Protein AF-A0A955RG05-F1 (afdb_monomer)

Radius of gyration: 24.01 Å; Cα contacts (8 Å, |Δi|>4): 802; chains: 1; bounding box: 67×53×96 Å

pLDDT: mean 88.62, std 18.71, range [27.38, 98.69]

Structure (mmCIF, N/CA/C/O backbone):
data_AF-A0A955RG05-F1
#
_entry.id   AF-A0A955RG05-F1
#
loop_
_atom_site.group_PDB
_atom_site.id
_atom_site.type_symbol
_atom_site.label_atom_id
_atom_site.label_alt_id
_atom_site.label_comp_id
_atom_site.label_asym_id
_atom_site.label_entity_id
_atom_site.label_seq_id
_atom_site.pdbx_PDB_ins_code
_atom_site.Cartn_x
_atom_site.Cartn_y
_atom_site.Cartn_z
_atom_site.occupancy
_atom_site.B_iso_or_equiv
_atom_site.auth_seq_id
_atom_site.auth_comp_id
_atom_site.auth_asym_id
_atom_site.auth_atom_id
_atom_site.pdbx_PDB_model_num
ATOM 1 N N . MET A 1 1 ? 6.146 16.289 57.546 1.00 37.84 1 MET A N 1
ATOM 2 C CA . MET A 1 1 ? 6.079 17.291 56.459 1.00 37.84 1 MET A CA 1
ATOM 3 C C . MET A 1 1 ? 6.397 16.590 55.146 1.00 37.84 1 MET A C 1
ATOM 5 O O . MET A 1 1 ? 7.555 16.323 54.872 1.00 37.84 1 MET A O 1
ATOM 9 N N . SER A 1 2 ? 5.361 16.205 54.400 1.00 31.91 2 SER A N 1
ATOM 10 C CA . SER A 1 2 ? 5.453 15.536 53.096 1.00 31.91 2 SER A CA 1
ATOM 11 C C . SER A 1 2 ? 4.996 16.533 52.032 1.00 31.91 2 SER A C 1
ATOM 13 O O . SER A 1 2 ? 3.903 17.085 52.152 1.00 31.91 2 SER A O 1
ATOM 15 N N . ARG A 1 3 ? 5.847 16.822 51.041 1.00 37.62 3 ARG A N 1
ATOM 16 C CA . ARG A 1 3 ? 5.485 17.625 49.866 1.00 37.62 3 ARG A CA 1
ATOM 17 C C . ARG A 1 3 ? 5.249 16.672 48.697 1.00 37.62 3 ARG A C 1
ATOM 19 O O . ARG A 1 3 ? 6.180 16.016 48.244 1.00 37.62 3 ARG A O 1
ATOM 26 N N . ARG A 1 4 ? 3.999 16.603 48.234 1.00 32.69 4 ARG A N 1
ATOM 27 C CA . ARG A 1 4 ? 3.619 16.013 46.941 1.00 32.69 4 ARG A CA 1
ATOM 28 C C . ARG A 1 4 ? 4.035 16.965 45.811 1.00 32.69 4 ARG A C 1
ATOM 30 O O . ARG A 1 4 ? 3.887 18.174 46.001 1.00 32.69 4 ARG A O 1
ATOM 37 N N . PRO A 1 5 ? 4.479 16.475 44.643 1.00 42.91 5 PRO A N 1
ATOM 38 C CA . PRO A 1 5 ? 4.569 17.307 43.457 1.00 42.91 5 PRO A CA 1
ATOM 39 C C . PRO A 1 5 ? 3.191 17.379 42.786 1.00 42.91 5 PRO A C 1
ATOM 41 O O . PRO A 1 5 ? 2.541 16.368 42.525 1.00 42.91 5 PRO A O 1
ATOM 44 N N . THR A 1 6 ? 2.736 18.599 42.540 1.00 35.22 6 THR A N 1
ATOM 45 C CA . THR A 1 6 ? 1.590 18.928 41.691 1.00 35.22 6 THR A CA 1
ATOM 46 C C . THR A 1 6 ? 2.010 18.832 40.226 1.00 35.22 6 THR A C 1
ATOM 48 O O . THR A 1 6 ? 2.908 19.559 39.797 1.00 35.22 6 THR A O 1
ATOM 51 N N . ALA A 1 7 ? 1.365 17.952 39.461 1.00 33.16 7 ALA A N 1
ATOM 52 C CA . ALA A 1 7 ? 1.458 17.932 38.005 1.00 33.16 7 ALA A CA 1
ATOM 53 C C . ALA A 1 7 ? 0.821 19.209 37.422 1.00 33.16 7 ALA A C 1
ATOM 55 O O . ALA A 1 7 ? -0.253 19.626 37.855 1.00 33.16 7 ALA A O 1
ATOM 56 N N . SER A 1 8 ? 1.508 19.854 36.475 1.00 32.09 8 SER A N 1
ATOM 57 C CA . SER A 1 8 ? 1.043 21.077 35.802 1.00 32.09 8 SER A CA 1
ATOM 58 C C . SER A 1 8 ? 0.053 20.754 34.669 1.00 32.09 8 SER A C 1
ATOM 60 O O . SER A 1 8 ? 0.370 19.903 33.843 1.00 32.09 8 SER A O 1
ATOM 62 N N . PRO A 1 9 ? -1.087 21.462 34.545 1.00 33.44 9 PRO A N 1
ATOM 63 C CA . PRO A 1 9 ? -2.118 21.206 33.526 1.00 33.44 9 PRO A CA 1
ATOM 64 C C . PRO A 1 9 ? -1.845 21.868 32.155 1.00 33.44 9 PRO A C 1
ATOM 66 O O . PRO A 1 9 ? -2.753 22.038 31.350 1.00 33.44 9 PRO A O 1
ATOM 69 N N . LEU A 1 10 ? -0.606 22.271 31.860 1.00 33.75 10 LEU A N 1
ATOM 70 C CA . LEU A 1 10 ? -0.298 23.189 30.750 1.00 33.75 10 LEU A CA 1
ATOM 71 C C . LEU A 1 10 ? -0.084 22.535 29.369 1.00 33.75 10 LEU A C 1
ATOM 73 O O . LEU A 1 10 ? 0.121 23.255 28.397 1.00 33.75 10 LEU A O 1
ATOM 77 N N . VAL A 1 11 ? -0.167 21.205 29.247 1.00 36.28 11 VAL A N 1
ATOM 78 C CA . VAL A 1 11 ? 0.072 20.497 27.967 1.00 36.28 11 VAL A CA 1
ATOM 79 C C . VAL A 1 11 ? -1.222 20.196 27.188 1.00 36.28 11 VAL A C 1
ATOM 81 O O . VAL A 1 11 ? -1.173 20.042 25.971 1.00 36.28 11 VAL A O 1
ATOM 84 N N . LEU A 1 12 ? -2.404 20.214 27.823 1.00 33.47 12 LEU A N 1
ATOM 85 C CA . LEU A 1 12 ? -3.669 19.907 27.127 1.00 33.47 12 LEU A CA 1
ATOM 86 C C . LEU A 1 12 ? -4.180 21.029 26.199 1.00 33.47 12 LEU A C 1
ATOM 88 O O . LEU A 1 12 ? -4.943 20.759 25.275 1.00 33.47 12 LEU A O 1
ATOM 92 N N . SER A 1 13 ? -3.744 22.279 26.380 1.00 32.97 13 SER A N 1
ATOM 93 C CA . SER A 1 13 ? -4.279 23.416 25.607 1.00 32.97 13 SER A CA 1
ATOM 94 C C . SER A 1 13 ? -3.689 23.576 24.197 1.00 32.97 13 SER A C 1
ATOM 96 O O . SER A 1 13 ? -4.162 24.414 23.433 1.00 32.97 13 SER A O 1
ATOM 98 N N . LEU A 1 14 ? -2.678 22.786 23.816 1.00 32.38 14 LEU A N 1
ATOM 99 C CA . LEU A 1 14 ? -2.010 22.902 22.508 1.00 32.38 14 LEU A CA 1
ATOM 100 C C . LEU A 1 14 ? -2.704 22.129 21.373 1.00 32.38 14 LEU A C 1
ATOM 102 O O . LEU A 1 14 ? -2.425 22.399 20.208 1.00 32.38 14 LEU A O 1
ATOM 106 N N . ILE A 1 15 ? -3.663 21.249 21.680 1.00 36.72 15 ILE A N 1
ATOM 107 C CA . ILE A 1 15 ? -4.481 20.557 20.663 1.00 36.72 15 ILE A CA 1
ATOM 108 C C . ILE A 1 15 ? -5.668 21.434 20.205 1.00 36.72 15 ILE A C 1
ATOM 110 O O . ILE A 1 15 ? -6.173 21.269 19.098 1.00 36.72 15 ILE A O 1
ATOM 114 N N . ALA A 1 16 ? -6.068 22.439 20.995 1.00 34.03 16 ALA A N 1
ATOM 115 C CA . ALA A 1 16 ? -7.239 23.276 20.713 1.00 34.03 16 ALA A CA 1
ATOM 116 C C . ALA A 1 16 ? -6.967 24.519 19.834 1.00 34.03 16 ALA A C 1
ATOM 118 O O . ALA A 1 16 ? -7.913 25.152 19.373 1.00 34.03 16 ALA A O 1
ATOM 119 N N . ALA A 1 17 ? -5.708 24.900 19.587 1.00 32.56 17 ALA A N 1
ATOM 120 C CA . ALA A 1 17 ? -5.378 26.226 19.039 1.00 32.56 17 ALA A CA 1
ATOM 121 C C . ALA A 1 17 ? -4.932 26.252 17.562 1.00 32.56 17 ALA A C 1
ATOM 123 O O . ALA A 1 17 ? -4.473 27.283 17.077 1.00 32.56 17 ALA A O 1
ATOM 124 N N . SER A 1 18 ? -5.037 25.151 16.815 1.00 35.22 18 SER A N 1
ATOM 125 C CA . SER A 1 18 ? -4.571 25.097 15.420 1.00 35.22 18 SER A CA 1
ATOM 126 C C . SER A 1 18 ? -5.621 24.519 14.480 1.00 35.22 18 SER A C 1
ATOM 128 O O . SER A 1 18 ? -5.432 23.415 13.994 1.00 35.22 18 SER A O 1
ATOM 130 N N . LEU A 1 19 ? -6.717 25.252 14.243 1.00 39.12 19 LEU A N 1
ATOM 131 C CA . LEU A 1 19 ? -7.567 25.207 13.034 1.00 39.12 19 LEU A CA 1
ATOM 132 C C . LEU A 1 19 ? -8.877 25.951 13.316 1.00 39.12 19 LEU A C 1
ATOM 134 O O . LEU A 1 19 ? -9.709 25.398 14.018 1.00 39.12 19 LEU A O 1
ATOM 138 N N . LEU A 1 20 ? -9.065 27.160 12.766 1.00 33.78 20 LEU A N 1
ATOM 139 C CA . LEU A 1 20 ? -10.363 27.724 12.332 1.00 33.78 20 LEU A CA 1
ATOM 140 C C . LEU A 1 20 ? -10.199 29.207 11.944 1.00 33.78 20 LEU A C 1
ATOM 142 O O . LEU A 1 20 ? -10.415 30.109 12.745 1.00 33.78 20 LEU A O 1
ATOM 146 N N . VAL A 1 21 ? -9.853 29.462 10.680 1.00 33.47 21 VAL A N 1
ATOM 147 C CA . VAL A 1 21 ? -10.264 30.695 9.990 1.00 33.47 21 VAL A CA 1
ATOM 148 C C . VAL A 1 21 ? -11.319 30.261 8.979 1.00 33.47 21 VAL A C 1
ATOM 150 O O . VAL A 1 21 ? -10.994 29.747 7.914 1.00 33.47 21 VAL A O 1
ATOM 153 N N . TRP A 1 22 ? -12.590 30.375 9.360 1.00 33.75 22 TRP A N 1
ATOM 154 C CA . TRP A 1 22 ? -13.723 30.244 8.446 1.00 33.75 22 TRP A CA 1
ATOM 155 C C . TRP A 1 22 ? -14.077 31.636 7.926 1.00 33.75 22 TRP A C 1
ATOM 157 O O . TRP A 1 22 ? -14.409 32.528 8.705 1.00 33.75 22 TRP A O 1
ATOM 167 N N . VAL A 1 23 ? -14.008 31.819 6.610 1.00 34.72 23 VAL A N 1
ATOM 168 C CA . VAL A 1 23 ? -14.601 32.970 5.922 1.00 34.72 23 VAL A CA 1
ATOM 169 C C . VAL A 1 23 ? -16.039 32.584 5.551 1.00 34.72 23 VAL A C 1
ATOM 171 O O . VAL A 1 23 ? -16.218 31.548 4.910 1.00 34.72 23 VAL A O 1
ATOM 174 N N . PRO A 1 24 ? -17.072 33.360 5.927 1.00 36.34 24 PRO A N 1
ATOM 175 C CA . PRO A 1 24 ? -18.439 33.081 5.511 1.00 36.34 24 PRO A CA 1
ATOM 176 C C . PRO A 1 24 ? -18.648 33.581 4.073 1.00 36.34 24 PRO A C 1
ATOM 178 O O . PRO A 1 24 ? -18.568 34.778 3.804 1.00 36.34 24 PRO A O 1
ATOM 181 N N . GLY A 1 25 ? -18.898 32.655 3.147 1.00 28.72 25 GLY A N 1
ATOM 182 C CA . GLY A 1 25 ? -19.263 32.933 1.757 1.00 28.72 25 GLY A CA 1
ATOM 183 C C . GLY A 1 25 ? -20.718 32.549 1.485 1.00 28.72 25 GLY A C 1
ATOM 184 O O . GLY A 1 25 ? -21.111 31.410 1.703 1.00 28.72 25 GLY A O 1
ATOM 185 N N . CYS A 1 26 ? -21.494 33.537 1.048 1.00 30.42 26 CYS A N 1
ATOM 186 C CA . CYS A 1 26 ? -22.941 33.593 0.844 1.00 30.42 26 CYS A CA 1
ATOM 187 C C . CYS A 1 26 ? -23.616 32.401 0.136 1.00 30.42 26 CYS A C 1
ATOM 189 O O . CYS A 1 26 ? -23.150 31.895 -0.881 1.00 30.42 26 CYS A O 1
ATOM 191 N N . THR A 1 27 ? -24.812 32.063 0.624 1.00 33.12 27 THR A N 1
ATOM 192 C CA . THR A 1 27 ? -25.793 31.171 -0.002 1.00 33.12 27 THR A CA 1
ATOM 193 C C . THR A 1 27 ? -26.496 31.862 -1.179 1.00 33.12 27 THR A C 1
ATOM 195 O O . THR A 1 27 ? -27.193 32.860 -1.008 1.00 33.12 27 THR A O 1
ATOM 198 N N . GLY A 1 28 ? -26.342 31.312 -2.384 1.00 27.38 28 GLY A N 1
ATOM 199 C CA . GLY A 1 28 ? -27.151 31.638 -3.561 1.00 27.38 28 GLY A CA 1
ATOM 200 C C . GLY A 1 28 ? -27.894 30.386 -4.014 1.00 27.38 28 GLY A C 1
ATOM 201 O O . GLY A 1 28 ? -27.263 29.409 -4.406 1.00 27.38 28 GLY A O 1
ATOM 202 N N . GLY A 1 29 ? -29.223 30.390 -3.896 1.00 31.56 29 GLY A N 1
ATOM 203 C CA . GLY A 1 29 ? -30.077 29.264 -4.265 1.00 31.56 29 GLY A CA 1
ATOM 204 C C . GLY A 1 29 ? -30.138 29.037 -5.776 1.00 31.56 29 GLY A C 1
ATOM 205 O O . GLY A 1 29 ? -30.228 29.988 -6.549 1.00 31.56 29 GLY A O 1
ATOM 206 N N . ALA A 1 30 ? -30.152 27.767 -6.180 1.00 31.94 30 ALA A N 1
ATOM 207 C CA . ALA A 1 30 ? -30.483 27.344 -7.534 1.00 31.94 30 ALA A CA 1
ATOM 208 C C . ALA A 1 30 ? -31.538 26.229 -7.482 1.00 31.94 30 ALA A C 1
ATOM 210 O O . ALA A 1 30 ? -31.491 25.332 -6.641 1.00 31.94 30 ALA A O 1
ATOM 211 N N . ALA A 1 31 ? -32.534 26.370 -8.353 1.00 31.28 31 ALA A N 1
ATOM 212 C CA . ALA A 1 31 ? -33.772 25.611 -8.396 1.00 31.28 31 ALA A CA 1
ATOM 213 C C . ALA A 1 31 ? -33.590 24.130 -8.778 1.00 31.28 31 ALA A C 1
ATOM 215 O O . ALA A 1 31 ? -32.707 23.758 -9.545 1.00 31.28 31 ALA A O 1
ATOM 216 N N . LYS A 1 32 ? -34.502 23.306 -8.254 1.00 29.95 32 LYS A N 1
ATOM 217 C CA . LYS A 1 32 ? -34.647 21.864 -8.486 1.00 29.95 32 LYS A CA 1
ATOM 218 C C . LYS A 1 32 ? -35.268 21.607 -9.874 1.00 29.95 32 LYS A C 1
ATOM 220 O O . LYS A 1 32 ? -36.357 22.134 -10.112 1.00 29.95 32 LYS A O 1
ATOM 225 N N . PRO A 1 33 ? -34.689 20.777 -10.759 1.00 32.16 33 PRO A N 1
ATOM 226 C CA . PRO A 1 33 ? -35.455 20.164 -11.832 1.00 32.16 33 PRO A CA 1
ATOM 227 C C . PRO A 1 33 ? -36.120 18.868 -11.338 1.00 32.16 33 PRO A C 1
ATOM 229 O O . PRO A 1 33 ? -35.502 18.052 -10.655 1.00 32.16 33 PRO A O 1
ATOM 232 N N . ALA A 1 34 ? -37.399 18.706 -11.683 1.00 31.83 34 ALA A N 1
ATOM 233 C CA . ALA A 1 34 ? -38.108 17.423 -11.710 1.00 31.83 34 ALA A CA 1
ATOM 234 C C . ALA A 1 34 ? -37.364 16.470 -12.670 1.00 31.83 34 ALA A C 1
ATOM 236 O O . ALA A 1 34 ? -36.817 16.928 -13.664 1.00 31.83 34 ALA A O 1
ATOM 237 N N . GLY A 1 35 ? -37.260 15.161 -12.489 1.00 29.86 35 GLY A N 1
ATOM 238 C CA . GLY A 1 35 ? -38.071 14.208 -11.753 1.00 29.86 35 GLY A CA 1
ATOM 239 C C . GLY A 1 35 ? -38.050 12.934 -12.601 1.00 29.86 35 GLY A C 1
ATOM 240 O O . GLY A 1 35 ? -38.761 12.852 -13.595 1.00 29.86 35 GLY A O 1
ATOM 241 N N . HIS A 1 36 ? -37.205 11.975 -12.234 1.00 28.62 36 HIS A N 1
ATOM 242 C CA . HIS A 1 36 ? -37.358 10.568 -12.594 1.00 28.62 36 HIS A CA 1
ATOM 243 C C . HIS A 1 36 ? -37.152 9.784 -11.301 1.00 28.62 36 HIS A C 1
ATOM 245 O O . HIS A 1 36 ? -36.030 9.445 -10.933 1.00 28.62 36 HIS A O 1
ATOM 251 N N . ASP A 1 37 ? -38.252 9.586 -10.576 1.00 32.22 37 ASP A N 1
ATOM 252 C CA . ASP A 1 37 ? -38.287 8.750 -9.383 1.00 32.22 37 ASP A CA 1
ATOM 253 C C . ASP A 1 37 ? -38.157 7.287 -9.813 1.00 32.22 37 ASP A C 1
ATOM 255 O O . ASP A 1 37 ? -39.138 6.613 -10.127 1.00 32.22 37 ASP A O 1
ATOM 259 N N . VAL A 1 38 ? -36.922 6.793 -9.829 1.00 32.91 38 VAL A N 1
ATOM 260 C CA . VAL A 1 38 ? -36.675 5.373 -9.597 1.00 32.91 38 VAL A CA 1
ATOM 261 C C . VAL A 1 38 ? -36.774 5.192 -8.088 1.00 32.91 38 VAL A C 1
ATOM 263 O O . VAL A 1 38 ? -35.853 5.541 -7.351 1.00 32.91 38 VAL A O 1
ATOM 266 N N . GLN A 1 39 ? -37.918 4.700 -7.614 1.00 31.00 39 GLN A N 1
ATOM 267 C CA . GLN A 1 39 ? -38.024 4.183 -6.253 1.00 31.00 39 GLN A CA 1
ATOM 268 C C . GLN A 1 39 ? -37.145 2.933 -6.157 1.00 31.00 39 GLN A C 1
ATOM 270 O O . GLN A 1 39 ? -37.581 1.825 -6.454 1.00 31.00 39 GLN A O 1
ATOM 275 N N . VAL A 1 40 ? -35.886 3.125 -5.771 1.00 35.47 40 VAL A N 1
ATOM 276 C CA . VAL A 1 40 ? -35.076 2.054 -5.199 1.00 35.47 40 VAL A CA 1
ATOM 277 C C . VAL A 1 40 ? -35.649 1.826 -3.805 1.00 35.47 40 VAL A C 1
ATOM 279 O O . VAL A 1 40 ? -35.589 2.722 -2.961 1.00 35.47 40 VAL A O 1
ATOM 282 N N . GLU A 1 41 ? -36.282 0.675 -3.576 1.00 34.44 41 GLU A N 1
ATOM 283 C CA . GLU A 1 41 ? -36.643 0.253 -2.225 1.00 34.44 41 GLU A CA 1
ATOM 284 C C . GLU A 1 41 ? -35.363 0.236 -1.385 1.00 34.44 41 GLU A C 1
ATOM 286 O O . GLU A 1 41 ? -34.493 -0.616 -1.564 1.00 34.44 41 GLU A O 1
ATOM 291 N N . ALA A 1 42 ? -35.226 1.214 -0.489 1.00 39.84 42 ALA A N 1
ATOM 292 C CA . ALA A 1 42 ? -34.172 1.240 0.507 1.00 39.84 42 ALA A CA 1
ATOM 293 C C . ALA A 1 42 ? -34.435 0.094 1.491 1.00 39.84 42 ALA A C 1
ATOM 295 O O . ALA A 1 42 ? -35.127 0.262 2.497 1.00 39.84 42 ALA A O 1
ATOM 296 N N . GLY A 1 43 ? -33.923 -1.096 1.173 1.00 47.59 43 GLY A N 1
ATOM 297 C CA . GLY A 1 43 ? -33.764 -2.154 2.159 1.00 47.59 43 GLY A CA 1
ATOM 298 C C . GLY A 1 43 ? -33.012 -1.574 3.355 1.00 47.59 43 GLY A C 1
ATOM 299 O O . GLY A 1 43 ? -32.042 -0.839 3.173 1.00 47.59 43 GLY A O 1
ATOM 300 N N . ALA A 1 44 ? -33.496 -1.829 4.572 1.00 54.47 44 ALA A N 1
ATOM 301 C CA . ALA A 1 44 ? -32.836 -1.350 5.781 1.00 54.47 44 ALA A CA 1
ATOM 302 C C . ALA A 1 44 ? -31.348 -1.727 5.721 1.00 54.47 44 ALA A C 1
ATOM 304 O O . ALA A 1 44 ? -31.027 -2.906 5.559 1.00 54.47 44 ALA A O 1
ATOM 305 N N . ALA A 1 45 ? -30.463 -0.727 5.791 1.00 59.66 45 ALA A N 1
ATOM 306 C CA . ALA A 1 45 ? -29.028 -0.951 5.684 1.00 59.66 45 ALA A CA 1
ATOM 307 C C . ALA A 1 45 ? -28.611 -2.003 6.719 1.00 59.66 45 ALA A C 1
ATOM 309 O O . ALA A 1 45 ? -28.911 -1.865 7.908 1.00 59.66 45 ALA A O 1
ATOM 310 N N . ALA A 1 46 ? -27.977 -3.080 6.259 1.00 76.31 46 ALA A N 1
ATOM 311 C CA . ALA A 1 46 ? -27.550 -4.161 7.131 1.00 76.31 46 ALA A CA 1
ATOM 312 C C . ALA A 1 46 ? -26.560 -3.613 8.172 1.00 76.31 46 ALA A C 1
ATOM 314 O O . ALA A 1 46 ? -25.526 -3.046 7.822 1.00 76.31 46 ALA A O 1
ATOM 315 N N . THR A 1 47 ? -26.894 -3.758 9.455 1.00 86.88 47 THR A N 1
ATOM 316 C CA . THR A 1 47 ? -26.071 -3.288 10.574 1.00 86.88 47 THR A CA 1
ATOM 317 C C . THR A 1 47 ? -25.241 -4.423 11.174 1.00 86.88 47 THR A C 1
ATOM 319 O O . THR A 1 47 ? -25.579 -5.605 11.041 1.00 86.88 47 THR A O 1
ATOM 322 N N . LEU A 1 48 ? -24.132 -4.071 11.832 1.00 92.75 48 LEU A N 1
ATOM 323 C CA . LEU A 1 48 ? -23.337 -5.019 12.608 1.00 92.75 48 LEU A CA 1
ATOM 324 C C . LEU A 1 48 ? -23.859 -5.062 14.055 1.00 92.75 48 LEU A C 1
ATOM 326 O O . LEU A 1 48 ? -24.404 -4.064 14.531 1.00 92.75 48 LEU A O 1
ATOM 330 N N . PRO A 1 49 ? -23.729 -6.197 14.768 1.00 93.50 49 PRO A N 1
ATOM 331 C CA . PRO A 1 49 ? -24.095 -6.264 16.180 1.00 93.50 49 PRO A CA 1
ATOM 332 C C . PRO A 1 49 ? -23.262 -5.288 17.022 1.00 93.50 49 PRO A C 1
ATOM 334 O O . PRO A 1 49 ? -22.048 -5.209 16.842 1.00 93.50 49 PRO A O 1
ATOM 337 N N . ASP A 1 50 ? -23.889 -4.609 17.986 1.00 94.94 50 ASP A N 1
ATOM 338 C CA . ASP A 1 50 ? -23.231 -3.619 18.858 1.00 94.94 50 ASP A CA 1
ATOM 339 C C . ASP A 1 50 ? -21.949 -4.147 19.519 1.00 94.94 50 ASP A C 1
ATOM 341 O O . ASP A 1 50 ? -20.952 -3.432 19.600 1.00 94.94 50 ASP A O 1
ATOM 345 N N . GLU A 1 51 ? -21.958 -5.410 19.951 1.00 94.62 51 GLU A N 1
ATOM 346 C CA . GLU A 1 51 ? -20.811 -6.085 20.571 1.00 94.62 51 GLU A CA 1
ATOM 347 C C . GLU A 1 51 ? -19.603 -6.140 19.626 1.00 94.62 51 GLU A C 1
ATOM 349 O O . GLU A 1 51 ? -18.479 -5.880 20.045 1.00 94.62 51 GLU A O 1
ATOM 354 N N . ARG A 1 52 ? -19.841 -6.389 18.330 1.00 94.56 52 ARG A N 1
ATOM 355 C CA . ARG A 1 52 ? -18.797 -6.392 17.294 1.00 94.56 52 ARG A CA 1
ATOM 356 C C . ARG A 1 52 ? -18.280 -4.983 17.026 1.00 94.56 52 ARG A C 1
ATOM 358 O O . ARG A 1 52 ? -17.082 -4.787 16.843 1.00 94.56 52 ARG A O 1
ATOM 365 N N . VAL A 1 53 ? -19.167 -3.988 17.029 1.00 97.12 53 VAL A N 1
ATOM 366 C CA . VAL A 1 53 ? -18.791 -2.578 16.830 1.00 97.12 53 VAL A CA 1
ATOM 367 C C . VAL A 1 53 ? -17.949 -2.058 18.003 1.00 97.12 53 VAL A C 1
ATOM 369 O O . VAL A 1 53 ? -17.012 -1.286 17.796 1.00 97.12 53 VAL A O 1
ATOM 372 N N . ASP A 1 54 ? -18.219 -2.510 19.228 1.00 97.31 54 ASP A N 1
ATOM 373 C CA . ASP A 1 54 ? -17.463 -2.123 20.425 1.00 97.31 54 ASP A CA 1
ATOM 374 C C . ASP A 1 54 ? -16.003 -2.603 20.433 1.00 97.31 54 ASP A C 1
ATOM 376 O O . ASP A 1 54 ? -15.174 -2.000 21.126 1.00 97.31 54 ASP A O 1
ATOM 380 N N . GLU A 1 55 ? -15.674 -3.642 19.659 1.00 96.88 55 GLU A N 1
ATOM 381 C CA . GLU A 1 55 ? -14.304 -4.139 19.476 1.00 96.88 55 GLU A CA 1
ATOM 382 C C . GLU A 1 55 ? -13.451 -3.218 18.589 1.00 96.88 55 GLU A C 1
ATOM 384 O O . GLU A 1 55 ? -12.218 -3.249 18.658 1.00 96.88 55 GLU A O 1
ATOM 389 N N . ILE A 1 56 ? -14.073 -2.368 17.768 1.00 98.19 56 ILE A N 1
ATOM 390 C CA . ILE A 1 56 ? -13.358 -1.494 16.834 1.00 98.19 56 ILE A CA 1
ATOM 391 C C . ILE A 1 56 ? -12.494 -0.513 17.617 1.00 98.19 56 ILE A C 1
ATOM 393 O O . ILE A 1 56 ? -12.972 0.157 18.537 1.00 98.19 56 ILE A O 1
ATOM 397 N N . TRP A 1 57 ? -11.223 -0.370 17.230 1.00 97.19 57 TRP A N 1
ATOM 398 C CA . TRP A 1 57 ? -10.299 0.537 17.920 1.00 97.19 57 TRP A CA 1
ATOM 399 C C . TRP A 1 57 ? -10.877 1.959 18.022 1.00 97.19 57 TRP A C 1
ATOM 401 O O . TRP A 1 57 ? -10.784 2.575 19.076 1.00 97.19 57 TRP A O 1
ATOM 411 N N . ALA A 1 58 ? -11.567 2.459 16.992 1.00 97.25 58 ALA A N 1
ATOM 412 C CA . ALA A 1 58 ? -12.211 3.775 17.009 1.00 97.25 58 ALA A CA 1
ATOM 413 C C . ALA A 1 58 ? -13.188 3.937 18.189 1.00 97.25 58 ALA A C 1
ATOM 415 O O . ALA A 1 58 ? -13.239 4.999 18.809 1.00 97.25 58 ALA A O 1
ATOM 416 N N . VAL A 1 59 ? -13.933 2.883 18.530 1.00 98.06 59 VAL A N 1
ATOM 417 C CA . VAL A 1 59 ? -14.892 2.862 19.644 1.00 98.06 59 VAL A CA 1
ATOM 418 C C . VAL A 1 59 ? -14.197 2.580 20.978 1.00 98.06 59 VAL A C 1
ATOM 420 O O . VAL A 1 59 ? -14.621 3.083 22.021 1.00 98.06 59 VAL A O 1
ATOM 423 N N . ARG A 1 60 ? -13.118 1.793 20.993 1.00 97.12 60 ARG A N 1
ATOM 424 C CA . ARG A 1 60 ? -12.297 1.578 22.199 1.00 97.12 60 ARG A CA 1
ATOM 425 C C . ARG A 1 60 ? -11.556 2.848 22.622 1.00 97.12 60 ARG A C 1
ATOM 427 O O . ARG A 1 60 ? -11.509 3.142 23.811 1.00 97.12 60 ARG A O 1
ATOM 434 N N . PHE A 1 61 ? -11.128 3.652 21.653 1.00 96.31 61 PHE A N 1
ATOM 435 C CA . PHE A 1 61 ? -10.474 4.948 21.832 1.00 96.31 61 PHE A CA 1
ATOM 436 C C . PHE A 1 61 ? -11.454 6.134 21.822 1.00 96.31 61 PHE A C 1
ATOM 438 O O . PHE A 1 61 ? -11.140 7.225 21.346 1.00 96.31 61 PHE A O 1
ATOM 445 N N . ALA A 1 62 ? -12.677 5.936 22.323 1.00 96.94 62 ALA A N 1
ATOM 446 C CA . ALA A 1 62 ? -13.702 6.978 22.327 1.00 96.94 62 ALA A CA 1
ATOM 447 C C . ALA A 1 62 ? -13.423 8.102 23.341 1.00 96.94 62 ALA A C 1
ATOM 449 O O . ALA A 1 62 ? -13.846 9.233 23.114 1.00 96.94 62 ALA A O 1
ATOM 450 N N . THR A 1 63 ? -12.729 7.839 24.450 1.00 96.56 63 THR A N 1
ATOM 451 C CA . THR A 1 63 ? -12.546 8.814 25.541 1.00 96.56 63 THR A CA 1
ATOM 452 C C . THR A 1 63 ? -11.142 9.416 25.541 1.00 96.56 63 THR A C 1
ATOM 454 O O . THR A 1 63 ? -10.182 8.774 25.118 1.00 96.56 63 THR A O 1
ATOM 457 N N . GLU A 1 64 ? -10.985 10.634 26.066 1.00 93.44 64 GLU A N 1
ATOM 458 C CA . GLU A 1 64 ? -9.656 11.250 26.227 1.00 93.44 64 GLU A CA 1
ATOM 459 C C . GLU A 1 64 ? -8.725 10.398 27.101 1.00 93.44 64 GLU A C 1
ATOM 461 O O . GLU A 1 64 ? -7.538 10.288 26.807 1.00 93.44 64 GLU A O 1
ATOM 466 N N . GLU A 1 65 ? -9.270 9.738 28.128 1.00 94.75 65 GLU A N 1
ATOM 467 C CA . GLU A 1 65 ? -8.523 8.822 28.996 1.00 94.75 65 GLU A CA 1
ATOM 468 C C . GLU A 1 65 ? -7.935 7.644 28.210 1.00 94.75 65 GLU A C 1
ATOM 470 O O . GLU A 1 65 ? -6.755 7.342 28.359 1.00 94.75 65 GLU A O 1
ATOM 475 N N . SER A 1 66 ? -8.723 7.027 27.322 1.00 94.00 66 SER A N 1
ATOM 476 C CA . SER A 1 66 ? -8.260 5.899 26.501 1.00 94.00 66 SER A CA 1
ATOM 477 C C . SER A 1 66 ? -7.159 6.292 25.508 1.00 94.00 66 SER A C 1
ATOM 479 O O . SER A 1 66 ? -6.271 5.499 25.216 1.00 94.00 66 SER A O 1
ATOM 481 N N . ILE A 1 67 ? -7.187 7.530 25.010 1.00 91.62 67 ILE A N 1
ATOM 482 C CA . ILE A 1 67 ? -6.226 8.053 24.029 1.00 91.62 67 ILE A CA 1
ATOM 483 C C . ILE A 1 67 ? -4.962 8.598 24.706 1.00 91.62 67 ILE A C 1
ATOM 485 O O . ILE A 1 67 ? -3.884 8.603 24.105 1.00 91.62 67 ILE A O 1
ATOM 489 N N . GLY A 1 68 ? -5.094 9.066 25.950 1.00 91.06 68 GLY A N 1
ATOM 490 C CA . GLY A 1 68 ? -4.067 9.750 26.732 1.00 91.06 68 GLY A CA 1
ATOM 491 C C . GLY A 1 68 ? -2.677 9.106 26.690 1.00 91.06 68 GLY A C 1
ATOM 492 O O . GLY A 1 68 ? -1.717 9.840 26.445 1.00 91.06 68 GLY A O 1
ATOM 493 N N . PRO A 1 69 ? -2.536 7.776 26.865 1.00 89.19 69 PRO A N 1
ATOM 494 C CA . PRO A 1 69 ? -1.236 7.106 26.811 1.00 89.19 69 PRO A CA 1
ATOM 495 C C . PRO A 1 69 ? -0.484 7.303 25.489 1.00 89.19 69 PRO A C 1
ATOM 497 O O . PRO A 1 69 ? 0.740 7.392 25.496 1.00 89.19 69 PRO A O 1
ATOM 500 N N . TYR A 1 70 ? -1.208 7.423 24.376 1.00 88.44 70 TYR A N 1
ATOM 501 C CA . TYR A 1 70 ? -0.635 7.437 23.034 1.00 88.44 70 TYR A CA 1
ATOM 502 C C . TYR A 1 70 ? -0.331 8.848 22.525 1.00 88.44 70 TYR A C 1
ATOM 504 O O . TYR A 1 70 ? 0.729 9.106 21.967 1.00 88.44 70 TYR A O 1
ATOM 512 N N . VAL A 1 71 ? -1.234 9.811 22.744 1.00 85.75 71 VAL A N 1
ATOM 513 C CA . VAL A 1 71 ? -1.048 11.189 22.233 1.00 85.75 71 VAL A CA 1
ATOM 514 C C . VAL A 1 71 ? 0.106 11.944 22.885 1.00 85.75 71 VAL A C 1
ATOM 516 O O . VAL A 1 71 ? 0.549 12.955 22.344 1.00 85.75 71 VAL A O 1
ATOM 519 N N . GLN A 1 72 ? 0.587 11.472 24.036 1.00 86.69 72 GLN A N 1
ATOM 520 C CA . GLN A 1 72 ? 1.768 12.024 24.700 1.00 86.69 72 GLN A CA 1
ATOM 521 C C . GLN A 1 72 ? 3.080 11.444 24.149 1.00 86.69 72 GLN A C 1
ATOM 523 O O . GLN A 1 72 ? 4.150 11.973 24.454 1.00 86.69 72 GLN A O 1
ATOM 528 N N . GLU A 1 73 ? 3.024 10.379 23.344 1.00 88.38 73 GLU A N 1
ATOM 529 C CA . GLU A 1 73 ? 4.204 9.793 22.720 1.00 88.38 73 GLU A CA 1
ATOM 530 C C . GLU A 1 73 ? 4.671 10.660 21.531 1.00 88.38 73 GLU A C 1
ATOM 532 O O . GLU A 1 73 ? 3.893 10.939 20.607 1.00 88.38 73 GLU A O 1
ATOM 537 N N . PRO A 1 74 ? 5.939 11.117 21.516 1.00 91.56 74 PRO A N 1
ATOM 538 C CA . PRO A 1 74 ? 6.485 11.872 20.392 1.00 91.56 74 PRO A CA 1
ATOM 539 C C . PRO A 1 74 ? 6.328 11.114 19.068 1.00 91.56 74 PRO A C 1
ATOM 541 O O . PRO A 1 74 ? 6.633 9.934 18.988 1.00 91.56 74 PRO A O 1
ATOM 544 N N . GLY A 1 75 ? 5.871 11.789 18.012 1.00 93.44 75 GLY A N 1
ATOM 545 C CA . GLY A 1 75 ? 5.677 11.175 16.693 1.00 93.44 75 GLY A CA 1
ATOM 546 C C . GLY A 1 75 ? 4.338 10.466 16.488 1.00 93.44 75 GLY A C 1
ATOM 547 O O . GLY A 1 75 ? 3.964 10.238 15.339 1.00 93.44 75 GLY A O 1
ATOM 548 N N . TRP A 1 76 ? 3.554 10.214 17.541 1.00 91.19 76 TRP A N 1
ATOM 549 C CA . TRP A 1 76 ? 2.250 9.553 17.414 1.00 91.19 76 TRP A CA 1
ATOM 550 C C . TRP A 1 76 ? 1.263 10.327 16.528 1.00 91.19 76 TRP A C 1
ATOM 552 O O . TRP A 1 76 ? 0.607 9.770 15.645 1.00 91.19 76 TRP A O 1
ATOM 562 N N . VAL A 1 77 ? 1.202 11.650 16.703 1.00 91.50 77 VAL A N 1
ATOM 563 C CA . VAL A 1 77 ? 0.360 12.534 15.877 1.00 91.50 77 VAL A CA 1
ATOM 564 C C . VAL A 1 77 ? 0.817 12.536 14.414 1.00 91.50 77 VAL A C 1
ATOM 566 O O . VAL A 1 77 ? -0.022 12.556 13.510 1.00 91.50 77 VAL A O 1
ATOM 569 N N . GLU A 1 78 ? 2.130 12.497 14.161 1.00 95.12 78 GLU A N 1
ATOM 570 C CA . GLU A 1 78 ? 2.664 12.397 12.797 1.00 95.12 78 GLU A CA 1
ATOM 571 C C . GLU A 1 78 ? 2.291 11.060 12.149 1.00 95.12 78 GLU A C 1
ATOM 573 O O . GLU A 1 78 ? 1.899 11.040 10.980 1.00 95.12 78 GLU A O 1
ATOM 578 N N . LEU A 1 79 ? 2.348 9.968 12.917 1.00 94.44 79 LEU A N 1
ATOM 579 C CA . LEU A 1 79 ? 2.022 8.621 12.457 1.00 94.44 79 LEU A CA 1
ATOM 580 C C . LEU A 1 79 ? 0.538 8.484 12.097 1.00 94.44 79 LEU A C 1
ATOM 582 O O . LEU A 1 79 ? 0.213 8.062 10.988 1.00 94.44 79 LEU A O 1
ATOM 586 N N . LEU A 1 80 ? -0.364 8.861 13.009 1.00 90.06 80 LEU A N 1
ATOM 587 C CA . LEU A 1 80 ? -1.796 8.590 12.853 1.00 90.06 80 LEU A CA 1
ATOM 588 C C . LEU A 1 80 ? -2.564 9.700 12.145 1.00 90.06 80 LEU A C 1
ATOM 590 O O . LEU A 1 80 ? -3.333 9.435 11.224 1.00 90.06 80 LEU A O 1
ATOM 594 N N . MET A 1 81 ? -2.385 10.943 12.594 1.00 88.62 81 MET A N 1
ATOM 595 C CA . MET A 1 81 ? -3.258 12.048 12.190 1.00 88.62 81 MET A CA 1
ATOM 596 C C . MET A 1 81 ? -2.761 12.725 10.919 1.00 88.62 81 MET A C 1
ATOM 598 O O . MET A 1 81 ? -3.562 13.117 10.073 1.00 88.62 81 MET A O 1
ATOM 602 N N . LYS A 1 82 ? -1.439 12.878 10.780 1.00 92.12 82 LYS A N 1
ATOM 603 C CA . LYS A 1 82 ? -0.830 13.539 9.614 1.00 92.12 82 LYS A CA 1
ATOM 604 C C . LYS A 1 82 ? -0.369 12.563 8.535 1.00 92.12 82 LYS A C 1
ATOM 606 O O . LYS A 1 82 ? -0.188 12.990 7.394 1.00 92.12 82 LYS A O 1
ATOM 611 N N . ARG A 1 83 ? -0.187 11.282 8.882 1.00 92.94 83 ARG A N 1
ATOM 612 C CA . ARG A 1 83 ? 0.355 10.241 7.992 1.00 92.94 83 ARG A CA 1
ATOM 613 C C . ARG A 1 83 ? 1.683 10.660 7.358 1.00 92.94 83 ARG A C 1
ATOM 615 O O . ARG A 1 83 ? 1.880 10.526 6.149 1.00 92.94 83 ARG A O 1
ATOM 622 N N . ASN A 1 84 ? 2.559 11.247 8.167 1.00 95.31 84 ASN A N 1
ATOM 623 C CA . ASN A 1 84 ? 3.902 11.646 7.774 1.00 95.31 84 ASN A CA 1
ATOM 624 C C . ASN A 1 84 ? 4.905 10.695 8.426 1.00 95.31 84 ASN A C 1
ATOM 626 O O . ASN A 1 84 ? 5.413 10.949 9.519 1.00 95.31 84 ASN A O 1
ATOM 630 N N . TYR A 1 85 ? 5.178 9.580 7.751 1.00 96.50 85 TYR A N 1
ATOM 631 C CA . TYR A 1 85 ? 6.007 8.509 8.297 1.00 96.50 85 TYR A CA 1
ATOM 632 C C . TYR A 1 85 ? 7.458 8.944 8.494 1.00 96.50 85 TYR A C 1
ATOM 634 O O . TYR A 1 85 ? 8.079 8.551 9.477 1.00 96.50 85 TYR A O 1
ATOM 642 N N . GLY A 1 86 ? 7.968 9.844 7.648 1.00 96.25 86 GLY A N 1
ATOM 643 C CA . GLY A 1 86 ? 9.305 10.411 7.812 1.00 96.25 86 GLY A CA 1
ATOM 644 C C . GLY A 1 86 ? 9.445 11.264 9.065 1.00 96.25 86 GLY A C 1
ATOM 645 O O . GLY A 1 86 ? 10.470 11.197 9.746 1.00 96.25 86 GLY A O 1
ATOM 646 N N . ALA A 1 87 ? 8.434 12.066 9.397 1.00 96.69 87 ALA A N 1
ATOM 647 C CA . ALA A 1 87 ? 8.426 12.807 10.654 1.00 96.69 87 ALA A CA 1
ATOM 648 C C . ALA A 1 87 ? 8.189 11.876 11.853 1.00 96.69 87 ALA A C 1
ATOM 650 O O . ALA A 1 87 ? 8.878 12.013 12.862 1.00 96.69 87 ALA A O 1
ATOM 651 N N . ALA A 1 88 ? 7.275 10.908 11.729 1.00 97.06 88 ALA A N 1
ATOM 652 C CA . ALA A 1 88 ? 6.960 9.948 12.783 1.00 97.06 88 ALA A CA 1
ATOM 653 C C . ALA A 1 88 ? 8.183 9.122 13.200 1.00 97.06 88 ALA A C 1
ATOM 655 O O . ALA A 1 88 ? 8.529 9.116 14.377 1.00 97.06 88 ALA A O 1
ATOM 656 N N . VAL A 1 89 ? 8.879 8.504 12.236 1.00 97.44 89 VAL A N 1
ATOM 657 C CA . VAL A 1 89 ? 10.105 7.722 12.468 1.00 97.44 89 VAL A CA 1
ATOM 658 C C . VAL A 1 89 ? 11.129 8.542 13.257 1.00 97.44 89 VAL A C 1
ATOM 660 O O . VAL A 1 89 ? 11.588 8.112 14.313 1.00 97.44 89 VAL A O 1
ATOM 663 N N . ARG A 1 90 ? 11.426 9.769 12.810 1.00 97.06 90 ARG A N 1
ATOM 664 C CA . ARG A 1 90 ? 12.420 10.633 13.467 1.00 97.06 90 ARG A CA 1
ATOM 665 C C . ARG A 1 90 ? 12.006 11.063 14.877 1.00 97.06 90 ARG A C 1
ATOM 667 O O . ARG A 1 90 ? 12.862 11.185 15.747 1.00 97.06 90 ARG A O 1
ATOM 674 N N . GLN A 1 91 ? 10.716 11.317 15.106 1.00 97.12 91 GLN A N 1
ATOM 675 C CA . GLN A 1 91 ? 10.210 11.774 16.405 1.00 97.12 91 GLN A CA 1
ATOM 676 C C . GLN A 1 91 ? 10.097 10.645 17.437 1.00 97.12 91 GLN A C 1
ATOM 678 O O . GLN A 1 91 ? 10.408 10.878 18.603 1.00 97.12 91 GLN A O 1
ATOM 683 N N . LEU A 1 92 ? 9.706 9.437 17.015 1.00 95.81 92 LEU A N 1
ATOM 684 C CA . LEU A 1 92 ? 9.701 8.235 17.862 1.00 95.81 92 LEU A CA 1
ATOM 685 C C . LEU A 1 92 ? 11.136 7.837 18.257 1.00 95.81 92 LEU A C 1
ATOM 687 O O . LEU A 1 92 ? 11.392 7.386 19.376 1.00 95.81 92 LEU A O 1
ATOM 691 N N . GLY A 1 93 ? 12.095 8.108 17.367 1.00 94.25 93 GLY A N 1
ATOM 692 C CA . GLY A 1 93 ? 13.523 8.025 17.649 1.00 94.25 93 GLY A CA 1
ATOM 693 C C . GLY A 1 93 ? 14.033 6.588 17.824 1.00 94.25 93 GLY A C 1
ATOM 694 O O . GLY A 1 93 ? 13.338 5.624 17.506 1.00 94.25 93 GLY A O 1
ATOM 695 N N . PRO A 1 94 ? 15.262 6.408 18.337 1.00 96.44 94 PRO A N 1
ATOM 696 C CA . PRO A 1 94 ? 15.958 5.118 18.309 1.00 96.44 94 PRO A CA 1
ATOM 697 C C . PRO A 1 94 ? 15.528 4.139 19.411 1.00 96.44 94 PRO A C 1
ATOM 699 O O . PRO A 1 94 ? 16.125 3.076 19.550 1.00 96.44 94 PRO A O 1
ATOM 702 N N . LYS A 1 95 ? 14.530 4.488 20.237 1.00 93.56 95 LYS A N 1
ATOM 703 C CA . LYS A 1 95 ? 14.106 3.661 21.381 1.00 93.56 95 LYS A CA 1
ATOM 704 C C . LYS A 1 95 ? 13.406 2.364 20.964 1.00 93.56 95 LYS A C 1
ATOM 706 O O . LYS A 1 95 ? 13.324 1.450 21.779 1.00 93.56 95 LYS A O 1
ATOM 711 N N . GLY A 1 96 ? 12.916 2.289 19.727 1.00 92.19 96 GLY A N 1
ATOM 712 C CA . GLY A 1 96 ? 12.129 1.155 19.252 1.00 92.19 96 GLY A CA 1
ATOM 713 C C . GLY A 1 96 ? 10.731 1.126 19.858 1.00 92.19 96 GLY A C 1
ATOM 714 O O . GLY A 1 96 ? 10.167 2.165 20.198 1.00 92.19 96 GLY A O 1
ATOM 715 N N . GLY A 1 97 ? 10.168 -0.074 19.958 1.00 95.62 97 GLY A N 1
ATOM 716 C CA . GLY A 1 97 ? 8.778 -0.295 20.334 1.00 95.62 97 GLY A CA 1
ATOM 717 C C . GLY A 1 97 ? 7.845 -0.359 19.125 1.00 95.62 97 GLY A C 1
ATOM 718 O O . GLY A 1 97 ? 8.214 -0.047 17.990 1.00 95.62 97 GLY A O 1
ATOM 719 N N . LEU A 1 98 ? 6.604 -0.775 19.381 1.00 95.88 98 LEU A N 1
ATOM 720 C CA . LEU A 1 98 ? 5.613 -1.046 18.336 1.00 95.88 98 LEU A CA 1
ATOM 721 C C . LEU A 1 98 ? 5.248 0.188 17.506 1.00 95.88 98 LEU A C 1
ATOM 723 O O . LEU A 1 98 ? 5.052 0.058 16.302 1.00 95.88 98 LEU A O 1
ATOM 727 N N . ALA A 1 99 ? 5.199 1.379 18.108 1.00 95.25 99 ALA A N 1
ATOM 728 C CA . ALA A 1 99 ? 4.921 2.617 17.381 1.00 95.25 99 ALA A CA 1
ATOM 729 C C . ALA A 1 99 ? 6.016 2.920 16.342 1.00 95.25 99 ALA A C 1
ATOM 731 O O . ALA A 1 99 ? 5.715 3.178 15.174 1.00 95.25 99 ALA A O 1
ATOM 732 N N . ALA A 1 100 ? 7.292 2.821 16.738 1.00 97.00 100 ALA A N 1
ATOM 733 C CA . ALA A 1 100 ? 8.428 2.983 15.831 1.00 97.00 100 ALA A CA 1
ATOM 734 C C . ALA A 1 100 ? 8.437 1.889 14.754 1.00 97.00 100 ALA A C 1
ATOM 736 O O . ALA A 1 100 ? 8.579 2.190 13.568 1.00 97.00 100 ALA A O 1
ATOM 737 N N . ALA A 1 101 ? 8.204 0.634 15.149 1.00 98.06 101 ALA A N 1
ATOM 738 C CA . ALA A 1 101 ? 8.134 -0.490 14.223 1.00 98.06 101 ALA A CA 1
ATOM 739 C C . ALA A 1 101 ? 7.036 -0.302 13.169 1.00 98.06 101 ALA A C 1
ATOM 741 O O . ALA A 1 101 ? 7.278 -0.477 11.977 1.00 98.06 101 ALA A O 1
ATOM 742 N N . ARG A 1 102 ? 5.848 0.143 13.588 1.00 97.50 102 ARG A N 1
ATOM 743 C CA . ARG A 1 102 ? 4.747 0.491 12.690 1.00 97.50 102 ARG A CA 1
ATOM 744 C C . ARG A 1 102 ? 5.107 1.627 11.743 1.00 97.50 102 ARG A C 1
ATOM 746 O O . ARG A 1 102 ? 4.808 1.521 10.558 1.00 97.50 102 ARG A O 1
ATOM 753 N N . ALA A 1 103 ? 5.735 2.694 12.235 1.00 97.75 103 ALA A N 1
ATOM 754 C CA . ALA A 1 103 ? 6.130 3.819 11.391 1.00 97.75 103 ALA A CA 1
ATOM 755 C C . ALA A 1 103 ? 7.083 3.374 10.268 1.00 97.75 103 ALA A C 1
ATOM 757 O O . ALA A 1 103 ? 6.894 3.758 9.113 1.00 97.75 103 ALA A O 1
ATOM 758 N N . HIS A 1 104 ? 8.054 2.509 10.582 1.00 98.56 104 HIS A N 1
ATOM 759 C CA . HIS A 1 104 ? 8.929 1.910 9.575 1.00 98.56 104 HIS A CA 1
ATOM 760 C C . HIS A 1 104 ? 8.180 0.931 8.653 1.00 98.56 104 HIS A C 1
ATOM 762 O O . HIS A 1 104 ? 8.368 0.994 7.443 1.00 98.56 104 HIS A O 1
ATOM 768 N N . ALA A 1 105 ? 7.284 0.086 9.167 1.00 98.38 105 ALA A N 1
ATOM 769 C CA . ALA A 1 105 ? 6.512 -0.847 8.340 1.00 98.38 105 ALA A CA 1
ATOM 770 C C . ALA A 1 105 ? 5.567 -0.135 7.350 1.00 98.38 105 ALA A C 1
ATOM 772 O O . ALA A 1 105 ? 5.446 -0.547 6.195 1.00 98.38 105 ALA A O 1
ATOM 773 N N . GLU A 1 106 ? 4.919 0.961 7.763 1.00 98.06 106 GLU A N 1
ATOM 774 C CA . GLU A 1 106 ? 4.103 1.786 6.862 1.00 98.06 106 GLU A CA 1
ATOM 775 C C . GLU A 1 106 ? 4.969 2.526 5.830 1.00 98.06 106 GLU A C 1
ATOM 777 O O . GLU A 1 106 ? 4.584 2.607 4.663 1.00 98.06 106 GLU A O 1
ATOM 782 N N . ALA A 1 107 ? 6.168 2.984 6.206 1.00 98.31 107 ALA A N 1
ATOM 783 C CA . ALA A 1 107 ? 7.136 3.543 5.261 1.00 98.31 107 ALA A CA 1
ATOM 784 C C . ALA A 1 107 ? 7.594 2.510 4.219 1.00 98.31 107 ALA A C 1
ATOM 786 O O . ALA A 1 107 ? 7.606 2.799 3.023 1.00 98.31 107 ALA A O 1
ATOM 787 N N . ALA A 1 108 ? 7.893 1.282 4.648 1.00 98.62 108 ALA A N 1
ATOM 788 C CA . ALA A 1 108 ? 8.252 0.200 3.742 1.00 98.62 108 ALA A CA 1
ATOM 789 C C . ALA A 1 108 ? 7.119 -0.085 2.745 1.00 98.62 108 ALA A C 1
ATOM 791 O O . ALA A 1 108 ? 7.361 -0.208 1.546 1.00 98.62 108 ALA A O 1
ATOM 792 N N . ALA A 1 109 ? 5.869 -0.128 3.216 1.00 98.44 109 ALA A N 1
ATOM 793 C CA . ALA A 1 109 ? 4.707 -0.290 2.349 1.00 98.44 109 ALA A CA 1
ATOM 794 C C . ALA A 1 109 ? 4.549 0.870 1.346 1.00 98.44 109 ALA A C 1
ATOM 796 O O . ALA A 1 109 ? 4.247 0.618 0.185 1.00 98.44 109 ALA A O 1
ATOM 797 N N . VAL A 1 110 ? 4.819 2.122 1.737 1.00 98.44 110 VAL A N 1
ATOM 798 C CA . VAL A 1 110 ? 4.828 3.270 0.808 1.00 98.44 110 VAL A CA 1
ATOM 799 C C . VAL A 1 110 ? 5.813 3.049 -0.340 1.00 98.44 110 VAL A C 1
ATOM 801 O O . VAL A 1 110 ? 5.432 3.162 -1.507 1.00 98.44 110 VAL A O 1
ATOM 804 N N . PHE A 1 111 ? 7.054 2.675 -0.026 1.00 98.62 111 PHE A N 1
ATOM 805 C CA . PHE A 1 111 ? 8.073 2.444 -1.047 1.00 98.62 111 PHE A CA 1
ATOM 806 C C . PHE A 1 111 ? 7.760 1.236 -1.934 1.00 98.62 111 PHE A C 1
ATOM 808 O O . PHE A 1 111 ? 7.937 1.320 -3.148 1.00 98.62 111 PHE A O 1
ATOM 815 N N . ARG A 1 112 ? 7.198 0.156 -1.374 1.00 98.69 112 ARG A N 1
ATOM 816 C CA . ARG A 1 112 ? 6.699 -0.986 -2.159 1.00 98.69 112 ARG A CA 1
ATOM 817 C C . ARG A 1 112 ? 5.641 -0.573 -3.167 1.00 98.69 112 ARG A C 1
ATOM 819 O O . ARG A 1 112 ? 5.754 -0.904 -4.339 1.00 98.69 112 ARG A O 1
ATOM 826 N N . GLN A 1 113 ? 4.613 0.150 -2.731 1.00 98.62 113 GLN A N 1
ATOM 827 C CA . GLN A 1 113 ? 3.510 0.505 -3.623 1.00 98.62 113 GLN A CA 1
ATOM 828 C C . GLN A 1 113 ? 3.959 1.477 -4.723 1.00 98.62 113 GLN A C 1
ATOM 830 O O . GLN A 1 113 ? 3.504 1.368 -5.859 1.00 98.62 113 GLN A O 1
ATOM 835 N N . ALA A 1 114 ? 4.919 2.361 -4.437 1.00 98.62 114 ALA A N 1
ATOM 836 C CA . ALA A 1 114 ? 5.549 3.182 -5.468 1.00 98.62 114 ALA A CA 1
ATOM 837 C C . ALA A 1 114 ? 6.429 2.367 -6.432 1.00 98.62 114 ALA A C 1
ATOM 839 O O . ALA A 1 114 ? 6.368 2.595 -7.639 1.00 98.62 114 ALA A O 1
ATOM 840 N N . ALA A 1 115 ? 7.194 1.388 -5.933 1.00 98.69 115 ALA A N 1
ATOM 841 C CA . ALA A 1 115 ? 7.954 0.471 -6.784 1.00 98.69 115 ALA A CA 1
ATOM 842 C C . ALA A 1 115 ? 7.013 -0.305 -7.713 1.00 98.69 115 ALA A C 1
ATOM 844 O O . ALA A 1 115 ? 7.233 -0.350 -8.916 1.00 98.69 115 ALA A O 1
ATOM 845 N N . LEU A 1 116 ? 5.917 -0.842 -7.174 1.00 98.69 116 LEU A N 1
ATOM 846 C CA . LEU A 1 116 ? 4.909 -1.578 -7.931 1.00 98.69 116 LEU A CA 1
ATOM 847 C C . LEU A 1 116 ? 4.243 -0.710 -9.010 1.00 98.69 116 LEU A C 1
ATOM 849 O O . LEU A 1 116 ? 4.050 -1.162 -10.135 1.00 98.69 116 LEU A O 1
ATOM 853 N N . MET A 1 117 ? 3.936 0.549 -8.689 1.00 98.69 117 MET A N 1
ATOM 854 C CA . MET A 1 117 ? 3.398 1.527 -9.637 1.00 98.69 117 MET A CA 1
ATOM 855 C C . MET A 1 117 ? 4.353 1.793 -10.804 1.00 98.69 117 MET A C 1
ATOM 857 O O . MET A 1 117 ? 3.940 1.752 -11.966 1.00 98.69 117 MET A O 1
ATOM 861 N N . ALA A 1 118 ? 5.632 2.027 -10.505 1.00 98.38 118 ALA A N 1
ATOM 862 C CA . ALA A 1 118 ? 6.669 2.198 -11.517 1.00 98.38 118 ALA A CA 1
ATOM 863 C C . ALA A 1 118 ? 6.800 0.940 -12.388 1.00 98.38 118 ALA A C 1
ATOM 865 O O . ALA A 1 118 ? 6.780 1.031 -13.615 1.00 98.38 118 ALA A O 1
ATOM 866 N N . SER A 1 119 ? 6.840 -0.235 -11.753 1.00 98.62 119 SER A N 1
ATOM 867 C CA . SER A 1 119 ? 6.969 -1.526 -12.425 1.00 98.62 119 SER A CA 1
ATOM 868 C C . SER A 1 119 ? 5.822 -1.804 -13.386 1.00 98.62 119 SER A C 1
ATOM 870 O O . SER A 1 119 ? 6.061 -2.158 -14.540 1.00 98.62 119 SER A O 1
ATOM 872 N N . TYR A 1 120 ? 4.573 -1.593 -12.961 1.00 98.69 120 TYR A N 1
ATOM 873 C CA . TYR A 1 120 ? 3.432 -1.729 -13.863 1.00 98.69 120 TYR A CA 1
ATOM 874 C C . TYR A 1 120 ? 3.520 -0.760 -15.034 1.00 98.69 120 TYR A C 1
ATOM 876 O O . TYR A 1 120 ? 3.261 -1.159 -16.165 1.00 98.69 120 TYR A O 1
ATOM 884 N N . SER A 1 121 ? 3.949 0.477 -14.793 1.00 98.38 121 SER A N 1
ATOM 885 C CA . SER A 1 121 ? 4.093 1.464 -15.862 1.00 98.38 121 SER A CA 1
ATOM 886 C C . SER A 1 121 ? 5.123 1.032 -16.910 1.00 98.38 121 SER A C 1
ATOM 888 O O . SER A 1 121 ? 4.838 1.074 -18.105 1.00 98.38 121 SER A O 1
ATOM 890 N N . PHE A 1 122 ? 6.292 0.542 -16.487 1.00 98.00 122 PHE A N 1
ATOM 891 C CA . PHE A 1 122 ? 7.313 0.046 -17.413 1.00 98.00 122 PHE A CA 1
ATOM 892 C C . PHE A 1 122 ? 6.891 -1.236 -18.136 1.00 98.00 122 PHE A C 1
ATOM 894 O O . PHE A 1 122 ? 7.142 -1.357 -19.334 1.00 98.00 122 PHE A O 1
ATOM 901 N N . ILE A 1 123 ? 6.215 -2.166 -17.455 1.00 98.38 123 ILE A N 1
ATOM 902 C CA . ILE A 1 123 ? 5.671 -3.379 -18.085 1.00 98.38 123 ILE A CA 1
ATOM 903 C C . ILE A 1 123 ? 4.625 -3.012 -19.140 1.00 98.38 123 ILE A C 1
ATOM 905 O O . ILE A 1 123 ? 4.665 -3.546 -20.246 1.00 98.38 123 ILE A O 1
ATOM 909 N N . GLU A 1 124 ? 3.708 -2.095 -18.834 1.00 97.75 124 GLU A N 1
ATOM 910 C CA . GLU A 1 124 ? 2.704 -1.634 -19.792 1.00 97.75 124 GLU A CA 1
ATOM 911 C C . GLU A 1 124 ? 3.354 -1.004 -21.026 1.00 97.75 124 GLU A C 1
ATOM 913 O O . GLU A 1 124 ? 2.995 -1.362 -22.145 1.00 97.75 124 GLU A O 1
ATOM 918 N N . VAL A 1 125 ? 4.338 -0.117 -20.840 1.00 96.44 125 VAL A N 1
ATOM 919 C CA . VAL A 1 125 ? 4.964 0.627 -21.943 1.00 96.44 125 VAL A CA 1
ATOM 920 C C . VAL A 1 125 ? 5.926 -0.230 -22.754 1.00 96.44 125 VAL A C 1
ATOM 922 O O . VAL A 1 125 ? 5.760 -0.314 -23.967 1.00 96.44 125 VAL A O 1
ATOM 925 N N . TYR A 1 126 ? 6.914 -0.846 -22.106 1.00 96.44 126 TYR A N 1
ATOM 926 C CA . TYR A 1 126 ? 8.041 -1.518 -22.764 1.00 96.44 126 TYR A CA 1
ATOM 927 C C . TYR A 1 126 ? 7.870 -3.033 -22.870 1.00 96.44 126 TYR A C 1
ATOM 929 O O . TYR A 1 126 ? 8.564 -3.676 -23.653 1.00 96.44 126 TYR A O 1
ATOM 937 N N . GLY A 1 127 ? 6.967 -3.621 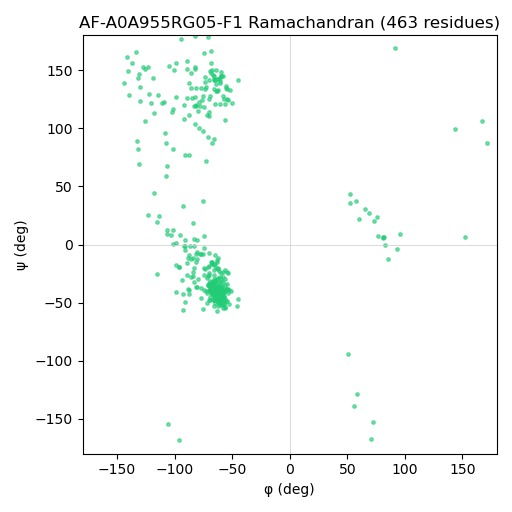-22.082 1.00 96.56 127 GLY A N 1
ATOM 938 C CA . GLY A 1 127 ? 6.657 -5.047 -22.133 1.00 96.56 127 GLY A CA 1
ATOM 939 C C . GLY A 1 127 ? 5.489 -5.342 -23.070 1.00 96.56 127 GLY A C 1
ATOM 940 O O . GLY A 1 127 ? 5.627 -6.124 -24.007 1.00 96.56 127 GLY A O 1
ATOM 941 N N . LYS A 1 128 ? 4.336 -4.710 -22.822 1.00 95.75 128 LYS A N 1
ATOM 942 C CA . LYS A 1 128 ? 3.084 -4.988 -23.542 1.00 95.75 128 LYS A CA 1
ATOM 943 C C . LYS A 1 128 ? 2.925 -4.175 -24.825 1.00 95.75 128 LYS A C 1
ATOM 945 O O . LYS A 1 128 ? 2.449 -4.717 -25.816 1.00 95.75 128 LYS A O 1
ATOM 950 N N . THR A 1 129 ? 3.329 -2.903 -24.825 1.00 93.81 129 THR A N 1
ATOM 951 C CA . THR A 1 129 ? 3.217 -2.001 -25.991 1.00 93.81 129 THR A CA 1
ATOM 952 C C . THR A 1 129 ? 4.577 -1.509 -26.492 1.00 93.81 129 THR A C 1
ATOM 954 O O . THR A 1 129 ? 4.760 -0.316 -26.750 1.00 93.81 129 THR A O 1
ATOM 957 N N . ALA A 1 130 ? 5.541 -2.428 -26.591 1.00 93.00 130 ALA A N 1
ATOM 958 C CA . ALA A 1 130 ? 6.895 -2.128 -27.045 1.00 93.00 130 ALA A CA 1
ATOM 959 C C . ALA A 1 130 ? 6.912 -1.545 -28.470 1.00 93.00 130 ALA A C 1
ATOM 961 O O . ALA A 1 130 ? 6.131 -1.951 -29.334 1.00 93.00 130 ALA A O 1
ATOM 962 N N . GLN A 1 131 ? 7.836 -0.624 -28.726 1.00 91.06 131 GLN A N 1
ATOM 963 C CA . GLN A 1 131 ? 8.083 -0.015 -30.032 1.00 91.06 131 GLN A CA 1
ATOM 964 C C . GLN A 1 131 ? 9.536 -0.210 -30.469 1.00 91.06 131 GLN A C 1
ATOM 966 O O . GLN A 1 131 ? 10.444 -0.276 -29.646 1.00 91.06 131 GLN A O 1
ATOM 971 N N . GLU A 1 132 ? 9.773 -0.236 -31.783 1.00 89.38 132 GLU A N 1
ATOM 972 C CA . GLU A 1 132 ? 11.120 -0.394 -32.363 1.00 89.38 132 GLU A CA 1
ATOM 973 C C . GLU A 1 132 ? 12.084 0.746 -31.993 1.00 89.38 132 GLU A C 1
ATOM 975 O O . GLU A 1 132 ? 13.298 0.585 -32.067 1.00 89.38 132 GLU A O 1
ATOM 980 N N . THR A 1 133 ? 11.554 1.906 -31.599 1.00 89.88 133 THR A N 1
ATOM 981 C CA . THR A 1 133 ? 12.331 3.079 -31.177 1.00 89.88 133 THR A CA 1
ATOM 982 C C . THR A 1 133 ? 12.616 3.113 -29.677 1.00 89.88 133 THR A C 1
ATOM 984 O O . THR A 1 133 ? 13.316 4.018 -29.220 1.00 89.88 133 THR A O 1
ATOM 987 N N . ASP A 1 134 ? 12.079 2.178 -28.887 1.00 92.31 134 ASP A N 1
ATOM 988 C CA . ASP A 1 134 ? 12.275 2.189 -27.437 1.00 92.31 134 ASP A CA 1
ATOM 989 C C . ASP A 1 134 ? 13.768 2.018 -27.079 1.00 92.31 134 ASP A C 1
ATOM 991 O O . ASP A 1 134 ? 14.485 1.273 -27.755 1.00 92.31 134 ASP A O 1
ATOM 995 N N . PRO A 1 135 ? 14.283 2.703 -26.037 1.00 92.12 135 PRO A N 1
ATOM 996 C CA . PRO A 1 135 ? 15.703 2.630 -25.695 1.00 92.12 135 PRO A CA 1
ATOM 997 C C . PRO A 1 135 ? 16.173 1.205 -25.373 1.00 92.12 135 PRO A C 1
ATOM 999 O O . PRO A 1 135 ? 15.461 0.445 -24.729 1.00 92.12 135 PRO A O 1
ATOM 1002 N N . ALA A 1 136 ? 17.412 0.844 -25.729 1.00 89.44 136 ALA A N 1
ATOM 1003 C CA . ALA A 1 136 ? 17.942 -0.499 -25.434 1.00 89.44 136 ALA A CA 1
ATOM 1004 C C . ALA A 1 136 ? 17.999 -0.801 -23.922 1.00 89.44 136 ALA A C 1
ATOM 1006 O O . ALA A 1 136 ? 17.630 -1.895 -23.492 1.00 89.44 136 ALA A O 1
ATOM 1007 N N . GLY A 1 137 ? 18.393 0.193 -23.117 1.00 89.00 137 GLY A N 1
ATOM 1008 C CA . GLY A 1 137 ? 18.519 0.080 -21.661 1.00 89.00 137 GLY A CA 1
ATOM 1009 C C . GLY A 1 137 ? 17.205 -0.174 -20.909 1.00 89.00 137 GLY A C 1
ATOM 1010 O O . GLY A 1 137 ? 17.237 -0.506 -19.726 1.00 89.00 137 GLY A O 1
ATOM 1011 N N . VAL A 1 138 ? 16.032 -0.104 -21.562 1.00 94.81 138 VAL A N 1
ATOM 1012 C CA . VAL A 1 138 ? 14.751 -0.435 -20.896 1.00 94.81 138 VAL A CA 1
ATOM 1013 C C . VAL A 1 138 ? 14.655 -1.906 -20.489 1.00 94.81 138 VAL A C 1
ATOM 1015 O O . VAL A 1 138 ? 13.820 -2.250 -19.657 1.00 94.81 138 VAL A O 1
ATOM 1018 N N . GLN A 1 139 ? 15.506 -2.782 -21.036 1.00 96.25 139 GLN A N 1
ATOM 1019 C CA . GLN A 1 139 ? 15.541 -4.194 -20.646 1.00 96.25 139 GLN A CA 1
ATOM 1020 C C . GLN A 1 139 ? 15.869 -4.374 -19.159 1.00 96.25 139 GLN A C 1
ATOM 1022 O O . GLN A 1 139 ? 15.269 -5.229 -18.514 1.00 96.25 139 GLN A O 1
ATOM 1027 N N . HIS A 1 140 ? 16.727 -3.524 -18.588 1.00 95.94 140 HIS A N 1
ATOM 1028 C CA . HIS A 1 140 ? 16.983 -3.528 -17.149 1.00 95.94 140 HIS A CA 1
ATOM 1029 C C . HIS A 1 140 ? 15.729 -3.115 -16.359 1.00 95.94 140 HIS A C 1
ATOM 1031 O O . HIS A 1 140 ? 15.312 -3.817 -15.439 1.00 95.94 140 HIS A O 1
ATOM 1037 N N . LEU A 1 141 ? 15.063 -2.027 -16.766 1.00 97.00 141 LEU A N 1
ATOM 1038 C CA . LEU A 1 141 ? 13.821 -1.575 -16.128 1.00 97.00 141 LEU A CA 1
ATOM 1039 C C . LEU A 1 141 ? 12.750 -2.671 -16.156 1.00 97.00 141 LEU A C 1
ATOM 1041 O O . LEU A 1 141 ? 12.078 -2.895 -15.152 1.00 97.00 141 LEU A O 1
ATOM 1045 N N . LEU A 1 142 ? 12.620 -3.393 -17.271 1.00 98.19 142 LEU A N 1
ATOM 1046 C CA . LEU A 1 142 ? 11.735 -4.553 -17.378 1.00 98.19 142 LEU A CA 1
ATOM 1047 C C . LEU A 1 142 ? 12.172 -5.702 -16.469 1.00 98.19 142 LEU A C 1
ATOM 1049 O O . LEU A 1 142 ? 11.312 -6.305 -15.833 1.00 98.19 142 LEU A O 1
ATOM 1053 N N . ALA A 1 143 ? 13.470 -5.992 -16.369 1.00 98.25 143 ALA A N 1
ATOM 1054 C CA . ALA A 1 143 ? 13.980 -7.037 -15.487 1.00 98.25 143 ALA A CA 1
ATOM 1055 C C . ALA A 1 143 ? 13.572 -6.789 -14.030 1.00 98.25 143 ALA A C 1
ATOM 1057 O O . ALA A 1 143 ? 12.960 -7.655 -13.401 1.00 98.25 143 ALA A O 1
ATOM 1058 N N . VAL A 1 144 ? 13.822 -5.578 -13.527 1.00 98.06 144 VAL A N 1
ATOM 1059 C CA . VAL A 1 144 ? 13.417 -5.172 -12.175 1.00 98.06 144 VAL A CA 1
ATOM 1060 C C . VAL A 1 144 ? 11.898 -5.183 -12.034 1.00 98.06 144 VAL A C 1
ATOM 1062 O O . VAL A 1 144 ? 11.365 -5.701 -11.053 1.00 98.06 144 VAL A O 1
ATOM 1065 N N . SER A 1 145 ? 11.179 -4.659 -13.027 1.00 98.50 145 SER A N 1
ATOM 1066 C CA . SER A 1 145 ? 9.721 -4.565 -12.974 1.00 98.50 145 SER A CA 1
ATOM 1067 C C . SER A 1 145 ? 9.056 -5.935 -12.889 1.00 98.50 145 SER A C 1
ATOM 1069 O O . SER A 1 145 ? 8.182 -6.140 -12.047 1.00 98.50 145 SER A O 1
ATOM 1071 N N . TYR A 1 146 ? 9.502 -6.888 -13.713 1.00 98.69 146 TYR A N 1
ATOM 1072 C CA . TYR A 1 146 ? 9.026 -8.268 -13.684 1.00 98.69 146 TYR A CA 1
ATOM 1073 C C . TYR A 1 146 ? 9.388 -8.973 -12.375 1.00 98.69 146 TYR A C 1
ATOM 1075 O O . TYR A 1 146 ? 8.544 -9.671 -11.817 1.00 98.69 146 TYR A O 1
ATOM 1083 N N . ALA A 1 147 ? 10.582 -8.729 -11.824 1.00 98.25 147 ALA A N 1
ATOM 1084 C CA . ALA A 1 147 ? 10.961 -9.252 -10.513 1.00 98.25 147 ALA A CA 1
ATOM 1085 C C . ALA A 1 147 ? 10.035 -8.735 -9.398 1.00 98.25 147 ALA A C 1
ATOM 1087 O O . ALA A 1 147 ? 9.567 -9.514 -8.569 1.00 98.25 147 ALA A O 1
ATOM 1088 N N . VAL A 1 148 ? 9.713 -7.437 -9.412 1.00 98.38 148 VAL A N 1
ATOM 1089 C CA . VAL A 1 148 ? 8.797 -6.795 -8.455 1.00 98.38 148 VAL A CA 1
ATOM 1090 C C . VAL A 1 148 ? 7.386 -7.392 -8.523 1.00 98.38 148 VAL A C 1
ATOM 1092 O O . VAL A 1 148 ? 6.783 -7.644 -7.479 1.00 98.38 148 VAL A O 1
ATOM 1095 N N . VAL A 1 149 ? 6.860 -7.658 -9.724 1.00 97.81 149 VAL A N 1
ATOM 1096 C CA . VAL A 1 149 ? 5.536 -8.293 -9.897 1.00 97.81 149 VAL A CA 1
ATOM 1097 C C . VAL A 1 149 ? 5.568 -9.825 -9.786 1.00 97.81 149 VAL A C 1
ATOM 1099 O O . VAL A 1 149 ? 4.540 -10.466 -9.985 1.00 97.81 149 VAL A O 1
ATOM 1102 N N . GLY A 1 150 ? 6.718 -10.419 -9.452 1.00 96.94 150 GLY A N 1
ATOM 1103 C CA . GLY A 1 150 ? 6.862 -11.858 -9.210 1.00 96.94 150 GLY A CA 1
ATOM 1104 C C . GLY A 1 150 ? 7.028 -12.733 -10.457 1.00 96.94 150 GLY A C 1
ATOM 1105 O O . GLY A 1 150 ? 7.094 -13.955 -10.331 1.00 96.94 150 GLY A O 1
ATOM 1106 N N . ASP A 1 151 ? 7.160 -12.153 -11.652 1.00 97.88 151 ASP A N 1
ATOM 1107 C CA . ASP A 1 151 ? 7.442 -12.895 -12.886 1.00 97.88 151 ASP A CA 1
ATOM 1108 C C . ASP A 1 151 ? 8.957 -13.076 -13.081 1.00 97.88 151 ASP A C 1
ATOM 1110 O O . ASP A 1 151 ? 9.617 -12.390 -13.865 1.00 97.88 151 ASP A O 1
ATOM 1114 N N . GLN A 1 152 ? 9.540 -14.017 -12.336 1.00 97.06 152 GLN A N 1
ATOM 1115 C CA . GLN A 1 152 ? 10.985 -14.271 -12.381 1.00 97.06 152 GLN A CA 1
ATOM 1116 C C . GLN A 1 152 ? 11.473 -14.749 -13.757 1.00 97.06 152 GLN A C 1
ATOM 1118 O O . GLN A 1 152 ? 12.619 -14.494 -14.134 1.00 97.06 152 GLN A O 1
ATOM 1123 N N . ALA A 1 153 ? 10.617 -15.436 -14.520 1.00 97.75 153 ALA A N 1
ATOM 1124 C CA . ALA A 1 153 ? 10.967 -15.927 -15.846 1.00 97.75 153 ALA A CA 1
ATOM 1125 C C . ALA A 1 153 ? 11.116 -14.762 -16.834 1.00 97.75 153 ALA A C 1
ATOM 1127 O O . ALA A 1 153 ? 12.137 -14.671 -17.523 1.00 97.75 153 ALA A O 1
ATOM 1128 N N . ALA A 1 154 ? 10.146 -13.842 -16.859 1.00 98.25 154 ALA A N 1
ATOM 1129 C CA . ALA A 1 154 ? 10.234 -12.629 -17.664 1.00 98.25 154 ALA A CA 1
ATOM 1130 C C . ALA A 1 154 ? 11.367 -11.709 -17.186 1.00 98.25 154 ALA A C 1
ATOM 1132 O O . ALA A 1 154 ? 12.092 -11.158 -18.016 1.00 98.25 154 ALA A O 1
ATOM 1133 N N . ALA A 1 155 ? 11.590 -11.614 -15.870 1.00 98.38 155 ALA A N 1
ATOM 1134 C CA . ALA A 1 155 ? 12.693 -10.846 -15.297 1.00 98.38 155 ALA A CA 1
ATOM 1135 C C . ALA A 1 155 ? 14.055 -11.337 -15.804 1.00 98.38 155 ALA A C 1
ATOM 1137 O O . ALA A 1 155 ? 14.858 -10.555 -16.315 1.00 98.38 155 ALA A O 1
ATOM 1138 N N . LYS A 1 156 ? 14.291 -12.654 -15.749 1.00 98.25 156 LYS A N 1
ATOM 1139 C CA . LYS A 1 156 ? 15.520 -13.280 -16.252 1.00 98.25 156 LYS A CA 1
ATOM 1140 C C . LYS A 1 156 ? 15.686 -13.097 -17.760 1.00 98.25 156 LYS A C 1
ATOM 1142 O O . LYS A 1 156 ? 16.787 -12.815 -18.228 1.00 98.25 156 LYS A O 1
ATOM 1147 N N . ALA A 1 157 ? 14.599 -13.231 -18.520 1.00 98.12 157 ALA A N 1
ATOM 1148 C CA . ALA A 1 157 ? 14.620 -13.028 -19.965 1.00 98.12 157 ALA A CA 1
ATOM 1149 C C . ALA A 1 157 ? 14.934 -11.574 -20.360 1.00 98.12 157 ALA A C 1
ATOM 1151 O O . ALA A 1 157 ? 15.550 -11.357 -21.403 1.00 98.12 157 ALA A O 1
ATOM 1152 N N . ALA A 1 158 ? 14.514 -10.597 -19.554 1.00 97.81 158 ALA A N 1
ATOM 1153 C CA . ALA A 1 158 ? 14.815 -9.184 -19.759 1.00 97.81 158 ALA A CA 1
ATOM 1154 C C . ALA A 1 158 ? 16.254 -8.835 -19.337 1.00 97.81 158 ALA A C 1
ATOM 1156 O O . ALA A 1 158 ? 16.978 -8.243 -20.134 1.00 97.81 158 ALA A O 1
ATOM 1157 N N . SER A 1 159 ? 16.721 -9.284 -18.162 1.00 97.38 159 SER A N 1
ATOM 1158 C CA . SER A 1 159 ? 18.103 -9.030 -17.696 1.00 97.38 159 SER A CA 1
ATOM 1159 C C . SER A 1 159 ? 19.144 -9.581 -18.681 1.00 97.38 159 SER A C 1
ATOM 1161 O O . SER A 1 159 ? 20.097 -8.893 -19.033 1.00 97.38 159 SER A O 1
ATOM 1163 N N . ALA A 1 160 ? 18.904 -10.761 -19.267 1.00 96.88 160 ALA A N 1
ATOM 1164 C CA . ALA A 1 160 ? 19.790 -11.341 -20.283 1.00 96.88 160 ALA A CA 1
ATOM 1165 C C . ALA A 1 160 ? 19.915 -10.513 -21.584 1.00 96.88 160 ALA A C 1
ATOM 1167 O O . ALA A 1 160 ? 20.782 -10.799 -22.411 1.00 96.88 160 ALA A O 1
ATOM 1168 N N . LYS A 1 161 ? 19.042 -9.520 -21.797 1.00 96.06 161 LYS A N 1
ATOM 1169 C CA . LYS A 1 161 ? 19.045 -8.625 -22.966 1.00 96.06 161 LYS A CA 1
ATOM 1170 C C . LYS A 1 161 ? 19.645 -7.251 -22.668 1.00 96.06 161 LYS A C 1
ATOM 1172 O O . LYS A 1 161 ? 19.670 -6.415 -23.570 1.00 96.06 161 LYS A O 1
ATOM 1177 N N . VAL A 1 162 ? 20.107 -6.998 -21.442 1.00 94.69 162 VAL A N 1
ATOM 1178 C CA . VAL A 1 162 ? 20.780 -5.742 -21.095 1.00 94.69 162 VAL A CA 1
ATOM 1179 C C . VAL A 1 162 ? 22.096 -5.651 -21.883 1.00 94.69 162 VAL A C 1
ATOM 1181 O O . VAL A 1 162 ? 22.931 -6.553 -21.775 1.00 94.69 162 VAL A O 1
ATOM 1184 N N . PRO A 1 163 ? 22.298 -4.612 -22.718 1.00 89.12 163 PRO A N 1
ATOM 1185 C CA . PRO A 1 163 ? 23.505 -4.506 -23.531 1.00 89.12 163 PRO A CA 1
ATOM 1186 C C . PRO A 1 163 ? 24.759 -4.303 -22.674 1.00 89.12 163 PRO A C 1
ATOM 1188 O O . PRO A 1 163 ? 24.750 -3.553 -21.700 1.00 89.12 163 PRO A O 1
ATOM 1191 N N . ALA A 1 164 ? 25.872 -4.916 -23.079 1.00 88.00 164 ALA A N 1
ATOM 1192 C CA . ALA A 1 164 ? 27.163 -4.671 -22.441 1.00 88.00 164 ALA A CA 1
ATOM 1193 C C . ALA A 1 164 ? 27.586 -3.200 -22.609 1.00 88.00 164 ALA A C 1
ATOM 1195 O O . ALA A 1 164 ? 27.538 -2.665 -23.720 1.00 88.00 164 ALA A O 1
ATOM 1196 N N . GLY A 1 165 ? 28.031 -2.561 -21.523 1.00 84.81 165 GLY A N 1
ATOM 1197 C CA . GLY A 1 165 ? 28.413 -1.149 -21.519 1.00 84.81 165 GLY A CA 1
ATOM 1198 C C . GLY A 1 165 ? 27.239 -0.163 -21.520 1.00 84.81 165 GLY A C 1
ATOM 1199 O O . GLY A 1 165 ? 27.475 1.040 -21.654 1.00 84.81 165 GLY A O 1
ATOM 1200 N N . ASP A 1 166 ? 25.994 -0.635 -21.375 1.00 87.75 166 ASP A N 1
ATOM 1201 C CA . ASP A 1 166 ? 24.833 0.234 -21.171 1.00 87.75 166 ASP A CA 1
ATOM 1202 C C . ASP A 1 166 ? 24.931 0.960 -19.808 1.00 87.75 166 ASP A C 1
ATOM 1204 O O . ASP A 1 166 ? 25.360 0.355 -18.819 1.00 87.75 166 ASP A O 1
ATOM 1208 N N . PRO A 1 167 ? 24.528 2.243 -19.698 1.00 86.69 167 PRO A N 1
ATOM 1209 C CA . PRO A 1 167 ? 24.489 2.954 -18.418 1.00 86.69 167 PRO A CA 1
ATOM 1210 C C . PRO A 1 167 ? 23.693 2.243 -17.309 1.00 86.69 167 PRO A C 1
ATOM 1212 O O . PRO A 1 167 ? 23.965 2.471 -16.128 1.00 86.69 167 PRO A O 1
ATOM 1215 N N . THR A 1 168 ? 22.734 1.379 -17.658 1.00 91.88 168 THR A N 1
ATOM 1216 C CA . THR A 1 168 ? 21.954 0.594 -16.695 1.00 91.88 168 THR A CA 1
ATOM 1217 C C . THR A 1 168 ? 22.667 -0.662 -16.202 1.00 91.88 168 THR A C 1
ATOM 1219 O O . THR A 1 168 ? 22.183 -1.290 -15.270 1.00 91.88 168 THR A O 1
ATOM 1222 N N . GLU A 1 169 ? 23.819 -1.047 -16.759 1.00 91.69 169 GLU A N 1
ATOM 1223 C CA . GLU A 1 169 ? 24.518 -2.288 -16.385 1.00 91.69 169 GLU A CA 1
ATOM 1224 C C . GLU A 1 169 ? 24.870 -2.330 -14.886 1.00 91.69 169 GLU A C 1
ATOM 1226 O O . GLU A 1 169 ? 24.723 -3.357 -14.222 1.00 91.69 169 GLU A O 1
ATOM 1231 N N . ALA A 1 170 ? 25.295 -1.195 -14.318 1.00 92.06 170 ALA A N 1
ATOM 1232 C CA . ALA A 1 170 ? 25.601 -1.096 -12.889 1.00 92.06 170 ALA A CA 1
ATOM 1233 C C . ALA A 1 170 ? 24.359 -1.273 -11.997 1.00 92.06 170 ALA A C 1
ATOM 1235 O O . ALA A 1 170 ? 24.486 -1.753 -10.873 1.00 92.06 170 ALA A O 1
ATOM 1236 N N . TRP A 1 171 ? 23.184 -0.899 -12.503 1.00 94.12 171 TRP A N 1
ATOM 1237 C CA . TRP A 1 171 ? 21.897 -1.066 -11.831 1.00 94.12 171 TRP A CA 1
ATOM 1238 C C . TRP A 1 171 ? 21.366 -2.496 -11.980 1.00 94.12 171 TRP A C 1
ATOM 1240 O O . TRP A 1 171 ? 20.827 -3.056 -11.029 1.00 94.12 171 TRP A O 1
ATOM 1250 N N . ASP A 1 172 ? 21.586 -3.124 -13.140 1.00 96.19 172 ASP A N 1
ATOM 1251 C CA . ASP A 1 172 ? 21.144 -4.494 -13.414 1.00 96.19 172 ASP A CA 1
ATOM 1252 C C . ASP A 1 172 ? 21.938 -5.543 -12.643 1.00 96.19 172 ASP A C 1
ATOM 1254 O O . ASP A 1 172 ? 21.374 -6.538 -12.200 1.00 96.19 172 ASP A O 1
ATOM 1258 N N . ARG A 1 173 ? 23.237 -5.315 -12.431 1.00 96.00 173 ARG A N 1
ATOM 1259 C CA . ARG A 1 173 ? 24.148 -6.284 -11.805 1.00 96.00 173 ARG A CA 1
ATOM 1260 C C . ARG A 1 173 ? 23.607 -6.957 -10.527 1.00 96.00 173 ARG A C 1
ATOM 1262 O O . ARG A 1 173 ? 23.638 -8.188 -10.492 1.00 96.00 173 ARG A O 1
ATOM 1269 N N . PRO A 1 174 ? 23.132 -6.238 -9.486 1.00 96.94 174 PRO A N 1
ATOM 1270 C CA . PRO A 1 174 ? 22.582 -6.888 -8.291 1.00 96.94 174 PRO A CA 1
ATOM 1271 C C . PRO A 1 174 ? 21.328 -7.728 -8.584 1.00 96.94 174 PRO A C 1
ATOM 1273 O O . PRO A 1 174 ? 21.183 -8.827 -8.051 1.00 96.94 174 PRO A O 1
ATOM 1276 N N . TRP A 1 175 ? 20.450 -7.260 -9.475 1.00 97.81 175 TRP A N 1
ATOM 1277 C CA . TRP A 1 175 ? 19.242 -7.987 -9.874 1.00 97.81 175 TRP A CA 1
ATOM 1278 C C . TRP A 1 175 ? 19.558 -9.238 -10.687 1.00 97.81 175 TRP A C 1
ATOM 1280 O O . TRP A 1 175 ? 19.019 -10.307 -10.404 1.00 97.81 175 TRP A O 1
ATOM 1290 N N . SER A 1 176 ? 20.464 -9.124 -11.655 1.00 97.44 176 SER A N 1
ATOM 1291 C CA . SER A 1 176 ? 20.938 -10.236 -12.473 1.00 97.44 176 SER A CA 1
ATOM 1292 C C . SER A 1 176 ? 21.562 -11.329 -11.603 1.00 97.44 176 SER A C 1
ATOM 1294 O O . SER A 1 176 ? 21.148 -12.485 -11.672 1.00 97.44 176 SER A O 1
ATOM 1296 N N . ALA A 1 177 ? 22.457 -10.952 -10.679 1.00 97.56 177 ALA A N 1
ATOM 1297 C CA . ALA A 1 177 ? 23.075 -11.885 -9.738 1.00 97.56 177 ALA A CA 1
ATOM 1298 C C . ALA A 1 177 ? 22.037 -12.602 -8.855 1.00 97.56 177 ALA A C 1
ATOM 1300 O O . ALA A 1 177 ? 22.124 -13.812 -8.641 1.00 97.56 177 ALA A O 1
ATOM 1301 N N . TRP A 1 178 ? 21.021 -11.879 -8.374 1.00 98.00 178 TRP A N 1
ATOM 1302 C CA . TRP A 1 178 ? 19.921 -12.464 -7.608 1.00 98.00 178 TRP A CA 1
ATOM 1303 C C . TRP A 1 178 ? 19.076 -13.448 -8.438 1.00 98.00 178 TRP A C 1
ATOM 1305 O O . TRP A 1 178 ? 18.769 -14.546 -7.965 1.00 98.00 178 TRP A O 1
ATOM 1315 N N . LEU A 1 179 ? 18.742 -13.104 -9.687 1.00 97.62 179 LEU A N 1
ATOM 1316 C CA . LEU A 1 179 ? 18.006 -13.976 -10.614 1.00 97.62 179 LEU A CA 1
ATOM 1317 C C . LEU A 1 179 ? 18.806 -15.241 -10.970 1.00 97.62 179 LEU A C 1
ATOM 1319 O O . LEU A 1 179 ? 18.241 -16.334 -11.063 1.00 97.62 179 LEU A O 1
ATOM 1323 N N . GLU A 1 180 ? 20.122 -15.122 -11.154 1.00 96.94 180 GLU A N 1
ATOM 1324 C CA . GLU A 1 180 ? 21.023 -16.253 -11.406 1.00 96.94 180 GLU A CA 1
ATOM 1325 C C . GLU A 1 180 ? 21.154 -17.181 -10.194 1.00 96.94 180 GLU A C 1
ATOM 1327 O O . GLU A 1 180 ? 21.196 -18.401 -10.362 1.00 96.94 180 GLU A O 1
ATOM 1332 N N . ALA A 1 181 ? 21.121 -16.625 -8.980 1.00 96.62 181 ALA A N 1
ATOM 1333 C CA . ALA A 1 181 ? 21.106 -17.370 -7.721 1.00 96.62 181 ALA A CA 1
ATOM 1334 C C . ALA A 1 181 ? 19.747 -18.030 -7.399 1.00 96.62 181 ALA A C 1
ATOM 1336 O O . ALA A 1 181 ? 19.568 -18.587 -6.316 1.00 96.62 181 ALA A O 1
ATOM 1337 N N . GLY A 1 182 ? 18.787 -17.991 -8.329 1.00 94.69 182 GLY A N 1
ATOM 1338 C CA . GLY A 1 182 ? 17.482 -18.639 -8.198 1.00 94.69 182 GLY A CA 1
ATOM 1339 C C . GLY A 1 182 ? 16.362 -17.732 -7.689 1.00 94.69 182 GLY A C 1
ATOM 1340 O O . GLY A 1 182 ? 15.287 -18.240 -7.390 1.00 94.69 182 GLY A O 1
ATOM 1341 N N . GLY A 1 183 ? 16.588 -16.419 -7.576 1.00 93.88 183 GLY A N 1
ATOM 1342 C CA . GLY A 1 183 ? 15.514 -15.447 -7.351 1.00 93.88 183 GLY A CA 1
ATOM 1343 C C . GLY A 1 183 ? 14.799 -15.586 -6.002 1.00 93.88 183 GLY A C 1
ATOM 1344 O O . GLY A 1 183 ? 13.603 -15.321 -5.899 1.00 93.88 183 GLY A O 1
ATOM 1345 N N . THR A 1 184 ? 15.486 -16.040 -4.950 1.00 95.25 184 THR A N 1
ATOM 1346 C CA . THR A 1 184 ? 14.873 -16.152 -3.613 1.00 95.25 184 THR A CA 1
ATOM 1347 C C . THR A 1 184 ? 14.889 -14.800 -2.910 1.00 95.25 184 THR A C 1
ATOM 1349 O O . THR A 1 184 ? 15.953 -14.227 -2.699 1.00 95.25 184 THR A O 1
ATOM 1352 N N . TRP A 1 185 ? 13.721 -14.268 -2.557 1.00 95.19 185 TRP A N 1
ATOM 1353 C CA . TRP A 1 185 ? 13.607 -12.966 -1.895 1.00 95.19 185 TRP A CA 1
ATOM 1354 C C . TRP A 1 185 ? 14.203 -12.976 -0.469 1.00 95.19 185 TRP A C 1
ATOM 1356 O O . TRP A 1 185 ? 14.024 -13.971 0.242 1.00 95.19 185 TRP A O 1
ATOM 1366 N N . PRO A 1 186 ? 14.808 -11.870 0.013 1.00 96.38 186 PRO A N 1
ATOM 1367 C CA . PRO A 1 186 ? 15.037 -10.597 -0.679 1.00 96.38 186 PRO A CA 1
ATOM 1368 C C . PRO A 1 186 ? 16.273 -10.595 -1.593 1.00 96.38 186 PRO A C 1
ATOM 1370 O O . PRO A 1 186 ? 17.234 -11.310 -1.314 1.00 96.38 186 PRO A O 1
ATOM 1373 N N . PRO A 1 187 ? 16.283 -9.769 -2.658 1.00 96.38 187 PRO A N 1
ATOM 1374 C CA . PRO A 1 187 ? 17.503 -9.482 -3.402 1.00 96.38 187 PRO A CA 1
ATOM 1375 C C . PRO A 1 187 ? 18.511 -8.711 -2.542 1.00 96.38 187 PRO A C 1
ATOM 1377 O O . PRO A 1 187 ? 18.133 -7.847 -1.747 1.00 96.38 187 PRO A O 1
ATOM 1380 N N . ASP A 1 188 ? 19.804 -8.984 -2.737 1.00 95.88 188 ASP A N 1
ATOM 1381 C CA . ASP A 1 188 ? 20.879 -8.143 -2.202 1.00 95.88 188 ASP A CA 1
ATOM 1382 C C . ASP A 1 188 ? 21.098 -6.945 -3.134 1.00 95.88 188 ASP A C 1
ATOM 1384 O O . ASP A 1 188 ? 21.678 -7.059 -4.214 1.00 95.88 188 ASP A O 1
ATOM 1388 N N . LEU A 1 189 ? 20.605 -5.785 -2.703 1.00 95.50 189 LEU A N 1
ATOM 1389 C CA . LEU A 1 189 ? 20.662 -4.534 -3.457 1.00 95.50 189 LEU A CA 1
ATOM 1390 C C . LEU A 1 189 ? 21.766 -3.588 -2.963 1.00 95.50 189 LEU A C 1
ATOM 1392 O O . LEU A 1 189 ? 21.806 -2.425 -3.363 1.00 95.50 189 LEU A O 1
ATOM 1396 N N . THR A 1 190 ? 22.691 -4.063 -2.121 1.00 92.56 190 THR A N 1
ATOM 1397 C CA . THR A 1 190 ? 23.822 -3.248 -1.632 1.00 92.56 190 THR A CA 1
ATOM 1398 C C . THR A 1 190 ? 24.782 -2.822 -2.748 1.00 92.56 190 THR A C 1
ATOM 1400 O O . THR A 1 190 ? 25.512 -1.844 -2.596 1.00 92.56 190 THR A O 1
ATOM 1403 N N . GLY A 1 191 ? 24.759 -3.530 -3.884 1.00 92.31 191 GLY A N 1
ATOM 1404 C CA . GLY A 1 191 ? 25.545 -3.229 -5.081 1.00 92.31 191 GLY A CA 1
ATOM 1405 C C . GLY A 1 191 ? 24.946 -2.177 -6.021 1.00 92.31 191 GLY A C 1
ATOM 1406 O O . GLY A 1 191 ? 25.571 -1.887 -7.042 1.00 92.31 191 GLY A O 1
ATOM 1407 N N . LEU A 1 192 ? 23.766 -1.618 -5.720 1.00 93.25 192 LEU A N 1
ATOM 1408 C CA . LEU A 1 192 ? 23.207 -0.514 -6.506 1.00 93.25 192 LEU A CA 1
ATOM 1409 C C . LEU A 1 192 ? 24.164 0.696 -6.478 1.00 93.25 192 LEU A C 1
ATOM 1411 O O . LEU A 1 192 ? 24.828 0.937 -5.467 1.00 93.25 192 LEU A O 1
ATOM 1415 N N . PRO A 1 193 ? 24.221 1.519 -7.541 1.00 91.69 193 PRO A N 1
ATOM 1416 C CA . PRO A 1 193 ? 25.083 2.704 -7.606 1.00 91.69 193 PRO A CA 1
ATOM 1417 C C . PRO A 1 193 ? 24.546 3.882 -6.764 1.00 91.69 193 PRO A C 1
ATOM 1419 O O . PRO A 1 193 ? 24.654 5.047 -7.141 1.00 91.69 193 PRO A O 1
ATOM 1422 N N . VAL A 1 194 ? 23.961 3.580 -5.604 1.00 90.31 194 VAL A N 1
ATOM 1423 C CA . VAL A 1 194 ? 23.420 4.515 -4.618 1.00 90.31 194 VAL A CA 1
ATOM 1424 C C . VAL A 1 194 ? 23.796 3.989 -3.245 1.00 90.31 194 VAL A C 1
ATOM 1426 O O . VAL A 1 194 ? 23.538 2.834 -2.917 1.00 90.31 194 VAL A O 1
ATOM 1429 N N . LYS A 1 195 ? 24.386 4.843 -2.412 1.00 88.62 195 LYS A N 1
ATOM 1430 C CA . LYS A 1 195 ? 24.756 4.456 -1.053 1.00 88.62 195 LYS A CA 1
ATOM 1431 C C . LYS A 1 195 ? 23.624 4.778 -0.084 1.00 88.62 195 LYS A C 1
ATOM 1433 O O . LYS A 1 195 ? 23.420 5.942 0.255 1.00 88.62 195 LYS A O 1
ATOM 1438 N N . LEU A 1 196 ? 22.939 3.746 0.397 1.00 92.31 196 LEU A N 1
ATOM 1439 C CA . LEU A 1 196 ? 22.064 3.853 1.563 1.00 92.31 196 LEU A CA 1
ATOM 1440 C C . LEU A 1 196 ? 22.884 3.671 2.857 1.00 92.31 196 LEU A C 1
ATOM 1442 O O . LEU A 1 196 ? 23.890 2.956 2.848 1.00 92.31 196 LEU A O 1
ATOM 1446 N N . PRO A 1 197 ? 22.515 4.338 3.965 1.00 94.38 197 PRO A N 1
ATOM 1447 C CA . PRO A 1 197 ? 23.109 4.060 5.270 1.00 94.38 197 PRO A CA 1
ATOM 1448 C C . PRO A 1 197 ? 22.687 2.673 5.776 1.00 94.38 197 PRO A C 1
ATOM 1450 O O . PRO A 1 197 ? 21.729 2.088 5.279 1.00 94.38 197 PRO A O 1
ATOM 1453 N N . GLU A 1 198 ? 23.357 2.169 6.810 1.00 95.50 198 GLU A N 1
ATOM 1454 C CA . GLU A 1 198 ? 22.913 0.957 7.511 1.00 95.50 198 GLU A CA 1
ATOM 1455 C C . GLU A 1 198 ? 21.512 1.145 8.131 1.00 95.50 198 GLU A C 1
ATOM 1457 O O . GLU A 1 198 ? 21.246 2.224 8.673 1.00 95.50 198 GLU A O 1
ATOM 1462 N N . PRO A 1 199 ? 20.628 0.126 8.096 1.00 97.31 199 PRO A N 1
ATOM 1463 C CA . PRO A 1 199 ? 19.318 0.165 8.746 1.00 97.31 199 PRO A CA 1
ATOM 1464 C C . PRO A 1 199 ? 19.373 0.508 10.233 1.00 97.31 199 PRO A C 1
ATOM 1466 O O . PRO A 1 199 ? 20.054 -0.160 11.015 1.00 97.31 199 PRO A O 1
ATOM 1469 N N . ARG A 1 200 ? 18.631 1.546 10.639 1.00 97.62 200 ARG A N 1
ATOM 1470 C CA . ARG A 1 200 ? 18.566 2.012 12.031 1.00 97.62 200 ARG A CA 1
ATOM 1471 C C . ARG A 1 200 ? 17.181 2.513 12.410 1.00 97.62 200 ARG A C 1
ATOM 1473 O O . ARG A 1 200 ? 16.533 3.247 11.667 1.00 97.62 200 ARG A O 1
ATOM 1480 N N . VAL A 1 201 ? 16.756 2.160 13.619 1.00 98.12 201 VAL A N 1
ATOM 1481 C CA . VAL A 1 201 ? 15.498 2.639 14.199 1.00 98.12 201 VAL A CA 1
ATOM 1482 C C . VAL A 1 201 ? 15.559 4.153 14.398 1.00 98.12 201 VAL A C 1
ATOM 1484 O O . VAL A 1 201 ? 16.526 4.675 14.952 1.00 98.12 201 VAL A O 1
ATOM 1487 N N . GLY A 1 202 ? 14.513 4.854 13.968 1.00 97.06 202 GLY A N 1
ATOM 1488 C CA . GLY A 1 202 ? 14.401 6.303 14.122 1.00 97.06 202 GLY A CA 1
ATOM 1489 C C . GLY A 1 202 ? 15.134 7.120 13.053 1.00 97.06 202 GLY A C 1
ATOM 1490 O O . GLY A 1 202 ? 15.065 8.349 13.071 1.00 97.06 202 GLY A O 1
ATOM 1491 N N . GLU A 1 203 ? 15.808 6.465 12.106 1.00 97.44 203 GLU A N 1
ATOM 1492 C CA . GLU A 1 203 ? 16.431 7.114 10.953 1.00 97.44 203 GLU A CA 1
ATOM 1493 C C . GLU A 1 203 ? 15.557 6.951 9.699 1.00 97.44 203 GLU A C 1
ATOM 1495 O O . GLU A 1 203 ? 14.818 5.981 9.545 1.00 97.44 203 GLU A O 1
ATOM 1500 N N . TRP A 1 204 ? 15.627 7.928 8.795 1.00 96.25 204 TRP A N 1
ATOM 1501 C CA . TRP A 1 204 ? 14.915 7.907 7.519 1.00 96.25 204 TRP A CA 1
ATOM 1502 C C . TRP A 1 204 ? 15.931 8.119 6.396 1.00 96.25 204 TRP A C 1
ATOM 1504 O O . TRP A 1 204 ? 16.434 9.245 6.269 1.00 96.25 204 TRP A O 1
ATOM 1514 N N . PRO A 1 205 ? 16.272 7.075 5.623 1.00 94.12 205 PRO A N 1
ATOM 1515 C CA . PRO A 1 205 ? 17.193 7.209 4.512 1.00 94.12 205 PRO A CA 1
ATOM 1516 C C . PRO A 1 205 ? 16.516 8.013 3.404 1.00 94.12 205 PRO A C 1
ATOM 1518 O O . PRO A 1 205 ? 15.433 7.673 2.939 1.00 94.12 205 PRO A O 1
ATOM 1521 N N . GLU A 1 206 ? 17.165 9.088 2.975 1.00 85.94 206 GLU A N 1
ATOM 1522 C CA . GLU A 1 206 ? 16.758 9.849 1.799 1.00 85.94 206 GLU A CA 1
ATOM 1523 C C . GLU A 1 206 ? 18.008 10.034 0.928 1.00 85.94 206 GLU A C 1
ATOM 1525 O O . GLU A 1 206 ? 19.023 10.532 1.434 1.00 85.94 206 GLU A O 1
ATOM 1530 N N . PRO A 1 207 ? 17.993 9.615 -0.346 1.00 79.19 207 PRO A N 1
ATOM 1531 C CA . PRO A 1 207 ? 19.065 9.940 -1.267 1.00 79.19 207 PRO A CA 1
ATOM 1532 C C . PRO A 1 207 ? 19.105 11.463 -1.469 1.00 79.19 207 PRO A C 1
ATOM 1534 O O . PRO A 1 207 ? 18.070 12.117 -1.579 1.00 79.19 207 PRO A O 1
ATOM 1537 N N . ILE A 1 208 ? 20.312 12.036 -1.495 1.00 71.62 208 ILE A N 1
ATOM 1538 C CA . ILE A 1 208 ? 20.514 13.492 -1.628 1.00 71.62 208 ILE A CA 1
ATOM 1539 C C . ILE A 1 208 ? 19.940 14.004 -2.960 1.00 71.62 208 ILE A C 1
ATOM 1541 O O . ILE A 1 208 ? 19.369 15.090 -3.011 1.00 71.62 208 ILE A O 1
ATOM 1545 N N . GLU A 1 209 ? 20.058 13.201 -4.016 1.00 79.00 209 GLU A N 1
ATOM 1546 C CA . GLU A 1 209 ? 19.455 13.436 -5.325 1.00 79.00 209 GLU A CA 1
ATOM 1547 C C . GLU A 1 209 ? 18.753 12.160 -5.782 1.00 79.00 209 GLU A C 1
ATOM 1549 O O . GLU A 1 209 ? 19.252 11.059 -5.541 1.00 79.00 209 GLU A O 1
ATOM 1554 N N . VAL A 1 210 ? 17.604 12.306 -6.447 1.00 82.44 210 VAL A N 1
ATOM 1555 C CA . VAL A 1 210 ? 16.884 11.174 -7.037 1.00 82.44 210 VAL A CA 1
ATOM 1556 C C . VAL A 1 210 ? 17.699 10.668 -8.227 1.00 82.44 210 VAL A C 1
ATOM 1558 O O . VAL A 1 210 ? 17.811 11.379 -9.236 1.00 82.44 210 VAL A O 1
ATOM 1561 N N . PRO A 1 211 ? 18.293 9.468 -8.129 1.00 83.31 211 PRO A N 1
ATOM 1562 C CA . PRO A 1 211 ? 19.136 8.971 -9.191 1.00 83.31 211 PRO A CA 1
ATOM 1563 C C . PRO A 1 211 ? 18.265 8.644 -10.397 1.00 83.31 211 PRO A C 1
ATOM 1565 O O . PRO A 1 211 ? 17.267 7.930 -10.305 1.00 83.31 211 PRO A O 1
ATOM 1568 N N . HIS A 1 212 ? 18.663 9.196 -11.530 1.00 88.50 212 HIS A N 1
ATOM 1569 C CA . HIS A 1 212 ? 18.037 8.971 -12.816 1.00 88.50 212 HIS A CA 1
ATOM 1570 C C . HIS A 1 212 ? 19.131 8.894 -13.876 1.00 88.50 212 HIS A C 1
ATOM 1572 O O . HIS A 1 212 ? 20.270 9.320 -13.667 1.00 88.50 212 HIS A O 1
ATOM 1578 N N . TYR A 1 213 ? 18.788 8.326 -15.018 1.00 87.38 213 TYR A N 1
ATOM 1579 C CA . TYR A 1 213 ? 19.674 8.200 -16.160 1.00 87.38 213 TYR A CA 1
ATOM 1580 C C . TYR A 1 213 ? 18.897 8.448 -17.446 1.00 87.38 213 TYR A C 1
ATOM 1582 O O . TYR A 1 213 ? 17.700 8.188 -17.534 1.00 87.38 213 TYR A O 1
ATOM 1590 N N . SER A 1 214 ? 19.593 8.979 -18.447 1.00 88.81 214 SER A N 1
ATOM 1591 C CA . SER A 1 214 ? 18.999 9.345 -19.730 1.00 88.81 214 SER A CA 1
ATOM 1592 C C . SER A 1 214 ? 19.309 8.268 -20.764 1.00 88.81 214 SER A C 1
ATOM 1594 O O . SER A 1 214 ? 20.476 8.040 -21.095 1.00 88.81 214 SER A O 1
ATOM 1596 N N . LEU A 1 215 ? 18.274 7.600 -21.269 1.00 88.88 215 LEU A N 1
ATOM 1597 C CA . LEU A 1 215 ? 18.385 6.528 -22.251 1.00 88.88 215 LEU A CA 1
ATOM 1598 C C . LEU A 1 215 ? 18.104 7.058 -23.668 1.00 88.88 215 LEU A C 1
ATOM 1600 O O . LEU A 1 215 ? 17.057 7.673 -23.882 1.00 88.88 215 LEU A O 1
ATOM 1604 N N . PRO A 1 216 ? 18.998 6.837 -24.648 1.00 87.69 216 PRO A N 1
ATOM 1605 C CA . PRO A 1 216 ? 18.760 7.242 -26.030 1.00 87.69 216 PRO A CA 1
ATOM 1606 C C . PRO A 1 216 ? 17.723 6.334 -26.704 1.00 87.69 216 PRO A C 1
ATOM 1608 O O . PRO A 1 216 ? 17.816 5.110 -26.613 1.00 87.69 216 PRO A O 1
ATOM 1611 N N . GLU A 1 217 ? 16.758 6.930 -27.405 1.00 87.25 217 GLU A N 1
ATOM 1612 C CA . GLU A 1 217 ? 15.845 6.174 -28.268 1.00 87.25 217 GLU A CA 1
ATOM 1613 C C . GLU A 1 217 ? 16.603 5.506 -29.427 1.00 87.25 217 GLU A C 1
ATOM 1615 O O . GLU A 1 217 ? 17.634 5.992 -29.900 1.00 87.25 217 GLU A O 1
ATOM 1620 N N . GLN A 1 218 ? 16.089 4.366 -29.885 1.00 87.88 218 GLN A N 1
ATOM 1621 C CA . GLN A 1 218 ? 16.642 3.620 -31.013 1.00 87.88 218 GLN A CA 1
ATOM 1622 C C . GLN A 1 218 ? 16.163 4.187 -32.365 1.00 87.88 218 GLN A C 1
ATOM 1624 O O . GLN A 1 218 ? 15.415 5.162 -32.438 1.00 87.88 218 GLN A O 1
ATOM 1629 N N . GLY A 1 219 ? 16.621 3.588 -33.471 1.00 80.88 219 GLY A N 1
ATOM 1630 C CA . GLY A 1 219 ? 16.109 3.902 -34.813 1.00 80.88 219 GLY A CA 1
ATOM 1631 C C . GLY A 1 219 ? 16.604 5.225 -35.413 1.00 80.88 219 GLY A C 1
ATOM 1632 O O . GLY A 1 219 ? 15.946 5.787 -36.282 1.00 80.88 219 GLY A O 1
ATOM 1633 N N . GLY A 1 220 ? 17.753 5.741 -34.964 1.00 74.19 220 GLY A N 1
ATOM 1634 C CA . GLY A 1 220 ? 18.330 6.996 -35.472 1.00 74.19 220 GLY A CA 1
ATOM 1635 C C . GLY A 1 220 ? 17.716 8.269 -34.875 1.00 74.19 220 GLY A C 1
ATOM 1636 O O . GLY A 1 220 ? 18.063 9.368 -35.309 1.00 74.19 220 GLY A O 1
ATOM 1637 N N . SER A 1 221 ? 16.837 8.134 -33.876 1.00 77.69 221 SER A N 1
ATOM 1638 C CA . SER A 1 221 ? 16.332 9.248 -33.068 1.00 77.69 221 SER A CA 1
ATOM 1639 C C . SER A 1 221 ? 17.463 9.885 -32.251 1.00 77.69 221 SER A C 1
ATOM 1641 O O . SER A 1 221 ? 18.332 9.199 -31.716 1.00 77.69 221 SER A O 1
ATOM 1643 N N . THR A 1 222 ? 17.454 11.214 -32.124 1.00 80.50 222 THR A N 1
ATOM 1644 C CA . THR A 1 222 ? 18.313 11.934 -31.164 1.00 80.50 222 THR A CA 1
ATOM 1645 C C . THR A 1 222 ? 17.615 12.164 -29.824 1.00 80.50 222 THR A C 1
ATOM 1647 O O . THR A 1 222 ? 18.192 12.796 -28.936 1.00 80.50 222 THR A O 1
ATOM 1650 N N . ALA A 1 223 ? 16.358 11.726 -29.687 1.00 84.88 223 ALA A N 1
ATOM 1651 C CA . ALA A 1 223 ? 15.597 11.886 -28.462 1.00 84.88 223 ALA A CA 1
ATOM 1652 C C . ALA A 1 223 ? 16.164 10.994 -27.352 1.00 84.88 223 ALA A C 1
ATOM 1654 O O . ALA A 1 223 ? 16.716 9.916 -27.588 1.00 84.88 223 ALA A O 1
ATOM 1655 N N . LYS A 1 224 ? 16.019 11.472 -26.120 1.00 87.56 224 LYS A N 1
ATOM 1656 C CA . LYS A 1 224 ? 16.388 10.739 -24.916 1.00 87.56 224 LYS A CA 1
ATOM 1657 C C . LYS A 1 224 ? 15.209 10.703 -23.963 1.00 87.56 224 LYS A C 1
ATOM 1659 O O . LYS A 1 224 ? 14.364 11.599 -23.978 1.00 87.56 224 LYS A O 1
ATOM 1664 N N . ARG A 1 225 ? 15.173 9.666 -23.139 1.00 87.56 225 ARG A N 1
ATOM 1665 C CA . ARG A 1 225 ? 14.180 9.473 -22.090 1.00 87.56 225 ARG A CA 1
ATOM 1666 C C . ARG A 1 225 ? 14.886 9.393 -20.756 1.00 87.56 225 ARG A C 1
ATOM 1668 O O . ARG A 1 225 ? 15.731 8.523 -20.568 1.00 87.56 225 ARG A O 1
ATOM 1675 N N . ASP A 1 226 ? 14.529 10.282 -19.845 1.00 90.88 226 ASP A N 1
ATOM 1676 C CA . ASP A 1 226 ? 14.996 10.172 -18.471 1.00 90.88 226 ASP A CA 1
ATOM 1677 C C . ASP A 1 226 ? 14.197 9.080 -17.761 1.00 90.88 226 ASP A C 1
ATOM 1679 O O . ASP A 1 226 ? 12.977 8.999 -17.913 1.00 90.88 226 ASP A O 1
ATOM 1683 N N . MET A 1 227 ? 14.901 8.227 -17.025 1.00 92.31 227 MET A N 1
ATOM 1684 C CA . MET A 1 227 ? 14.357 7.081 -16.305 1.00 92.31 227 MET A CA 1
ATOM 1685 C C . MET A 1 227 ? 14.981 6.984 -14.921 1.00 92.31 227 MET A C 1
ATOM 1687 O O . MET A 1 227 ? 16.114 7.415 -14.716 1.00 92.31 227 MET A O 1
ATOM 1691 N N . ALA A 1 228 ? 14.280 6.340 -13.996 1.00 93.75 228 ALA A N 1
ATOM 1692 C CA . ALA A 1 228 ? 14.823 5.962 -12.700 1.00 93.75 228 ALA A CA 1
ATOM 1693 C C . ALA A 1 228 ? 14.526 4.486 -12.418 1.00 93.75 228 ALA A C 1
ATOM 1695 O O . ALA A 1 228 ? 13.495 3.961 -12.843 1.00 93.75 228 ALA A O 1
ATOM 1696 N N . ASP A 1 229 ? 15.440 3.824 -11.708 1.00 94.38 229 ASP A N 1
ATOM 1697 C CA . ASP A 1 229 ? 15.324 2.403 -11.380 1.00 94.38 229 ASP A CA 1
ATOM 1698 C C . ASP A 1 229 ? 14.392 2.196 -10.163 1.00 94.38 229 ASP A C 1
ATOM 1700 O O . ASP A 1 229 ? 14.707 2.671 -9.061 1.00 94.38 229 ASP A O 1
ATOM 1704 N N . PRO A 1 230 ? 13.265 1.464 -10.308 1.00 96.00 230 PRO A N 1
ATOM 1705 C CA . PRO A 1 230 ? 12.389 1.133 -9.184 1.00 96.00 230 PRO A CA 1
ATOM 1706 C C . PRO A 1 230 ? 13.069 0.261 -8.116 1.00 96.00 230 PRO A C 1
ATOM 1708 O O . PRO A 1 230 ? 12.588 0.191 -6.984 1.00 96.00 230 PRO A O 1
ATOM 1711 N N . GLY A 1 231 ? 14.211 -0.356 -8.417 1.00 96.88 231 GLY A N 1
ATOM 1712 C CA . GLY A 1 231 ? 15.011 -1.129 -7.479 1.00 96.88 231 GLY A CA 1
ATOM 1713 C C . GLY A 1 231 ? 15.510 -0.322 -6.281 1.00 96.88 231 GLY A C 1
ATOM 1714 O O . GLY A 1 231 ? 15.618 -0.874 -5.188 1.00 96.88 231 GLY A O 1
ATOM 1715 N N . LEU A 1 232 ? 15.705 0.995 -6.412 1.00 96.38 232 LEU A N 1
ATOM 1716 C CA . LEU A 1 232 ? 16.006 1.841 -5.252 1.00 96.38 232 LEU A CA 1
ATOM 1717 C C . LEU A 1 232 ? 14.810 1.947 -4.288 1.00 96.38 232 LEU A C 1
ATOM 1719 O O . LEU A 1 232 ? 15.002 1.938 -3.073 1.00 96.38 232 LEU A O 1
ATOM 1723 N N . LEU A 1 233 ? 13.574 1.989 -4.794 1.00 97.94 233 LEU A N 1
ATOM 1724 C CA . LEU A 1 233 ? 12.379 1.962 -3.941 1.00 97.94 233 LEU A CA 1
ATOM 1725 C C . LEU A 1 233 ? 12.260 0.613 -3.215 1.00 97.94 233 LEU A C 1
ATOM 1727 O O . LEU A 1 233 ? 11.924 0.580 -2.032 1.00 97.94 233 LEU A O 1
ATOM 1731 N N . VAL A 1 234 ? 12.613 -0.492 -3.880 1.00 98.38 234 VAL A N 1
ATOM 1732 C CA . VAL A 1 234 ? 12.713 -1.812 -3.232 1.00 98.38 234 VAL A CA 1
ATOM 1733 C C . VAL A 1 234 ? 13.781 -1.800 -2.134 1.00 98.38 234 VAL A C 1
ATOM 1735 O O . VAL A 1 234 ? 13.512 -2.249 -1.021 1.00 98.38 234 VAL A O 1
ATOM 1738 N N . ALA A 1 235 ? 14.964 -1.241 -2.399 1.00 97.69 235 ALA A N 1
ATOM 1739 C CA . ALA A 1 235 ? 16.036 -1.143 -1.409 1.00 97.69 235 ALA A CA 1
ATOM 1740 C C . ALA A 1 235 ? 15.619 -0.313 -0.179 1.00 97.69 235 ALA A C 1
ATOM 1742 O O . ALA A 1 235 ? 15.871 -0.728 0.951 1.00 97.69 235 ALA A O 1
ATOM 1743 N N . LEU A 1 236 ? 14.916 0.809 -0.377 1.00 97.75 236 LEU A N 1
ATOM 1744 C CA . LEU A 1 236 ? 14.344 1.611 0.712 1.00 97.75 236 LEU A CA 1
ATOM 1745 C C . LEU A 1 236 ? 13.283 0.829 1.501 1.00 97.75 236 LEU A C 1
ATOM 1747 O O . LEU A 1 236 ? 13.273 0.877 2.731 1.00 97.75 236 LEU A O 1
ATOM 1751 N N . ALA A 1 237 ? 12.418 0.067 0.826 1.00 98.50 237 ALA A N 1
ATOM 1752 C CA . ALA A 1 237 ? 11.439 -0.781 1.501 1.00 98.50 237 ALA A CA 1
ATOM 1753 C C . ALA A 1 237 ? 12.109 -1.848 2.384 1.00 98.50 237 ALA A C 1
ATOM 1755 O O . ALA A 1 237 ? 11.735 -2.001 3.546 1.00 98.50 237 ALA A O 1
ATOM 1756 N N . LEU A 1 238 ? 13.127 -2.543 1.866 1.00 98.12 238 LEU A N 1
ATOM 1757 C CA . LEU A 1 238 ? 13.892 -3.544 2.617 1.00 98.12 238 LEU A CA 1
ATOM 1758 C C . LEU A 1 238 ? 14.651 -2.921 3.796 1.00 98.12 238 LEU A C 1
ATOM 1760 O O . LEU A 1 238 ? 14.680 -3.495 4.883 1.00 98.12 238 LEU A O 1
ATOM 1764 N N . TRP A 1 239 ? 15.208 -1.722 3.612 1.00 98.19 239 TRP A N 1
ATOM 1765 C CA . TRP A 1 239 ? 15.848 -0.963 4.686 1.00 98.19 239 TRP A CA 1
ATOM 1766 C C . TRP A 1 239 ? 14.869 -0.695 5.837 1.00 98.19 239 TRP A C 1
ATOM 1768 O O . TRP A 1 239 ? 15.185 -0.929 7.006 1.00 98.19 239 TRP A O 1
ATOM 1778 N N . HIS A 1 240 ? 13.655 -0.245 5.506 1.00 98.62 240 HIS A N 1
ATOM 1779 C CA . HIS A 1 240 ? 12.620 0.030 6.497 1.00 98.62 240 HIS A CA 1
ATOM 1780 C C . HIS A 1 240 ? 12.081 -1.241 7.160 1.00 98.62 240 HIS A C 1
ATOM 1782 O O . HIS A 1 240 ? 11.811 -1.199 8.355 1.00 98.62 240 HIS A O 1
ATOM 1788 N N . ASP A 1 241 ? 11.980 -2.365 6.450 1.00 98.44 241 ASP A N 1
ATOM 1789 C CA . ASP A 1 241 ? 11.620 -3.655 7.052 1.00 98.44 241 ASP A CA 1
ATOM 1790 C C . ASP A 1 241 ? 12.625 -4.074 8.137 1.00 98.44 241 ASP A C 1
ATOM 1792 O O . ASP A 1 241 ? 12.220 -4.411 9.248 1.00 98.44 241 ASP A O 1
ATOM 1796 N N . VAL A 1 242 ? 13.933 -3.986 7.859 1.00 98.38 242 VAL A N 1
ATOM 1797 C CA . VAL A 1 242 ? 14.977 -4.324 8.846 1.00 98.38 242 VAL A CA 1
ATOM 1798 C C . VAL A 1 242 ? 14.884 -3.414 10.074 1.00 98.38 242 VAL A C 1
ATOM 1800 O O . VAL A 1 242 ? 14.961 -3.885 11.209 1.00 98.38 242 VAL A O 1
ATOM 1803 N N . ALA A 1 243 ? 14.672 -2.110 9.869 1.00 98.62 243 ALA A N 1
ATOM 1804 C CA . ALA A 1 243 ? 14.473 -1.169 10.968 1.00 98.62 243 ALA A CA 1
ATOM 1805 C C . ALA A 1 243 ? 13.165 -1.435 11.744 1.00 98.62 243 ALA A C 1
ATOM 1807 O O . ALA A 1 243 ? 13.140 -1.284 12.966 1.00 98.62 243 ALA A O 1
ATOM 1808 N N . ALA A 1 244 ? 12.094 -1.863 11.068 1.00 98.62 244 ALA A N 1
ATOM 1809 C CA . ALA A 1 244 ? 10.831 -2.230 11.701 1.00 98.62 244 ALA A CA 1
ATOM 1810 C C . ALA A 1 244 ? 10.987 -3.470 12.590 1.00 98.62 244 ALA A C 1
ATOM 1812 O O . ALA A 1 244 ? 10.552 -3.449 13.741 1.00 98.62 244 ALA A O 1
ATOM 1813 N N . ASP A 1 245 ? 11.656 -4.515 12.098 1.00 98.50 245 ASP A N 1
ATOM 1814 C CA . ASP A 1 245 ? 11.932 -5.725 12.875 1.00 98.50 245 ASP A CA 1
ATOM 1815 C C . ASP A 1 245 ? 12.810 -5.416 14.095 1.00 98.50 245 ASP A C 1
ATOM 1817 O O . ASP A 1 245 ? 12.507 -5.849 15.208 1.00 98.50 245 ASP A O 1
ATOM 1821 N N . ALA A 1 246 ? 13.860 -4.605 13.911 1.00 98.50 246 ALA A N 1
ATOM 1822 C CA . ALA A 1 246 ? 14.732 -4.173 15.001 1.00 98.50 246 ALA A CA 1
ATOM 1823 C C . ALA A 1 246 ? 13.975 -3.367 16.071 1.00 98.50 246 ALA A C 1
ATOM 1825 O O . ALA A 1 246 ? 14.233 -3.529 17.263 1.00 98.50 246 ALA A O 1
ATOM 1826 N N . ALA A 1 247 ? 13.024 -2.520 15.666 1.00 98.31 247 ALA A N 1
ATOM 1827 C CA . ALA A 1 247 ? 12.176 -1.774 16.591 1.00 98.31 247 ALA A CA 1
ATOM 1828 C C . ALA A 1 247 ? 11.157 -2.671 17.318 1.00 98.31 247 ALA A C 1
ATOM 1830 O O . ALA A 1 247 ? 10.845 -2.412 18.481 1.00 98.31 247 ALA A O 1
ATOM 1831 N N . ALA A 1 248 ? 10.636 -3.704 16.651 1.00 98.06 248 ALA A N 1
ATOM 1832 C CA . ALA A 1 248 ? 9.605 -4.593 17.185 1.00 98.06 248 ALA A CA 1
ATOM 1833 C C . ALA A 1 248 ? 10.147 -5.670 18.138 1.00 98.06 248 ALA A C 1
ATOM 1835 O O . ALA A 1 248 ? 9.417 -6.126 19.022 1.00 98.06 248 ALA A O 1
ATOM 1836 N N . GLY A 1 249 ? 11.394 -6.110 17.940 1.00 97.50 249 GLY A N 1
ATOM 1837 C CA . GLY A 1 249 ? 11.966 -7.252 18.653 1.00 97.50 249 GLY A CA 1
ATOM 1838 C C . GLY A 1 249 ? 11.137 -8.521 18.427 1.00 97.50 249 GLY A C 1
ATOM 1839 O O . GLY A 1 249 ? 10.774 -8.846 17.296 1.00 97.50 249 GLY A O 1
ATOM 1840 N N . ASP A 1 250 ? 10.765 -9.203 19.510 1.00 97.38 250 ASP A N 1
ATOM 1841 C CA . ASP A 1 250 ? 9.988 -10.454 19.466 1.00 97.38 250 ASP A CA 1
ATOM 1842 C C . ASP A 1 250 ? 8.584 -10.296 18.844 1.00 97.38 250 ASP A C 1
ATOM 1844 O O . ASP A 1 250 ? 7.923 -11.284 18.526 1.00 97.38 250 ASP A O 1
ATOM 1848 N N . GLN A 1 251 ? 8.119 -9.059 18.631 1.00 97.94 251 GLN A N 1
ATOM 1849 C CA . GLN A 1 251 ? 6.824 -8.760 18.014 1.00 97.94 251 GLN A CA 1
ATOM 1850 C C . GLN A 1 251 ? 6.896 -8.498 16.500 1.00 97.94 251 GLN A C 1
ATOM 1852 O O . GLN A 1 251 ? 5.889 -8.121 15.896 1.00 97.94 251 GLN A O 1
ATOM 1857 N N . ALA A 1 252 ? 8.048 -8.715 15.857 1.00 98.12 252 ALA A N 1
ATOM 1858 C CA . ALA A 1 252 ? 8.238 -8.467 14.424 1.00 98.12 252 ALA A CA 1
ATOM 1859 C C . ALA A 1 252 ? 7.176 -9.149 13.537 1.00 98.12 252 ALA A C 1
ATOM 1861 O O . ALA A 1 252 ? 6.661 -8.542 12.598 1.00 98.12 252 ALA A O 1
ATOM 1862 N N . ALA A 1 253 ? 6.768 -10.379 13.869 1.00 97.38 253 ALA A N 1
ATOM 1863 C CA . ALA A 1 253 ? 5.732 -11.096 13.120 1.00 97.38 253 ALA A CA 1
ATOM 1864 C C . ALA A 1 253 ? 4.377 -10.356 13.109 1.00 97.38 253 ALA A C 1
ATOM 1866 O O . ALA A 1 253 ? 3.723 -10.292 12.067 1.00 97.38 253 ALA A O 1
ATOM 1867 N N . LEU A 1 254 ? 3.981 -9.741 14.232 1.00 97.75 254 LEU A N 1
ATOM 1868 C CA . LEU A 1 254 ? 2.749 -8.947 14.324 1.00 97.75 254 LEU A CA 1
ATOM 1869 C C . LEU A 1 254 ? 2.839 -7.709 13.424 1.00 97.75 254 LEU A C 1
ATO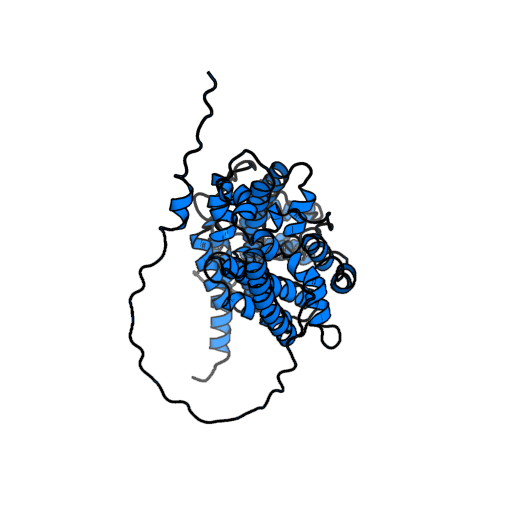M 1871 O O . LEU A 1 254 ? 1.931 -7.449 12.634 1.00 97.75 254 LEU A O 1
ATOM 1875 N N . VAL A 1 255 ? 3.968 -6.996 13.474 1.00 97.75 255 VAL A N 1
ATOM 1876 C CA . VAL A 1 255 ? 4.212 -5.790 12.665 1.00 97.75 255 VAL A CA 1
ATOM 1877 C C . VAL A 1 255 ? 4.185 -6.100 11.168 1.00 97.75 255 VAL A C 1
ATOM 1879 O O . VAL A 1 255 ? 3.549 -5.374 10.405 1.00 97.75 255 VAL A O 1
ATOM 1882 N N . ARG A 1 256 ? 4.808 -7.204 10.740 1.00 96.19 256 ARG A N 1
ATOM 1883 C CA . ARG A 1 256 ? 4.761 -7.650 9.340 1.00 96.19 256 ARG A CA 1
ATOM 1884 C C . ARG A 1 256 ? 3.335 -7.997 8.906 1.00 96.19 256 ARG A C 1
ATOM 1886 O O . ARG A 1 256 ? 2.921 -7.600 7.817 1.00 96.19 256 ARG A O 1
ATOM 1893 N N . SER A 1 257 ? 2.569 -8.690 9.755 1.00 95.12 257 SER A N 1
ATOM 1894 C CA . SER A 1 257 ? 1.196 -9.104 9.427 1.00 95.12 257 SER A CA 1
ATOM 1895 C C . SER A 1 257 ? 0.245 -7.917 9.213 1.00 95.12 257 SER A C 1
ATOM 1897 O O . SER A 1 257 ? -0.599 -7.960 8.323 1.00 95.12 257 SER A O 1
ATOM 1899 N N . MET A 1 258 ? 0.446 -6.803 9.931 1.00 95.31 258 MET A N 1
ATOM 1900 C CA . MET A 1 258 ? -0.370 -5.584 9.820 1.00 95.31 258 MET A CA 1
ATOM 1901 C C . MET A 1 258 ? -0.424 -5.007 8.391 1.00 95.31 258 MET A C 1
ATOM 1903 O O . MET A 1 258 ? -1.411 -4.376 8.014 1.00 95.31 258 MET A O 1
ATOM 1907 N N . ARG A 1 259 ? 0.626 -5.196 7.581 1.00 93.75 259 ARG A N 1
ATOM 1908 C CA . ARG A 1 259 ? 0.694 -4.703 6.190 1.00 93.75 259 ARG A CA 1
ATOM 1909 C C . ARG A 1 259 ? 0.945 -5.817 5.175 1.00 93.75 259 ARG A C 1
ATOM 1911 O O . ARG A 1 259 ? 1.429 -5.541 4.080 1.00 93.75 259 ARG A O 1
ATOM 1918 N N . ALA A 1 260 ? 0.568 -7.052 5.505 1.00 93.94 260 ALA A N 1
ATOM 1919 C CA . ALA A 1 260 ? 0.753 -8.210 4.632 1.00 93.94 260 ALA A CA 1
ATOM 1920 C C . ALA A 1 260 ? 0.135 -8.019 3.233 1.00 93.94 260 ALA A C 1
ATOM 1922 O O . ALA A 1 260 ? 0.763 -8.361 2.236 1.00 93.94 260 ALA A O 1
ATOM 1923 N N . ALA A 1 261 ? -1.034 -7.376 3.142 1.00 93.50 261 ALA A N 1
ATOM 1924 C CA . ALA A 1 261 ? -1.712 -7.118 1.869 1.00 93.50 261 ALA A CA 1
ATOM 1925 C C . ALA A 1 261 ? -1.021 -6.077 0.960 1.00 93.50 261 ALA A C 1
ATOM 1927 O O . ALA A 1 261 ? -1.437 -5.875 -0.177 1.00 93.50 261 ALA A O 1
ATOM 1928 N N . TYR A 1 262 ? 0.025 -5.401 1.448 1.00 96.44 262 TYR A N 1
ATOM 1929 C CA . TYR A 1 262 ? 0.781 -4.385 0.703 1.00 96.44 262 TYR A CA 1
ATOM 1930 C C . TYR A 1 262 ? 2.236 -4.803 0.441 1.00 96.44 262 TYR A C 1
ATOM 1932 O O . TYR A 1 262 ? 3.092 -3.951 0.174 1.00 96.44 262 TYR A O 1
ATOM 1940 N N . ARG A 1 263 ? 2.531 -6.105 0.527 1.00 96.38 263 ARG A N 1
ATOM 1941 C CA . ARG A 1 263 ? 3.782 -6.688 0.025 1.00 96.38 263 ARG A CA 1
ATOM 1942 C C . ARG A 1 263 ? 3.802 -6.629 -1.504 1.00 96.38 263 ARG A C 1
ATOM 1944 O O . ARG A 1 263 ? 2.753 -6.545 -2.142 1.00 96.38 263 ARG A O 1
ATOM 1951 N N . LEU A 1 264 ? 4.992 -6.639 -2.098 1.00 97.62 264 LEU A N 1
ATOM 1952 C CA . LEU A 1 264 ? 5.114 -6.803 -3.543 1.00 97.62 264 LEU A CA 1
ATOM 1953 C C . LEU A 1 264 ? 4.700 -8.230 -3.935 1.00 97.62 264 LEU A C 1
ATOM 1955 O O . LEU A 1 264 ? 4.974 -9.156 -3.172 1.00 97.62 264 LEU A O 1
ATOM 1959 N N . PRO A 1 265 ? 4.109 -8.449 -5.120 1.00 95.94 265 PRO A N 1
ATOM 1960 C CA . PRO A 1 265 ? 3.753 -9.796 -5.567 1.00 95.94 265 PRO A CA 1
ATOM 1961 C C . PRO A 1 265 ? 4.940 -10.774 -5.642 1.00 95.94 265 PRO A C 1
ATOM 1963 O O . PRO A 1 265 ? 4.750 -11.972 -5.460 1.00 95.94 265 PRO A O 1
ATOM 1966 N N . GLY A 1 266 ? 6.164 -10.282 -5.879 1.00 93.69 266 GLY A N 1
ATOM 1967 C CA . GLY A 1 266 ? 7.382 -11.104 -5.853 1.00 93.69 266 GLY A CA 1
ATOM 1968 C C . GLY A 1 266 ? 7.901 -11.464 -4.453 1.00 93.69 266 GLY A C 1
ATOM 1969 O O . GLY A 1 266 ? 8.836 -12.258 -4.336 1.00 93.69 266 GLY A O 1
ATOM 1970 N N . GLU A 1 267 ? 7.330 -10.895 -3.389 1.00 96.56 267 GLU A N 1
ATOM 1971 C CA . GLU A 1 267 ? 7.719 -11.196 -2.010 1.00 96.56 267 GLU A CA 1
ATOM 1972 C C . GLU A 1 267 ? 7.052 -12.475 -1.490 1.00 96.56 267 GLU A C 1
ATOM 1974 O O . GLU A 1 267 ? 5.927 -12.797 -1.870 1.00 96.56 267 GLU A O 1
ATOM 1979 N N . PRO A 1 268 ? 7.695 -13.197 -0.553 1.00 95.19 268 PRO A N 1
ATOM 1980 C CA . PRO A 1 268 ? 7.051 -14.305 0.126 1.00 95.19 268 PRO A CA 1
ATOM 1981 C C . PRO A 1 268 ? 5.841 -13.801 0.914 1.00 95.19 268 PRO A C 1
ATOM 1983 O O . PRO A 1 268 ? 5.890 -12.737 1.546 1.00 95.19 268 PRO A O 1
ATOM 1986 N N . ALA A 1 269 ? 4.782 -14.611 0.917 1.00 94.75 269 ALA A N 1
ATOM 1987 C CA . ALA A 1 269 ? 3.608 -14.365 1.739 1.00 94.75 269 ALA A CA 1
ATOM 1988 C C . ALA A 1 269 ? 4.012 -14.218 3.212 1.00 94.75 269 ALA A C 1
ATOM 1990 O O . ALA A 1 269 ? 4.802 -15.003 3.745 1.00 94.75 269 ALA A O 1
ATOM 1991 N N . VAL A 1 270 ? 3.458 -13.205 3.873 1.00 95.31 270 VAL A N 1
ATOM 1992 C CA . VAL A 1 270 ? 3.650 -13.007 5.309 1.00 95.31 270 VAL A CA 1
ATOM 1993 C C . VAL A 1 270 ? 2.730 -13.984 6.040 1.00 95.31 270 VAL A C 1
ATOM 1995 O O . VAL A 1 270 ? 1.523 -13.933 5.815 1.00 95.31 270 VAL A O 1
ATOM 1998 N N . PRO A 1 271 ? 3.249 -14.863 6.915 1.00 94.38 271 PRO A N 1
ATOM 1999 C CA . PRO A 1 271 ? 2.398 -15.745 7.700 1.00 94.38 271 PRO A CA 1
ATOM 2000 C C . PRO A 1 271 ? 1.450 -14.948 8.599 1.00 94.38 271 PRO A C 1
ATOM 2002 O O . PRO A 1 271 ? 1.849 -13.933 9.180 1.00 94.38 271 PRO A O 1
ATOM 2005 N N . ALA A 1 272 ? 0.222 -15.440 8.765 1.00 93.50 272 ALA A N 1
ATOM 2006 C CA . ALA A 1 272 ? -0.682 -14.924 9.780 1.00 93.50 272 ALA A CA 1
ATOM 2007 C C . ALA A 1 272 ? -0.029 -15.027 11.169 1.00 93.50 272 ALA A C 1
ATOM 2009 O O . ALA A 1 272 ? 0.439 -16.091 11.583 1.00 93.50 272 ALA A O 1
ATOM 2010 N N . ALA A 1 273 ? 0.033 -13.897 11.870 1.00 94.12 273 ALA A N 1
ATOM 2011 C CA . ALA A 1 273 ? 0.537 -13.817 13.234 1.00 94.12 273 ALA A CA 1
ATOM 2012 C C . ALA A 1 273 ? -0.626 -13.883 14.243 1.00 94.12 273 ALA A C 1
ATOM 2014 O O . ALA A 1 273 ? -1.753 -14.230 13.895 1.00 94.12 273 ALA A O 1
ATOM 2015 N N . GLY A 1 274 ? -0.355 -13.582 15.513 1.00 93.44 274 GLY A N 1
ATOM 2016 C CA . GLY A 1 274 ? -1.402 -13.458 16.528 1.00 93.44 274 GLY A CA 1
ATOM 2017 C C . GLY A 1 274 ? -2.272 -12.201 16.359 1.00 93.44 274 GLY A C 1
ATOM 2018 O O . GLY A 1 274 ? -2.025 -11.385 15.467 1.00 93.44 274 GLY A O 1
ATOM 2019 N N . PRO A 1 275 ? -3.276 -12.019 17.237 1.00 96.25 275 PRO A N 1
ATOM 2020 C CA . PRO A 1 275 ? -4.093 -10.810 17.271 1.00 96.25 275 PRO A CA 1
ATOM 2021 C C . PRO A 1 275 ? -3.229 -9.552 17.426 1.00 96.25 275 PRO A C 1
ATOM 2023 O O . PRO A 1 275 ? -2.305 -9.525 18.242 1.00 96.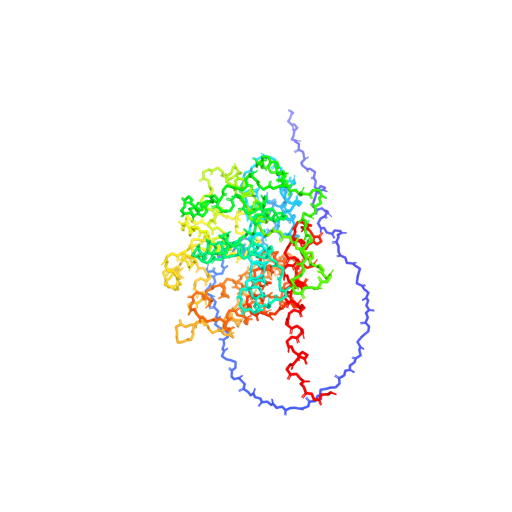25 275 PRO A O 1
ATOM 2026 N N . LEU A 1 276 ? -3.536 -8.509 16.655 1.00 96.94 276 LEU A N 1
ATOM 2027 C CA . LEU A 1 276 ? -2.793 -7.254 16.708 1.00 96.94 276 LEU A CA 1
ATOM 2028 C C . LEU A 1 276 ? -3.108 -6.462 17.990 1.00 96.94 276 LEU A C 1
ATOM 2030 O O . LEU A 1 276 ? -4.282 -6.312 18.334 1.00 96.94 276 LEU A O 1
ATOM 2034 N N . PRO A 1 277 ? -2.090 -5.906 18.669 1.00 96.62 277 PRO A N 1
ATOM 2035 C CA . PRO A 1 277 ? -2.284 -4.991 19.784 1.00 96.62 277 PRO A CA 1
ATOM 2036 C C . PRO A 1 277 ? -2.732 -3.604 19.299 1.00 96.62 277 PRO A C 1
ATOM 2038 O O . PRO A 1 277 ? -2.594 -3.249 18.122 1.00 96.62 277 PRO A O 1
ATOM 2041 N N . ASP A 1 278 ? -3.243 -2.790 20.219 1.00 94.56 278 ASP A N 1
ATOM 2042 C CA . ASP A 1 278 ? -3.849 -1.495 19.898 1.00 94.56 278 ASP A CA 1
ATOM 2043 C C . ASP A 1 278 ? -2.871 -0.481 19.317 1.00 94.56 278 ASP A C 1
ATOM 2045 O O . ASP A 1 278 ? -3.248 0.306 18.450 1.00 94.56 278 ASP A O 1
ATOM 2049 N N . GLU A 1 279 ? -1.601 -0.560 19.706 1.00 93.62 279 GLU A N 1
ATOM 2050 C CA . GLU A 1 279 ? -0.502 0.228 19.148 1.00 93.62 279 GLU A CA 1
ATOM 2051 C C . GLU A 1 279 ? -0.417 0.079 17.614 1.00 93.62 279 GLU A C 1
ATOM 2053 O O . GLU A 1 279 ? -0.078 1.025 16.893 1.00 93.62 279 GLU A O 1
ATOM 2058 N N . LEU A 1 280 ? -0.750 -1.110 17.096 1.00 95.62 280 LEU A N 1
ATOM 2059 C CA . LEU A 1 280 ? -0.740 -1.410 15.664 1.00 95.62 280 LEU A CA 1
ATOM 2060 C C . LEU A 1 280 ? -2.081 -1.105 14.979 1.00 95.62 280 LEU A C 1
ATOM 2062 O O . LEU A 1 280 ? -2.097 -0.799 13.788 1.00 95.62 280 LEU A O 1
ATOM 2066 N N . LEU A 1 281 ? -3.195 -1.138 15.717 1.00 94.31 281 LEU A N 1
ATOM 2067 C CA . LEU A 1 281 ? -4.539 -0.906 15.176 1.00 94.31 281 LEU A CA 1
ATOM 2068 C C . LEU A 1 281 ? -4.938 0.568 15.147 1.00 94.31 281 LEU A C 1
ATOM 2070 O O . LEU A 1 281 ? -5.543 1.019 14.178 1.00 94.31 281 LEU A O 1
ATOM 2074 N N . MET A 1 282 ? -4.642 1.322 16.209 1.00 92.69 282 MET A N 1
ATOM 2075 C CA . MET A 1 282 ? -5.197 2.660 16.416 1.00 92.69 282 MET A CA 1
ATOM 2076 C C . MET A 1 282 ? -4.853 3.574 15.241 1.00 92.69 282 MET A C 1
ATOM 2078 O O . MET A 1 282 ? -3.698 3.670 14.835 1.00 92.69 282 MET A O 1
ATOM 2082 N N . GLY A 1 283 ? -5.847 4.238 14.653 1.00 89.69 283 GLY A N 1
ATOM 2083 C CA . GLY A 1 283 ? -5.642 5.051 13.456 1.00 89.69 283 GLY A CA 1
ATOM 2084 C C . GLY A 1 283 ? -5.107 4.257 12.264 1.00 89.69 283 GLY A C 1
ATOM 2085 O O . GLY A 1 283 ? -4.450 4.835 11.414 1.00 89.69 283 GLY A O 1
ATOM 2086 N N . GLY A 1 284 ? -5.266 2.940 12.199 1.00 89.44 284 GLY A N 1
ATOM 2087 C CA . GLY A 1 284 ? -4.922 2.101 11.049 1.00 89.44 284 GLY A CA 1
ATOM 2088 C C . GLY A 1 284 ? -6.121 1.864 10.131 1.00 89.44 284 GLY A C 1
ATOM 2089 O O . GLY A 1 284 ? -7.232 2.296 10.427 1.00 89.44 284 GLY A O 1
ATOM 2090 N N . ASP A 1 285 ? -5.884 1.168 9.016 1.00 90.25 285 ASP A N 1
ATOM 2091 C CA . ASP A 1 285 ? -6.962 0.692 8.128 1.00 90.25 285 ASP A CA 1
ATOM 2092 C C . ASP A 1 285 ? -7.616 -0.604 8.651 1.00 90.25 285 ASP A C 1
ATOM 2094 O O . ASP A 1 285 ? -8.665 -1.013 8.162 1.00 90.25 285 ASP A O 1
ATOM 2098 N N . LEU A 1 286 ? -6.986 -1.243 9.642 1.00 95.81 286 LEU A N 1
ATOM 2099 C CA . LEU A 1 286 ? -7.485 -2.420 10.348 1.00 95.81 286 LEU A CA 1
ATOM 2100 C C . LEU A 1 286 ? -8.359 -1.966 11.517 1.00 95.81 286 LEU A C 1
ATOM 2102 O O . LEU A 1 286 ? -8.022 -0.995 12.195 1.00 95.81 286 LEU A O 1
ATOM 2106 N N . LEU A 1 287 ? -9.480 -2.642 11.748 1.00 97.50 287 LEU A N 1
ATOM 2107 C CA . LEU A 1 287 ? -10.519 -2.219 12.687 1.00 97.50 287 LEU A CA 1
ATOM 2108 C C . LEU A 1 287 ? -10.407 -2.949 14.028 1.00 97.50 287 LEU A C 1
ATOM 2110 O O . LEU A 1 287 ? -10.552 -2.321 15.081 1.00 97.50 287 LEU A O 1
ATOM 2114 N N . VAL A 1 288 ? -10.116 -4.250 13.987 1.00 98.06 288 VAL A N 1
ATOM 2115 C CA . VAL A 1 288 ? -10.030 -5.144 15.151 1.00 98.06 288 VAL A CA 1
ATOM 2116 C C . VAL A 1 288 ? -8.771 -6.015 15.108 1.00 98.06 288 VAL A C 1
ATOM 2118 O O . VAL A 1 288 ? -8.113 -6.147 14.079 1.00 98.06 288 VAL A O 1
ATOM 2121 N N . ALA A 1 289 ? -8.432 -6.646 16.234 1.00 97.44 289 ALA A N 1
ATOM 2122 C CA . ALA A 1 289 ? -7.186 -7.401 16.392 1.00 97.44 289 ALA A CA 1
ATOM 2123 C C . ALA A 1 289 ? -7.021 -8.572 15.406 1.00 97.44 289 ALA A C 1
ATOM 2125 O O . ALA A 1 289 ? -5.896 -8.870 15.003 1.00 97.44 289 ALA A O 1
ATOM 2126 N N . GLY A 1 290 ? -8.115 -9.219 14.994 1.00 97.56 290 GLY A N 1
ATOM 2127 C CA . GLY A 1 290 ? -8.076 -10.326 14.032 1.00 97.56 290 GLY A CA 1
ATOM 2128 C C . GLY A 1 290 ? -7.904 -9.910 12.568 1.00 97.56 290 GLY A C 1
ATOM 2129 O O . GLY A 1 290 ? -7.650 -10.770 11.729 1.00 97.56 290 GLY A O 1
ATOM 2130 N N . ASP A 1 291 ? -7.976 -8.617 12.242 1.00 97.94 291 ASP A N 1
ATOM 2131 C CA . ASP A 1 291 ? -7.889 -8.148 10.852 1.00 97.94 291 ASP A CA 1
ATOM 2132 C C . ASP A 1 291 ? -6.488 -8.317 10.238 1.00 97.94 291 ASP A C 1
ATOM 2134 O O . ASP A 1 291 ? -6.365 -8.547 9.036 1.00 97.94 291 ASP A O 1
ATOM 2138 N N . GLY A 1 292 ? -5.423 -8.232 11.043 1.00 96.19 292 GLY A N 1
ATOM 2139 C CA . GLY A 1 292 ? -4.049 -8.466 10.574 1.00 96.19 292 GLY A CA 1
ATOM 2140 C C . GLY A 1 292 ? -3.831 -9.900 10.076 1.00 96.19 292 GLY A C 1
ATOM 2141 O O . GLY A 1 292 ? -3.476 -10.088 8.911 1.00 96.19 292 GLY A O 1
ATOM 2142 N N . PRO A 1 293 ? -4.080 -10.918 10.924 1.00 96.50 293 PRO A N 1
ATOM 2143 C CA . PRO A 1 293 ? -4.036 -12.326 10.525 1.00 96.50 293 PRO A CA 1
ATOM 2144 C C . PRO A 1 293 ? -4.944 -12.646 9.332 1.00 96.50 293 PRO A C 1
ATOM 2146 O O . PRO A 1 293 ? -4.524 -13.366 8.429 1.00 96.50 293 PRO A O 1
ATOM 2149 N N . PHE A 1 294 ? -6.148 -12.068 9.294 1.00 97.62 294 PHE A N 1
ATOM 2150 C CA . PHE A 1 294 ? -7.063 -12.207 8.163 1.00 97.62 294 PHE A CA 1
ATOM 2151 C C . PHE A 1 294 ? -6.436 -11.731 6.847 1.00 97.62 294 PHE A C 1
ATOM 2153 O O . PHE A 1 294 ? -6.368 -12.503 5.892 1.00 97.62 294 PHE A O 1
ATOM 2160 N N . LEU A 1 295 ? -5.931 -10.494 6.783 1.00 96.25 295 LEU A N 1
ATOM 2161 C CA . LEU A 1 295 ? -5.334 -9.976 5.548 1.00 96.25 295 LEU A CA 1
ATOM 2162 C C . LEU A 1 295 ? -4.054 -10.719 5.147 1.00 96.25 295 LEU A C 1
ATOM 2164 O O . LEU A 1 295 ? -3.787 -10.851 3.953 1.00 96.25 295 LEU A O 1
ATOM 2168 N N . ALA A 1 296 ? -3.282 -11.220 6.115 1.00 96.62 296 ALA A N 1
ATOM 2169 C CA . ALA A 1 296 ? -2.125 -12.071 5.847 1.00 96.62 296 ALA A CA 1
ATOM 2170 C C . ALA A 1 296 ? -2.518 -13.393 5.168 1.00 96.62 296 ALA A C 1
ATOM 2172 O O . ALA A 1 296 ? -1.870 -13.802 4.209 1.00 96.62 296 ALA A O 1
ATOM 2173 N N . ASP A 1 297 ? -3.609 -14.021 5.607 1.00 97.00 297 ASP A N 1
ATOM 2174 C CA . ASP A 1 297 ? -4.127 -15.244 4.991 1.00 97.00 297 ASP A CA 1
ATOM 2175 C C . ASP A 1 297 ? -4.787 -14.985 3.623 1.00 97.00 297 ASP A C 1
ATOM 2177 O O . ASP A 1 297 ? -4.569 -15.766 2.692 1.00 97.00 297 ASP A O 1
ATOM 2181 N N . VAL A 1 298 ? -5.537 -13.882 3.470 1.00 95.62 298 VAL A N 1
ATOM 2182 C CA . VAL A 1 298 ? -6.166 -13.480 2.192 1.00 95.62 298 VAL A CA 1
ATOM 2183 C C . VAL A 1 298 ? -5.122 -13.254 1.101 1.00 95.62 298 VAL A C 1
ATOM 2185 O O . VAL A 1 298 ? -5.316 -13.687 -0.029 1.00 95.62 298 VAL A O 1
ATOM 2188 N N . TYR A 1 299 ? -4.009 -12.599 1.433 1.00 91.12 299 TYR A N 1
ATOM 2189 C CA . TYR A 1 299 ? -2.897 -12.344 0.503 1.00 91.12 299 TYR A CA 1
ATOM 2190 C C . TYR A 1 299 ? -1.827 -13.438 0.529 1.00 91.12 299 TYR A C 1
ATOM 2192 O O . TYR A 1 299 ? -0.789 -13.329 -0.123 1.00 91.12 299 TYR A O 1
ATOM 2200 N N . GLY A 1 300 ? -2.077 -14.487 1.304 1.00 91.44 300 GLY A N 1
ATOM 2201 C CA . GLY A 1 300 ? -1.230 -15.651 1.428 1.00 91.44 300 GLY A CA 1
ATOM 2202 C C . GLY A 1 300 ? -1.818 -16.861 0.702 1.00 91.44 300 GLY A C 1
ATOM 2203 O O . GLY A 1 300 ? -2.597 -16.729 -0.243 1.00 91.44 300 GLY A O 1
ATOM 2204 N N . PRO A 1 301 ? -1.458 -18.080 1.134 1.00 85.94 301 PRO A N 1
ATOM 2205 C CA . PRO A 1 301 ? -1.829 -19.304 0.429 1.00 85.94 301 PRO A CA 1
ATOM 2206 C C . PRO A 1 301 ? -3.330 -19.625 0.478 1.00 85.94 301 PRO A C 1
ATOM 2208 O O . PRO A 1 301 ? -3.779 -20.480 -0.283 1.00 85.94 301 PRO A O 1
ATOM 2211 N N . LYS A 1 302 ? -4.106 -18.987 1.366 1.00 94.62 302 LYS A N 1
ATOM 2212 C CA . LYS A 1 302 ? -5.541 -19.270 1.508 1.00 94.62 302 LYS A CA 1
ATOM 2213 C C . LYS A 1 302 ? -6.406 -18.500 0.514 1.00 94.62 302 LYS A C 1
ATOM 2215 O O . LYS A 1 302 ? -7.491 -18.971 0.172 1.00 94.62 302 LYS A O 1
ATOM 2220 N N . GLY A 1 303 ? -5.954 -17.337 0.043 1.00 94.94 303 GLY A N 1
ATOM 2221 C CA . GLY A 1 303 ? -6.714 -16.534 -0.911 1.00 94.94 303 GLY A CA 1
ATOM 2222 C C . GLY A 1 303 ? -8.122 -16.199 -0.401 1.00 94.94 303 GLY A C 1
ATOM 2223 O O . GLY A 1 303 ? -8.340 -15.944 0.784 1.00 94.94 303 GLY A O 1
ATOM 2224 N N . ALA A 1 304 ? -9.113 -16.275 -1.291 1.00 95.56 304 ALA A N 1
ATOM 2225 C CA . ALA A 1 304 ? -10.507 -15.940 -0.991 1.00 95.56 304 ALA A CA 1
ATOM 2226 C C . ALA A 1 304 ? -11.161 -16.830 0.088 1.00 95.56 304 ALA A C 1
ATOM 2228 O O . ALA A 1 304 ? -12.148 -16.416 0.702 1.00 95.56 304 ALA A O 1
ATOM 2229 N N . ALA A 1 305 ? -10.619 -18.028 0.354 1.00 96.50 305 ALA A N 1
ATOM 2230 C CA . ALA A 1 305 ? -11.132 -18.925 1.393 1.00 96.50 305 ALA A CA 1
ATOM 2231 C C . ALA A 1 305 ? -10.955 -18.345 2.808 1.00 96.50 305 ALA A C 1
ATOM 2233 O O . ALA A 1 305 ? -11.763 -18.624 3.694 1.00 96.50 305 ALA A O 1
ATOM 2234 N N . ALA A 1 306 ? -9.960 -17.473 3.009 1.00 97.19 306 ALA A N 1
ATOM 2235 C CA . ALA A 1 306 ? -9.712 -16.822 4.294 1.00 97.19 306 ALA A CA 1
ATOM 2236 C C . ALA A 1 306 ? -10.885 -15.945 4.771 1.00 97.19 306 ALA A C 1
ATOM 2238 O O . ALA A 1 306 ? -11.018 -15.712 5.969 1.00 97.19 306 ALA A O 1
ATOM 2239 N N . VAL A 1 307 ? -11.749 -15.477 3.863 1.00 97.50 307 VAL A N 1
ATOM 2240 C CA . VAL A 1 307 ? -12.909 -14.637 4.205 1.00 97.50 307 VAL A CA 1
ATOM 2241 C C . VAL A 1 307 ? -13.894 -15.367 5.112 1.00 97.50 307 VAL A C 1
ATOM 2243 O O . VAL A 1 307 ? -14.299 -14.821 6.131 1.00 97.50 307 VAL A O 1
ATOM 2246 N N . GLU A 1 308 ? -14.236 -16.615 4.796 1.00 97.19 308 GLU A N 1
ATOM 2247 C CA . GLU A 1 308 ? -15.154 -17.394 5.636 1.00 97.19 308 GLU A CA 1
ATOM 2248 C C . GLU A 1 308 ? -14.459 -17.872 6.920 1.00 97.19 308 GLU A C 1
ATOM 2250 O O . GLU A 1 308 ? -15.041 -17.831 8.003 1.00 97.19 308 GLU A O 1
ATOM 2255 N N . GLU A 1 309 ? -13.186 -18.276 6.827 1.00 97.25 309 GLU A N 1
ATOM 2256 C CA . GLU A 1 309 ? -12.419 -18.777 7.978 1.00 97.25 309 GLU A CA 1
ATOM 2257 C C . GLU A 1 309 ? -12.237 -17.730 9.084 1.00 97.25 309 GLU A C 1
ATOM 2259 O O . GLU A 1 309 ? -12.254 -18.069 10.269 1.00 97.25 309 GLU A O 1
ATOM 2264 N N . HIS A 1 310 ? -12.076 -16.458 8.709 1.00 97.56 310 HIS A N 1
ATOM 2265 C CA . HIS A 1 310 ? -11.846 -15.360 9.649 1.00 97.56 310 HIS A CA 1
ATOM 2266 C C . HIS A 1 310 ? -13.106 -14.560 9.984 1.00 97.56 310 HIS A C 1
ATOM 2268 O O . HIS A 1 310 ? -13.023 -13.629 10.779 1.00 97.56 310 HIS A O 1
ATOM 2274 N N . ALA A 1 311 ? -14.284 -14.908 9.458 1.00 96.69 311 ALA A N 1
ATOM 2275 C CA . ALA A 1 311 ? -15.512 -14.130 9.673 1.00 96.69 311 ALA A CA 1
ATOM 2276 C C . ALA A 1 311 ? -15.903 -13.969 11.158 1.00 96.69 311 ALA A C 1
ATOM 2278 O O . ALA A 1 311 ? -16.587 -13.018 11.522 1.00 96.69 311 ALA A O 1
ATOM 2279 N N . SER A 1 312 ? -15.457 -14.877 12.034 1.00 95.94 312 SER A N 1
ATOM 2280 C CA . SER A 1 312 ? -15.697 -14.787 13.485 1.00 95.94 312 SER A CA 1
ATOM 2281 C C . SER A 1 312 ? -14.628 -14.002 14.258 1.00 95.94 312 SER A C 1
ATOM 2283 O O . SER A 1 312 ? -14.870 -13.602 15.394 1.00 95.94 312 SER A O 1
ATOM 2285 N N . THR A 1 313 ? -13.455 -13.761 13.669 1.00 96.62 313 THR A N 1
ATOM 2286 C CA . THR A 1 313 ? -12.292 -13.144 14.336 1.00 96.62 313 THR A CA 1
ATOM 2287 C C . THR A 1 313 ? -11.911 -11.787 13.744 1.00 96.62 313 THR A C 1
ATOM 2289 O O . THR A 1 313 ? -11.352 -10.950 14.450 1.00 96.62 313 THR A O 1
ATOM 2292 N N . SER A 1 314 ? -12.243 -11.541 12.478 1.00 97.69 314 SER A N 1
ATOM 2293 C CA . SER A 1 314 ? -11.995 -10.302 11.745 1.00 97.69 314 SER A CA 1
ATOM 2294 C C . SER A 1 314 ? -13.312 -9.630 11.385 1.00 97.69 314 SER A C 1
ATOM 2296 O O . SER A 1 314 ? -14.204 -10.234 10.789 1.00 97.69 314 SER A O 1
ATOM 2298 N N . LEU A 1 315 ? -13.418 -8.342 11.712 1.00 97.62 315 LEU A N 1
ATOM 2299 C CA . LEU A 1 315 ? -14.581 -7.552 11.329 1.00 97.62 315 LEU A CA 1
ATOM 2300 C C . LEU A 1 315 ? -14.591 -7.303 9.818 1.00 97.62 315 LEU A C 1
ATOM 2302 O O . LEU A 1 315 ? -15.651 -7.299 9.204 1.00 97.62 315 LEU A O 1
ATOM 2306 N N . LEU A 1 316 ? -13.417 -7.135 9.203 1.00 97.75 316 LEU A N 1
ATOM 2307 C CA . LEU A 1 316 ? -13.301 -6.967 7.753 1.00 97.75 316 LEU A CA 1
ATOM 2308 C C . LEU A 1 316 ? -13.739 -8.224 6.991 1.00 97.75 316 LEU A C 1
ATOM 2310 O O . LEU A 1 316 ? -14.421 -8.103 5.974 1.00 97.75 316 LEU A O 1
ATOM 2314 N N . ALA A 1 317 ? -13.407 -9.412 7.500 1.00 97.88 317 ALA A N 1
ATOM 2315 C CA . ALA A 1 317 ? -13.899 -10.678 6.964 1.00 97.88 317 ALA A CA 1
ATOM 2316 C C . ALA A 1 317 ? -15.424 -10.802 7.117 1.00 97.88 317 ALA A C 1
ATOM 2318 O O . ALA A 1 317 ? -16.114 -11.146 6.162 1.00 97.88 317 ALA A O 1
ATOM 2319 N N . GLU A 1 318 ? -15.973 -10.445 8.283 1.00 97.88 318 GLU A N 1
ATOM 2320 C CA . GLU A 1 318 ? -17.423 -10.440 8.514 1.00 97.88 318 GLU A CA 1
ATOM 2321 C C . GLU A 1 318 ? -18.160 -9.486 7.554 1.00 97.88 318 GLU A C 1
ATOM 2323 O O . GLU A 1 318 ? -19.190 -9.845 6.979 1.00 97.88 318 GLU A O 1
ATOM 2328 N N . ILE A 1 319 ? -17.620 -8.280 7.347 1.00 97.75 319 ILE A N 1
ATOM 2329 C CA . ILE A 1 319 ? -18.150 -7.300 6.389 1.00 97.75 319 ILE A CA 1
ATOM 2330 C C . ILE A 1 319 ? -18.106 -7.868 4.969 1.00 97.75 319 ILE A C 1
ATOM 2332 O O . ILE A 1 319 ? -19.103 -7.766 4.259 1.00 97.75 319 ILE A O 1
ATOM 2336 N N . ALA A 1 320 ? -16.992 -8.495 4.580 1.00 97.75 320 ALA A N 1
ATOM 2337 C CA . ALA A 1 320 ? -16.843 -9.141 3.281 1.00 97.75 320 ALA A CA 1
ATOM 2338 C C . ALA A 1 320 ? -17.890 -10.245 3.064 1.00 97.75 320 ALA A C 1
ATOM 2340 O O . ALA A 1 320 ? -18.552 -10.261 2.032 1.00 97.75 320 ALA A O 1
ATOM 2341 N N . VAL A 1 321 ? -18.115 -11.126 4.046 1.00 97.56 321 VAL A N 1
ATOM 2342 C CA . VAL A 1 321 ? -19.166 -12.158 3.963 1.00 97.56 321 VAL A CA 1
ATOM 2343 C C . VAL A 1 321 ? -20.545 -11.525 3.763 1.00 97.56 321 VAL A C 1
ATOM 2345 O O . VAL A 1 321 ? -21.303 -11.940 2.888 1.00 97.56 321 VAL A O 1
ATOM 2348 N N . ARG A 1 322 ? -20.876 -10.493 4.546 1.00 96.62 322 ARG A N 1
ATOM 2349 C CA . ARG A 1 322 ? -22.193 -9.833 4.504 1.00 96.62 322 ARG A CA 1
ATOM 2350 C C . ARG A 1 322 ? -22.429 -9.017 3.234 1.00 96.62 322 ARG A C 1
ATOM 2352 O O . ARG A 1 322 ? -23.585 -8.803 2.873 1.00 96.62 322 ARG A O 1
ATOM 2359 N N . SER A 1 323 ? -21.371 -8.552 2.574 1.00 97.19 323 SER A N 1
ATOM 2360 C CA . SER A 1 323 ? -21.468 -7.795 1.326 1.00 97.19 323 SER A CA 1
ATOM 2361 C C . SER A 1 323 ? -21.417 -8.669 0.075 1.00 97.19 323 SER A C 1
ATOM 2363 O O . SER A 1 323 ? -21.528 -8.131 -1.021 1.00 97.19 323 SER A O 1
ATOM 2365 N N . ARG A 1 324 ? -21.275 -9.996 0.188 1.00 96.56 324 ARG A N 1
ATOM 2366 C CA . ARG A 1 324 ? -21.242 -10.875 -0.986 1.00 96.56 324 ARG A CA 1
ATOM 2367 C C . ARG A 1 324 ? -22.621 -11.045 -1.641 1.00 96.56 324 ARG A C 1
ATOM 2369 O O . ARG A 1 324 ? -23.637 -11.248 -0.975 1.00 96.56 324 ARG A O 1
ATOM 2376 N N . THR A 1 325 ? -22.629 -11.055 -2.970 1.00 95.19 325 THR A N 1
ATOM 2377 C CA . THR A 1 325 ? -23.715 -11.556 -3.825 1.00 95.19 325 THR A CA 1
ATOM 2378 C C . THR A 1 325 ? -23.118 -12.650 -4.709 1.00 95.19 325 THR A C 1
ATOM 2380 O O . THR A 1 325 ? -22.054 -12.458 -5.288 1.00 95.19 325 THR A O 1
ATOM 2383 N N . ASP A 1 326 ? -23.745 -13.828 -4.767 1.00 92.38 326 ASP A N 1
ATOM 2384 C CA . ASP A 1 326 ? -23.262 -14.972 -5.564 1.00 92.38 326 ASP A CA 1
ATOM 2385 C C . ASP A 1 326 ? -21.787 -15.353 -5.303 1.00 92.38 326 ASP A C 1
ATOM 2387 O O . ASP A 1 326 ? -21.049 -15.765 -6.197 1.00 92.38 326 ASP A O 1
ATOM 2391 N N . GLY A 1 327 ? -21.354 -15.225 -4.044 1.00 91.69 327 GLY A N 1
ATOM 2392 C CA . GLY A 1 327 ? -20.012 -15.606 -3.595 1.00 91.69 327 GLY A CA 1
ATOM 2393 C C . GLY A 1 327 ? -18.907 -14.587 -3.884 1.00 91.69 327 GLY A C 1
ATOM 2394 O O . GLY A 1 327 ? -17.752 -14.885 -3.592 1.00 91.69 327 GLY A O 1
ATOM 2395 N N . LYS A 1 328 ? -19.240 -13.402 -4.411 1.00 95.81 328 LYS A N 1
ATOM 2396 C CA . LYS A 1 328 ? -18.297 -12.301 -4.662 1.00 95.81 328 LYS A CA 1
ATOM 2397 C C . LYS A 1 328 ? -18.739 -11.006 -4.006 1.00 95.81 328 LYS A C 1
ATOM 2399 O O . LYS A 1 328 ? -19.937 -10.797 -3.830 1.00 95.81 328 LYS A O 1
ATOM 2404 N N . ILE A 1 329 ? -17.793 -10.144 -3.646 1.00 97.38 329 ILE A N 1
ATOM 2405 C CA . ILE A 1 329 ? -18.085 -8.819 -3.094 1.00 97.38 329 ILE A CA 1
ATOM 2406 C C . ILE A 1 329 ? -18.979 -8.024 -4.051 1.00 97.38 329 ILE A C 1
ATOM 2408 O O . ILE A 1 329 ? -18.595 -7.710 -5.1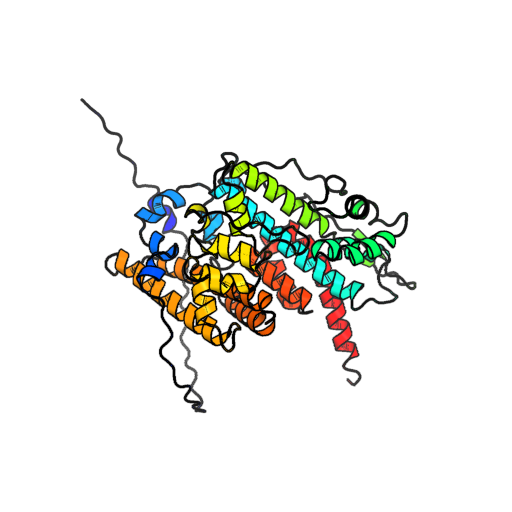74 1.00 97.38 329 ILE A O 1
ATOM 2412 N N . ASP A 1 330 ? -20.151 -7.627 -3.563 1.00 98.00 330 ASP A N 1
ATOM 2413 C CA . ASP A 1 330 ? -20.994 -6.626 -4.202 1.00 98.00 330 ASP A CA 1
ATOM 2414 C C . ASP A 1 330 ? -20.554 -5.245 -3.704 1.00 98.00 330 ASP A C 1
ATOM 2416 O O . ASP A 1 330 ? -20.690 -4.910 -2.521 1.00 98.00 330 ASP A O 1
ATOM 2420 N N . ALA A 1 331 ? -19.972 -4.449 -4.604 1.00 97.62 331 ALA A N 1
ATOM 2421 C CA . ALA A 1 331 ? -19.380 -3.163 -4.249 1.00 97.62 331 ALA A CA 1
ATOM 2422 C C . ALA A 1 331 ? -20.402 -2.189 -3.644 1.00 97.62 331 ALA A C 1
ATOM 2424 O O . ALA A 1 331 ? -20.063 -1.472 -2.702 1.00 97.62 331 ALA A O 1
ATOM 2425 N N . GLN A 1 332 ? -21.649 -2.182 -4.130 1.00 97.56 332 GLN A N 1
ATOM 2426 C CA . GLN A 1 332 ? -22.678 -1.290 -3.600 1.00 97.56 332 GLN A CA 1
ATOM 2427 C C . GLN A 1 332 ? -23.088 -1.721 -2.192 1.00 97.56 332 GLN A C 1
ATOM 2429 O O . GLN A 1 332 ? -23.074 -0.900 -1.277 1.00 97.56 332 GLN A O 1
ATOM 2434 N N . LYS A 1 333 ? -23.356 -3.017 -1.980 1.00 97.31 333 LYS A N 1
ATOM 2435 C CA . LYS A 1 333 ? -23.673 -3.534 -0.636 1.00 97.31 333 LYS A CA 1
ATOM 2436 C C . LYS A 1 333 ? -22.538 -3.294 0.354 1.00 97.31 333 LYS A C 1
ATOM 2438 O O . LYS A 1 333 ? -22.791 -2.982 1.516 1.00 97.31 333 LYS A O 1
ATOM 2443 N N . ALA A 1 334 ? -21.291 -3.437 -0.092 1.00 97.62 334 ALA A N 1
ATOM 2444 C CA . ALA A 1 334 ? -20.117 -3.133 0.714 1.00 97.62 334 ALA A CA 1
ATOM 2445 C C . ALA A 1 334 ? -20.076 -1.650 1.121 1.00 97.62 334 ALA A C 1
ATOM 2447 O O . ALA A 1 334 ? -19.884 -1.355 2.300 1.00 97.62 334 ALA A O 1
ATOM 2448 N N . VAL A 1 335 ? -20.303 -0.721 0.184 1.00 97.81 335 VAL A N 1
ATOM 2449 C CA . VAL A 1 335 ? -20.370 0.722 0.477 1.00 97.81 335 VAL A CA 1
ATOM 2450 C C . VAL A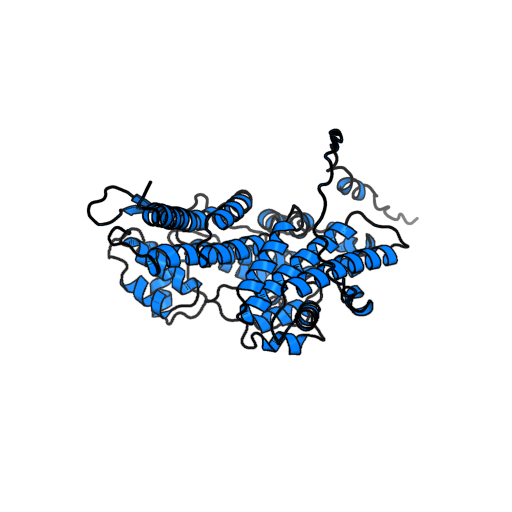 1 335 ? -21.510 1.042 1.445 1.00 97.81 335 VAL A C 1
ATOM 2452 O O . VAL A 1 335 ? -21.290 1.762 2.422 1.00 97.81 335 VAL A O 1
ATOM 2455 N N . ASP A 1 336 ? -22.697 0.472 1.238 1.00 97.00 336 ASP A N 1
ATOM 2456 C CA . ASP A 1 336 ? -23.858 0.694 2.106 1.00 97.00 336 ASP A CA 1
ATOM 2457 C C . ASP A 1 336 ? -23.589 0.208 3.539 1.00 97.00 336 ASP A C 1
ATOM 2459 O O . ASP A 1 336 ? -23.842 0.927 4.511 1.00 97.00 336 ASP A O 1
ATOM 2463 N N . LEU A 1 337 ? -23.009 -0.989 3.687 1.00 97.25 337 LEU A N 1
ATOM 2464 C CA . LEU A 1 337 ? -22.702 -1.570 4.993 1.00 97.25 337 LEU A CA 1
ATOM 2465 C C . LEU A 1 337 ? -21.600 -0.793 5.724 1.00 97.25 337 LEU A C 1
ATOM 2467 O O . LEU A 1 337 ? -21.713 -0.538 6.924 1.00 97.25 337 LEU A O 1
ATOM 2471 N N . VAL A 1 338 ? -20.551 -0.365 5.016 1.00 97.50 338 VAL A N 1
ATOM 2472 C CA . VAL A 1 338 ? -19.467 0.436 5.605 1.00 97.50 338 VAL A CA 1
ATOM 2473 C C . VAL A 1 338 ? -19.947 1.851 5.964 1.00 97.50 338 VAL A C 1
ATOM 2475 O O . VAL A 1 338 ? -19.532 2.401 6.987 1.00 97.50 338 VAL A O 1
ATOM 2478 N N . THR A 1 339 ? -20.883 2.418 5.197 1.00 97.31 339 THR A N 1
ATOM 2479 C CA . THR A 1 339 ? -21.557 3.683 5.536 1.00 97.31 339 THR A CA 1
ATOM 2480 C C . THR A 1 339 ? -22.370 3.542 6.823 1.00 97.31 339 THR A C 1
ATOM 2482 O O . THR A 1 339 ? -22.205 4.340 7.746 1.00 97.31 339 THR A O 1
ATOM 2485 N N . ALA A 1 340 ? -23.179 2.486 6.942 1.00 97.06 340 ALA A N 1
ATOM 2486 C CA . ALA A 1 340 ? -23.942 2.213 8.158 1.00 97.06 340 ALA A CA 1
ATOM 2487 C C . ALA A 1 340 ? -23.035 1.947 9.375 1.00 97.06 340 ALA A C 1
ATOM 2489 O O . ALA A 1 340 ? -23.336 2.388 10.488 1.00 97.06 340 ALA A O 1
ATOM 2490 N N . LEU A 1 341 ? -21.905 1.260 9.173 1.00 97.56 341 LEU A N 1
ATOM 2491 C CA . LEU A 1 341 ? -20.903 1.032 10.213 1.00 97.56 341 LEU A CA 1
ATOM 2492 C C . LEU A 1 341 ? -20.300 2.346 10.721 1.00 97.56 341 LEU A C 1
ATOM 2494 O O . LEU A 1 341 ? -20.127 2.521 11.926 1.00 97.56 341 LEU A O 1
ATOM 2498 N N . ARG A 1 342 ? -19.994 3.289 9.827 1.00 97.56 342 ARG A N 1
ATOM 2499 C CA . ARG A 1 342 ? -19.464 4.605 10.207 1.00 97.56 342 ARG A CA 1
ATOM 2500 C C . ARG A 1 342 ? -20.404 5.331 11.173 1.00 97.56 342 ARG A C 1
ATOM 2502 O O . ARG A 1 342 ? -19.942 5.862 12.184 1.00 97.56 342 ARG A O 1
ATOM 2509 N N . ASP A 1 343 ? -21.705 5.308 10.902 1.00 97.06 343 ASP A N 1
ATOM 2510 C CA . ASP A 1 343 ? -22.709 5.926 11.773 1.00 97.06 343 ASP A CA 1
ATOM 2511 C C . ASP A 1 343 ? -22.839 5.185 13.115 1.00 97.06 343 ASP A C 1
ATOM 2513 O O . ASP A 1 343 ? -22.918 5.822 14.170 1.00 97.06 343 ASP A O 1
ATOM 2517 N N . GLN A 1 344 ? -22.766 3.847 13.104 1.00 97.56 344 GLN A N 1
ATOM 2518 C CA . GLN A 1 344 ? -22.725 3.039 14.329 1.00 97.56 344 GLN A CA 1
ATOM 2519 C C . GLN A 1 344 ? -21.508 3.382 15.191 1.00 97.56 344 GLN A C 1
ATOM 2521 O O . GLN A 1 344 ? -21.666 3.600 16.389 1.00 97.56 344 GLN A O 1
ATOM 2526 N N . ILE A 1 345 ? -20.310 3.499 14.609 1.00 98.25 345 ILE A N 1
ATOM 2527 C CA . ILE A 1 345 ? -19.087 3.863 15.342 1.00 98.25 345 ILE A CA 1
ATOM 2528 C C . ILE A 1 345 ? -19.283 5.186 16.087 1.00 98.25 345 ILE A C 1
ATOM 2530 O O . ILE A 1 345 ? -19.010 5.252 17.286 1.00 98.25 345 ILE A O 1
ATOM 2534 N N . VAL A 1 346 ? -19.807 6.218 15.416 1.00 98.00 346 VAL A N 1
ATOM 2535 C CA . VAL A 1 346 ? -20.051 7.529 16.044 1.00 98.00 346 VAL A CA 1
ATOM 2536 C C . VAL A 1 346 ? -21.081 7.421 17.170 1.00 98.00 346 VAL A C 1
ATOM 2538 O O . VAL A 1 346 ? -20.868 7.970 18.253 1.00 98.00 346 VAL A O 1
ATOM 2541 N N . ALA A 1 347 ? -22.174 6.682 16.958 1.00 97.38 347 ALA A N 1
ATOM 2542 C CA . ALA A 1 347 ? -23.191 6.470 17.985 1.00 97.38 347 ALA A CA 1
ATOM 2543 C C . ALA A 1 347 ? -22.624 5.744 19.219 1.00 97.38 347 ALA A C 1
ATOM 2545 O O . ALA A 1 347 ? -22.856 6.173 20.353 1.00 97.38 347 ALA A O 1
ATOM 2546 N N . ARG A 1 348 ? -21.822 4.688 19.017 1.00 97.88 348 ARG A N 1
ATOM 2547 C CA . ARG A 1 348 ? -21.164 3.940 20.102 1.00 97.88 348 ARG A CA 1
ATOM 2548 C C . ARG A 1 348 ? -20.135 4.797 20.842 1.00 97.88 348 ARG A C 1
ATOM 2550 O O . ARG A 1 348 ? -20.085 4.770 22.072 1.00 97.88 348 ARG A O 1
ATOM 2557 N N . GLN A 1 349 ? -19.348 5.598 20.125 1.00 98.19 349 GLN A N 1
ATOM 2558 C CA . GLN A 1 349 ? -18.404 6.542 20.729 1.00 98.19 349 GLN A CA 1
ATOM 2559 C C . GLN A 1 349 ? -19.119 7.576 21.609 1.00 98.19 349 GLN A C 1
ATOM 2561 O O . GLN A 1 349 ? -18.703 7.786 22.748 1.00 98.19 349 GLN A O 1
ATOM 2566 N N . ALA A 1 350 ? -20.213 8.171 21.119 1.00 97.75 350 ALA A N 1
ATOM 2567 C CA . ALA A 1 350 ? -21.013 9.128 21.880 1.00 97.75 350 ALA A CA 1
ATOM 2568 C C . ALA A 1 350 ? -21.654 8.484 23.121 1.00 97.75 350 ALA A C 1
ATOM 2570 O O . ALA A 1 350 ? -21.695 9.096 24.187 1.00 97.75 350 ALA A O 1
ATOM 2571 N N . ALA A 1 351 ? -22.117 7.234 23.029 1.00 97.31 351 ALA A N 1
ATOM 2572 C CA . ALA A 1 351 ? -22.659 6.510 24.179 1.00 97.31 351 ALA A CA 1
ATOM 2573 C C . ALA A 1 351 ? -21.617 6.342 25.304 1.00 97.31 351 ALA A C 1
ATOM 2575 O O . ALA A 1 351 ? -21.939 6.541 26.477 1.00 97.31 351 ALA A O 1
ATOM 2576 N N . LYS A 1 352 ? -20.348 6.070 24.959 1.00 96.50 352 LYS A N 1
ATOM 2577 C CA . LYS A 1 352 ? -19.241 5.944 25.930 1.00 96.50 352 LYS A CA 1
ATOM 2578 C C . LYS A 1 352 ? -18.865 7.253 26.633 1.00 96.50 352 LYS A C 1
ATOM 2580 O O . LYS A 1 352 ? -18.189 7.226 27.657 1.00 96.50 352 LYS A O 1
ATOM 2585 N N . THR A 1 353 ? -19.312 8.390 26.117 1.00 95.06 353 THR A N 1
ATOM 2586 C CA . THR A 1 353 ? -19.048 9.736 26.651 1.00 95.06 353 THR A CA 1
ATOM 2587 C C . THR A 1 353 ? -20.323 10.407 27.177 1.00 95.06 353 THR A C 1
ATOM 2589 O O . THR A 1 353 ? -20.412 11.637 27.239 1.00 95.06 353 THR A O 1
ATOM 2592 N N . GLY A 1 354 ? -21.330 9.610 27.562 1.00 94.81 354 GLY A N 1
ATOM 2593 C CA . GLY A 1 354 ? -22.584 10.105 28.140 1.00 94.81 354 GLY A CA 1
ATOM 2594 C C . GLY A 1 354 ? -23.468 10.863 27.145 1.00 94.81 354 GLY A C 1
ATOM 2595 O O . GLY A 1 354 ? -24.213 11.753 27.544 1.00 94.81 354 GLY A O 1
ATOM 2596 N N . GLY A 1 355 ? -23.354 10.551 25.853 1.00 94.94 355 GLY A N 1
ATOM 2597 C CA . GLY A 1 355 ? -24.057 11.208 24.748 1.00 94.94 355 GLY A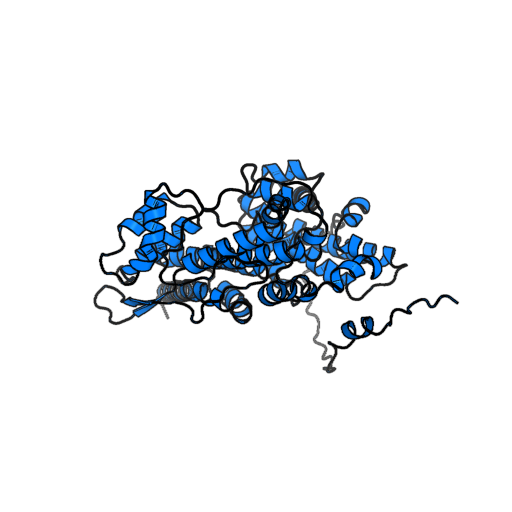 CA 1
ATOM 2598 C C . GLY A 1 355 ? -23.277 12.348 24.084 1.00 94.94 355 GLY A C 1
ATOM 2599 O O . GLY A 1 355 ? -23.750 12.906 23.096 1.00 94.94 355 GLY A O 1
ATOM 2600 N N . ASN A 1 356 ? -22.088 12.703 24.582 1.00 94.31 356 ASN A N 1
ATOM 2601 C CA . ASN A 1 356 ? -21.304 13.817 24.041 1.00 94.31 356 ASN A CA 1
ATOM 2602 C C . ASN A 1 356 ? -20.445 13.388 22.847 1.00 94.31 356 ASN A C 1
ATOM 2604 O O . ASN A 1 356 ? -19.608 12.500 22.971 1.00 94.31 356 ASN A O 1
ATOM 2608 N N . THR A 1 357 ? -20.557 14.065 21.707 1.00 94.50 357 THR A N 1
ATOM 2609 C CA . THR A 1 357 ? -19.642 13.838 20.577 1.00 94.50 357 THR A CA 1
ATOM 2610 C C . THR A 1 357 ? -18.349 14.631 20.766 1.00 94.50 357 THR A C 1
ATOM 2612 O O . THR A 1 357 ? -18.380 15.860 20.830 1.00 94.50 357 THR A O 1
ATOM 2615 N N . LEU A 1 358 ? -17.210 13.940 20.838 1.00 94.75 358 LEU A N 1
ATOM 2616 C CA . LEU A 1 358 ? -15.885 14.564 20.904 1.00 94.75 358 LEU A CA 1
ATOM 2617 C C . LEU A 1 358 ? -15.326 14.799 19.494 1.00 94.75 358 LEU A C 1
ATOM 2619 O O . LEU A 1 358 ? -15.723 14.144 18.529 1.00 94.75 358 LEU A O 1
ATOM 2623 N N . SER A 1 359 ? -14.385 15.736 19.358 1.00 91.56 359 SER A N 1
ATOM 2624 C CA . SER A 1 359 ? -13.866 16.165 18.049 1.00 91.56 359 SER A CA 1
ATOM 2625 C C . SER A 1 359 ? -13.190 15.040 17.254 1.00 91.56 359 SER A C 1
ATOM 2627 O O . SER A 1 359 ? -13.285 15.017 16.026 1.00 91.56 359 SER A O 1
ATOM 2629 N N . HIS A 1 360 ? -12.545 14.082 17.926 1.00 93.12 360 HIS A N 1
ATOM 2630 C CA . HIS A 1 360 ? -11.875 12.948 17.282 1.00 93.12 360 HIS A CA 1
ATOM 2631 C C . HIS A 1 360 ? -12.817 11.806 16.892 1.00 93.12 360 HIS A C 1
ATOM 2633 O O . HIS A 1 360 ? -12.414 10.967 16.091 1.00 93.12 360 HIS A O 1
ATOM 2639 N N . HIS A 1 361 ? -14.055 11.763 17.401 1.00 96.75 361 HIS A N 1
ATOM 2640 C CA . HIS A 1 361 ? -15.006 10.677 17.113 1.00 96.75 361 HIS A CA 1
ATOM 2641 C C . HIS A 1 361 ? -15.227 10.520 15.610 1.00 96.75 361 HIS A C 1
ATOM 2643 O O . HIS A 1 361 ? -14.961 9.463 15.037 1.00 96.75 361 HIS A O 1
ATOM 2649 N N . ARG A 1 362 ? -15.592 11.624 14.947 1.00 95.75 362 ARG A N 1
ATOM 2650 C CA . ARG A 1 362 ? -15.811 11.646 13.497 1.00 95.75 362 ARG A CA 1
ATOM 2651 C C . ARG A 1 362 ? -14.544 11.312 1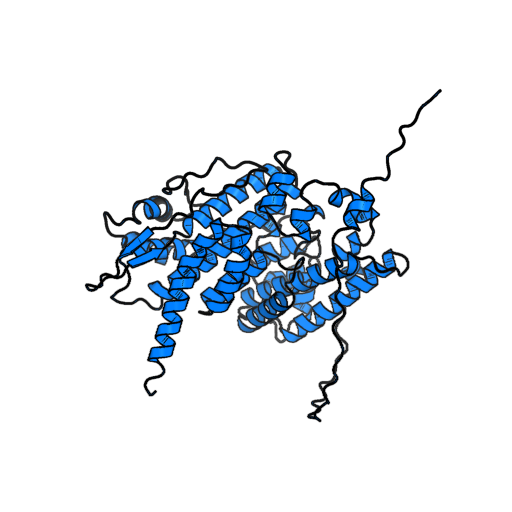2.712 1.00 95.75 362 ARG A C 1
ATOM 2653 O O . ARG A 1 362 ? -14.615 10.537 11.771 1.00 95.75 362 ARG A O 1
ATOM 2660 N N . VAL A 1 363 ? -13.393 11.831 13.141 1.00 95.00 363 VAL A N 1
ATOM 2661 C CA . VAL A 1 363 ? -12.095 11.534 12.512 1.00 95.00 363 VAL A CA 1
ATOM 2662 C C . VAL A 1 363 ? -11.796 10.033 12.557 1.00 95.00 363 VAL A C 1
ATOM 2664 O O . VAL A 1 363 ? -11.397 9.449 11.555 1.00 95.00 363 VAL A O 1
ATOM 2667 N N . PHE A 1 364 ? -12.011 9.380 13.699 1.00 96.50 364 PHE A N 1
ATOM 2668 C CA . PHE A 1 364 ? -11.756 7.946 13.832 1.00 96.50 364 PHE A CA 1
ATOM 2669 C C . PHE A 1 364 ? -12.751 7.105 13.029 1.00 96.50 364 PHE A C 1
ATOM 2671 O O . PHE A 1 364 ? -12.343 6.129 12.402 1.00 96.50 364 PHE A O 1
ATOM 2678 N N . ALA A 1 365 ? -14.024 7.507 12.989 1.00 97.31 365 ALA A N 1
ATOM 2679 C CA . ALA A 1 365 ? -15.028 6.864 12.147 1.00 97.31 365 ALA A CA 1
ATOM 2680 C C . ALA A 1 365 ? -14.698 6.996 10.645 1.00 97.31 365 ALA A C 1
ATOM 2682 O O . ALA A 1 365 ? -14.833 6.026 9.905 1.00 97.31 365 ALA A O 1
ATOM 2683 N N . ASP A 1 366 ? -14.198 8.154 10.201 1.00 96.88 366 ASP A N 1
ATOM 2684 C CA . ASP A 1 366 ? -13.773 8.392 8.813 1.00 96.88 366 ASP A CA 1
ATOM 2685 C C . ASP A 1 366 ? -12.546 7.530 8.434 1.00 96.88 366 ASP A C 1
ATOM 2687 O O . ASP A 1 366 ? -12.470 6.976 7.330 1.00 96.88 366 ASP A O 1
ATOM 2691 N N . ILE A 1 367 ? -11.592 7.346 9.359 1.00 96.38 367 ILE A N 1
ATOM 2692 C CA . ILE A 1 367 ? -10.455 6.428 9.159 1.00 96.38 367 ILE A CA 1
ATOM 2693 C C . ILE A 1 367 ? -10.951 4.985 9.030 1.00 96.38 367 ILE A C 1
ATOM 2695 O O . ILE A 1 367 ? -10.563 4.300 8.086 1.00 96.38 367 ILE A O 1
ATOM 2699 N N . ALA A 1 368 ? -11.827 4.536 9.933 1.00 97.06 368 ALA A N 1
ATOM 2700 C CA . ALA A 1 368 ? -12.398 3.192 9.882 1.00 97.06 368 ALA A CA 1
ATOM 2701 C C . ALA A 1 368 ? -13.172 2.941 8.574 1.00 97.06 368 ALA A C 1
ATOM 2703 O O . ALA A 1 368 ? -12.980 1.909 7.935 1.00 97.06 368 ALA A O 1
ATOM 2704 N N . TYR A 1 369 ? -13.980 3.912 8.138 1.00 97.69 369 TYR A N 1
ATOM 2705 C CA . TYR A 1 369 ? -14.720 3.867 6.876 1.00 97.69 3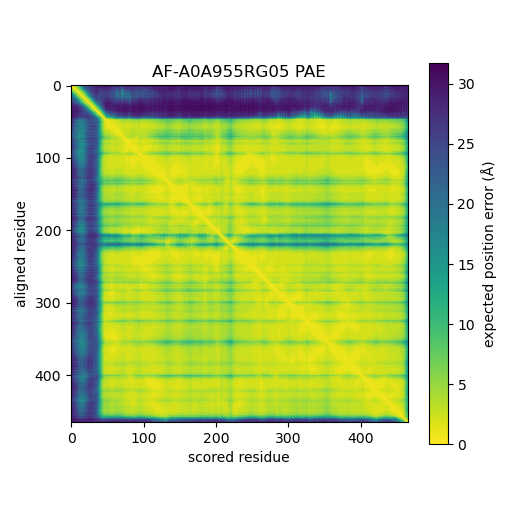69 TYR A CA 1
ATOM 2706 C C . TYR A 1 369 ? -13.788 3.651 5.674 1.00 97.69 369 TYR A C 1
ATOM 2708 O O . TYR A 1 369 ? -13.936 2.692 4.918 1.00 97.69 369 TYR A O 1
ATOM 2716 N N . THR A 1 370 ? -12.774 4.508 5.519 1.00 97.69 370 THR A N 1
ATOM 2717 C CA . THR A 1 370 ? -11.838 4.395 4.387 1.00 97.69 370 THR A CA 1
ATOM 2718 C C . THR A 1 370 ? -10.967 3.141 4.462 1.00 97.69 370 THR A C 1
ATOM 2720 O O . THR A 1 370 ? -10.697 2.527 3.429 1.00 97.69 370 THR A O 1
ATOM 2723 N N . GLY A 1 371 ? -10.559 2.724 5.663 1.00 96.62 371 GLY A N 1
ATOM 2724 C CA . GLY A 1 371 ? -9.804 1.492 5.886 1.00 96.62 371 GLY A CA 1
ATOM 2725 C C . GLY A 1 371 ? -10.581 0.231 5.504 1.00 96.62 371 GLY A C 1
ATOM 2726 O O . GLY A 1 371 ? -10.037 -0.652 4.833 1.00 96.62 371 GLY A O 1
ATOM 2727 N N . ALA A 1 372 ? -11.873 0.183 5.842 1.00 97.75 372 ALA A N 1
ATOM 2728 C CA . ALA A 1 372 ? -12.758 -0.912 5.465 1.00 97.75 372 ALA A CA 1
ATOM 2729 C C . ALA A 1 372 ? -12.917 -1.016 3.944 1.00 97.75 372 ALA A C 1
ATOM 2731 O O . ALA A 1 372 ? -12.692 -2.087 3.387 1.00 97.75 372 ALA A O 1
ATOM 2732 N N . LEU A 1 373 ? -13.203 0.095 3.252 1.00 98.44 373 LEU A N 1
ATOM 2733 C CA . LEU A 1 373 ? -13.326 0.099 1.787 1.00 98.44 373 LEU A CA 1
ATOM 2734 C C . LEU A 1 373 ? -12.044 -0.373 1.087 1.00 98.44 373 LEU A C 1
ATOM 2736 O O . LEU A 1 373 ? -12.107 -1.181 0.162 1.00 98.44 373 LEU A O 1
ATOM 2740 N N . ARG A 1 374 ? -10.870 0.077 1.552 1.00 97.50 374 ARG A N 1
ATOM 2741 C CA . ARG A 1 374 ? -9.575 -0.382 1.016 1.00 97.50 374 ARG A CA 1
ATOM 2742 C C . ARG A 1 374 ? -9.390 -1.881 1.208 1.00 97.50 374 ARG A C 1
ATOM 2744 O O . ARG A 1 374 ? -8.970 -2.564 0.282 1.00 97.50 374 ARG A O 1
ATOM 2751 N N . SER A 1 375 ? -9.716 -2.393 2.389 1.00 97.12 375 SER A N 1
ATOM 2752 C CA . SER A 1 375 ? -9.576 -3.817 2.695 1.00 97.12 375 SER A CA 1
ATOM 2753 C C . SER A 1 375 ? -10.551 -4.678 1.890 1.00 97.12 375 SER A C 1
ATOM 2755 O O . SER A 1 375 ? -10.179 -5.746 1.418 1.00 97.12 375 SER A O 1
ATOM 2757 N N . LEU A 1 376 ? -11.771 -4.199 1.651 1.00 98.00 376 LEU A N 1
ATOM 2758 C CA . LEU A 1 376 ? -12.747 -4.898 0.812 1.00 98.00 376 LEU A CA 1
ATOM 2759 C C . LEU A 1 376 ? -12.355 -4.882 -0.663 1.00 98.00 376 LEU A C 1
ATOM 2761 O O . LEU A 1 376 ? -12.540 -5.885 -1.343 1.00 98.00 376 LEU A O 1
ATOM 2765 N N . ALA A 1 377 ? -11.743 -3.798 -1.149 1.00 98.06 377 ALA A N 1
ATOM 2766 C CA . ALA A 1 377 ? -11.162 -3.790 -2.487 1.00 98.06 377 ALA A CA 1
ATOM 2767 C C . ALA A 1 377 ? -10.070 -4.856 -2.640 1.00 98.06 377 ALA A C 1
ATOM 2769 O O . ALA A 1 377 ? -9.965 -5.517 -3.669 1.00 98.06 377 ALA A O 1
ATOM 2770 N N . LEU A 1 378 ? -9.260 -5.033 -1.594 1.00 96.25 378 LEU A N 1
ATOM 2771 C CA . LEU A 1 378 ? -8.230 -6.059 -1.546 1.00 96.25 378 LEU A CA 1
ATOM 2772 C C . LEU A 1 378 ? -8.835 -7.477 -1.547 1.00 96.25 378 LEU A C 1
ATOM 2774 O O . LEU A 1 378 ? -8.283 -8.356 -2.204 1.00 96.25 378 LEU A O 1
ATOM 2778 N N . VAL A 1 379 ? -9.961 -7.702 -0.867 1.00 97.44 379 VAL A N 1
ATOM 2779 C CA . VAL A 1 379 ? -10.690 -8.983 -0.911 1.00 97.44 379 VAL A CA 1
ATOM 2780 C C . VAL A 1 379 ? -11.278 -9.241 -2.301 1.00 97.44 379 VAL A C 1
ATOM 2782 O O . VAL A 1 379 ? -11.067 -10.319 -2.852 1.00 97.44 379 VAL A O 1
ATOM 2785 N N . ALA A 1 380 ? -11.944 -8.248 -2.896 1.00 97.88 380 ALA A N 1
ATOM 2786 C CA . ALA A 1 380 ? -12.529 -8.357 -4.233 1.00 97.88 380 ALA A CA 1
ATOM 2787 C C . ALA A 1 380 ? -11.476 -8.714 -5.299 1.00 97.88 380 ALA A C 1
ATOM 2789 O O . ALA A 1 380 ? -11.724 -9.556 -6.160 1.00 97.88 380 ALA A O 1
ATOM 2790 N N . GLU A 1 381 ? -10.265 -8.149 -5.205 1.00 95.81 381 GLU A N 1
ATOM 2791 C CA . GLU A 1 381 ? -9.159 -8.497 -6.107 1.00 95.81 381 GLU A CA 1
ATOM 2792 C C . GLU A 1 381 ? -8.781 -9.987 -6.009 1.00 95.81 381 GLU A C 1
ATOM 2794 O O . GLU A 1 381 ? -8.618 -10.651 -7.031 1.00 95.81 381 GLU A O 1
ATOM 2799 N N . VAL A 1 382 ? -8.690 -10.537 -4.792 1.00 95.94 382 VAL A N 1
ATOM 2800 C CA . VAL A 1 382 ? -8.341 -11.953 -4.558 1.00 95.94 382 VAL A CA 1
ATOM 2801 C C . VAL A 1 382 ? -9.471 -12.903 -4.979 1.00 95.94 382 VAL A C 1
ATOM 2803 O O . VAL A 1 382 ? -9.213 -14.035 -5.384 1.00 95.94 382 VAL A O 1
ATOM 2806 N N . GLU A 1 383 ? -10.722 -12.444 -4.953 1.00 96.00 383 GLU A N 1
ATOM 2807 C CA . GLU A 1 383 ? -11.874 -13.149 -5.537 1.00 96.00 383 GLU A CA 1
ATOM 2808 C C . GLU A 1 383 ? -11.917 -13.084 -7.076 1.00 96.00 383 GLU A C 1
ATOM 2810 O O . GLU A 1 383 ? -12.794 -13.681 -7.710 1.00 96.00 383 GLU A O 1
ATOM 2815 N N . GLY A 1 384 ? -10.978 -12.362 -7.697 1.00 95.38 384 GLY A N 1
ATOM 2816 C CA . GLY A 1 384 ? -10.931 -12.151 -9.140 1.00 95.38 384 GLY A CA 1
ATOM 2817 C C . GLY A 1 384 ? -12.008 -11.190 -9.650 1.00 95.38 384 GLY A C 1
ATOM 2818 O O . GLY A 1 384 ? -12.344 -11.232 -10.835 1.00 95.38 384 GLY A O 1
ATOM 2819 N N . ASP A 1 385 ? -12.573 -10.347 -8.782 1.00 96.62 385 ASP A N 1
ATOM 2820 C CA . ASP A 1 385 ? -13.517 -9.290 -9.146 1.00 96.62 385 ASP A CA 1
ATOM 2821 C C . ASP A 1 385 ? -12.826 -7.923 -9.184 1.00 96.62 385 ASP A C 1
ATOM 2823 O O . ASP A 1 385 ? -12.835 -7.115 -8.247 1.00 96.62 385 ASP A O 1
ATOM 2827 N N . ARG A 1 386 ? -12.174 -7.677 -10.318 1.00 95.44 386 ARG A N 1
ATOM 2828 C CA . ARG A 1 386 ? -11.376 -6.471 -10.535 1.00 95.44 386 ARG A CA 1
ATOM 2829 C C . ARG A 1 386 ? -12.243 -5.210 -10.666 1.00 95.44 386 ARG A C 1
ATOM 2831 O O . ARG A 1 386 ? -11.765 -4.119 -10.360 1.00 95.44 386 ARG A O 1
ATOM 2838 N N . GLU A 1 387 ? -13.500 -5.344 -11.093 1.00 96.25 387 GLU A N 1
ATOM 2839 C CA . GLU A 1 387 ? -14.444 -4.224 -11.196 1.00 96.25 387 GLU A CA 1
ATOM 2840 C C . GLU A 1 387 ? -14.888 -3.766 -9.805 1.00 96.25 387 GLU A C 1
ATOM 2842 O O . GLU A 1 387 ? -14.733 -2.587 -9.473 1.00 96.25 387 GLU A O 1
ATOM 2847 N N . ALA A 1 388 ? -15.333 -4.697 -8.953 1.00 97.81 388 ALA A N 1
ATOM 2848 C CA . ALA A 1 388 ? -15.684 -4.390 -7.569 1.00 97.81 388 ALA A CA 1
ATOM 2849 C C . ALA A 1 388 ? -14.484 -3.818 -6.791 1.00 97.81 388 ALA A C 1
ATOM 2851 O O . ALA A 1 388 ? -14.622 -2.813 -6.089 1.00 97.81 388 ALA A O 1
ATOM 2852 N N . SER A 1 389 ? -13.286 -4.392 -6.979 1.00 97.69 389 SER A N 1
ATOM 2853 C CA . SER A 1 389 ? -12.022 -3.857 -6.444 1.00 97.69 389 SER A CA 1
ATOM 2854 C C . SER A 1 389 ? -11.802 -2.393 -6.854 1.00 97.69 389 SER A C 1
ATOM 2856 O O . SER A 1 389 ? -11.540 -1.538 -6.002 1.00 97.69 389 SER A O 1
ATOM 2858 N N . GLY A 1 390 ? -11.974 -2.071 -8.140 1.00 97.19 390 GLY A N 1
ATOM 2859 C CA . GLY A 1 390 ? -11.851 -0.709 -8.663 1.00 97.19 390 GLY A CA 1
ATOM 2860 C C . GLY A 1 390 ? -12.864 0.268 -8.057 1.00 97.19 390 GLY A C 1
ATOM 2861 O O . GLY A 1 390 ? -12.474 1.336 -7.577 1.00 97.19 390 GLY A O 1
ATOM 2862 N N . LEU A 1 391 ? -14.147 -0.104 -8.016 1.00 98.12 391 LEU A N 1
ATOM 2863 C CA . LEU A 1 391 ? -15.218 0.726 -7.448 1.00 98.12 391 LEU A CA 1
ATOM 2864 C C . LEU A 1 391 ? -14.968 1.056 -5.972 1.00 98.12 391 LEU A C 1
ATOM 2866 O O . LEU A 1 391 ? -15.107 2.210 -5.557 1.00 98.12 391 LEU A O 1
ATOM 2870 N N . LEU A 1 392 ? -14.544 0.070 -5.182 1.00 98.50 392 LEU A N 1
ATOM 2871 C CA . LEU A 1 392 ? -14.257 0.247 -3.757 1.00 98.50 392 LEU A CA 1
ATOM 2872 C C . LEU A 1 392 ? -13.029 1.134 -3.516 1.00 98.50 392 LEU A C 1
ATOM 2874 O O . LEU A 1 392 ? -13.044 1.973 -2.612 1.00 98.50 392 LEU A O 1
ATOM 2878 N N . ARG A 1 393 ? -11.984 1.020 -4.348 1.00 97.94 393 ARG A N 1
ATOM 2879 C CA . ARG A 1 393 ? -10.814 1.916 -4.281 1.00 97.94 393 ARG A CA 1
ATOM 2880 C C . ARG A 1 393 ? -11.171 3.357 -4.616 1.00 97.94 393 ARG A C 1
ATOM 2882 O O . ARG A 1 393 ? -10.676 4.259 -3.943 1.00 97.94 393 ARG A O 1
ATOM 2889 N N . ILE A 1 394 ? -12.013 3.576 -5.627 1.00 97.06 394 ILE A N 1
ATOM 2890 C CA . ILE A 1 394 ? -12.481 4.917 -6.004 1.00 97.06 394 ILE A CA 1
ATOM 2891 C C . ILE A 1 394 ? -13.308 5.523 -4.866 1.00 97.06 394 ILE A C 1
ATOM 2893 O O . ILE A 1 394 ? -12.999 6.627 -4.427 1.00 97.06 394 ILE A O 1
ATOM 2897 N N . ASN A 1 395 ? -14.259 4.773 -4.300 1.00 98.00 395 ASN A N 1
ATOM 2898 C CA . ASN A 1 395 ? -15.032 5.230 -3.140 1.00 98.00 395 ASN A CA 1
ATOM 2899 C C . ASN A 1 395 ? -14.126 5.572 -1.945 1.00 98.00 395 ASN A C 1
ATOM 2901 O O . ASN A 1 395 ? -14.320 6.590 -1.277 1.00 98.00 395 ASN A O 1
ATOM 2905 N N . ALA A 1 396 ? -13.099 4.756 -1.682 1.00 97.75 396 ALA A N 1
ATOM 2906 C CA . ALA A 1 396 ? -12.118 5.052 -0.643 1.00 97.75 396 ALA A CA 1
ATOM 2907 C C . ALA A 1 396 ? -11.320 6.331 -0.949 1.00 97.75 396 ALA A C 1
ATOM 2909 O O . ALA A 1 396 ? -11.071 7.121 -0.036 1.00 97.75 396 ALA A O 1
ATOM 2910 N N . LEU A 1 397 ? -10.917 6.551 -2.207 1.00 96.94 397 LEU A N 1
ATOM 2911 C CA . LEU A 1 397 ? -10.199 7.751 -2.652 1.00 96.94 397 LEU A CA 1
ATOM 2912 C C . LEU A 1 397 ? -11.040 9.018 -2.476 1.00 96.94 397 LEU A C 1
ATOM 2914 O O . LEU A 1 397 ? -10.528 10.000 -1.946 1.00 96.94 397 LEU A O 1
ATOM 2918 N N . GLU A 1 398 ? -12.312 8.995 -2.870 1.00 96.12 398 GLU A N 1
ATOM 2919 C CA . GLU A 1 398 ? -13.226 10.142 -2.748 1.00 96.12 398 GLU A CA 1
ATOM 2920 C C . GLU A 1 398 ? -13.400 10.605 -1.295 1.00 96.12 398 GLU A C 1
ATOM 2922 O O . GLU A 1 398 ? -13.661 11.776 -1.036 1.00 96.12 398 GLU A O 1
ATOM 2927 N N . HIS A 1 399 ? -13.173 9.703 -0.338 1.00 95.81 399 HIS A N 1
ATOM 2928 C CA . HIS A 1 399 ? -13.217 9.984 1.096 1.00 95.81 399 HIS A CA 1
ATOM 2929 C C . HIS A 1 399 ? -11.820 10.101 1.735 1.00 95.81 399 HIS A C 1
ATOM 2931 O O . HIS A 1 399 ? -11.699 10.169 2.960 1.00 95.81 399 HIS A O 1
ATOM 2937 N N . SER A 1 400 ? -10.748 10.110 0.934 1.00 93.69 400 SER A N 1
ATOM 2938 C CA . SER A 1 400 ? -9.354 10.198 1.386 1.00 93.69 400 SER A CA 1
ATOM 2939 C C . SER A 1 400 ? -8.873 11.649 1.464 1.00 93.69 400 SER A C 1
ATOM 2941 O O . SER A 1 400 ? -8.088 12.111 0.639 1.00 93.69 400 SER A O 1
ATOM 2943 N N . GLU A 1 401 ? -9.282 12.364 2.508 1.00 88.44 401 GLU A N 1
ATOM 2944 C CA . GLU A 1 401 ? -8.864 13.735 2.788 1.00 88.44 401 GLU A CA 1
ATOM 2945 C C . GLU A 1 401 ? -8.135 13.848 4.133 1.00 88.44 401 GLU A C 1
ATOM 2947 O O . GLU A 1 401 ? -8.515 13.243 5.133 1.00 88.44 401 GLU A O 1
ATOM 2952 N N . LYS A 1 402 ? -7.105 14.703 4.200 1.00 88.44 402 LYS A N 1
ATOM 2953 C CA . LYS A 1 402 ? -6.386 15.057 5.443 1.00 88.44 402 LYS A CA 1
ATOM 2954 C C . LYS A 1 402 ? -5.926 13.830 6.257 1.00 88.44 402 LYS A C 1
ATOM 2956 O O . LYS A 1 402 ? -4.843 13.320 5.992 1.00 88.44 402 LYS A O 1
ATOM 2961 N N . HIS A 1 403 ? -6.718 13.391 7.241 1.00 88.44 403 HIS A N 1
ATOM 2962 C CA . HIS A 1 403 ? -6.416 12.296 8.171 1.00 88.44 403 HIS A CA 1
ATOM 2963 C C . HIS A 1 403 ? -6.757 10.903 7.611 1.00 88.44 403 HIS A C 1
ATOM 2965 O O . HIS A 1 403 ? -6.148 9.912 8.020 1.00 88.44 403 HIS A O 1
ATOM 2971 N N . THR A 1 404 ? -7.680 10.810 6.648 1.00 92.62 404 THR A N 1
ATOM 2972 C CA . THR A 1 404 ? -7.995 9.553 5.951 1.00 92.62 404 THR A CA 1
ATOM 2973 C C . THR A 1 404 ? -7.101 9.309 4.737 1.00 92.62 404 THR A C 1
ATOM 2975 O O . THR A 1 404 ? -7.102 8.204 4.194 1.00 92.62 404 THR A O 1
ATOM 2978 N N . ALA A 1 405 ? -6.291 10.293 4.326 1.00 92.62 405 ALA A N 1
ATOM 2979 C CA . ALA A 1 405 ? -5.336 10.196 3.222 1.00 92.62 405 ALA A CA 1
ATOM 2980 C C . ALA A 1 405 ? -4.117 9.320 3.586 1.00 92.62 405 ALA A C 1
ATOM 2982 O O . ALA A 1 405 ? -3.016 9.824 3.807 1.00 92.62 405 ALA A O 1
ATOM 2983 N N . CYS A 1 406 ? -4.328 8.003 3.674 1.00 94.44 406 CYS A N 1
ATOM 2984 C CA . CYS A 1 406 ? -3.299 6.994 3.934 1.00 94.44 406 CYS A CA 1
ATOM 2985 C C . CYS A 1 406 ? -2.370 6.850 2.710 1.00 94.44 406 CYS A C 1
ATOM 2987 O O . CYS A 1 406 ? -2.835 6.378 1.668 1.00 94.44 406 CYS A O 1
ATOM 2989 N N . PRO A 1 407 ? -1.072 7.206 2.804 1.00 96.94 407 PRO A N 1
ATOM 2990 C CA . PRO A 1 407 ? -0.143 7.138 1.676 1.00 96.94 407 PRO A CA 1
ATOM 2991 C C . PRO A 1 407 ? -0.032 5.739 1.066 1.00 96.94 407 PRO A C 1
ATOM 2993 O O . PRO A 1 407 ? 0.010 5.616 -0.153 1.00 96.94 407 PRO A O 1
ATOM 2996 N N . VAL A 1 408 ? -0.053 4.688 1.895 1.00 97.25 408 VAL A N 1
ATOM 2997 C CA . VAL A 1 408 ? -0.008 3.292 1.427 1.00 97.25 408 VAL A CA 1
ATOM 2998 C C . VAL A 1 408 ? -1.222 2.974 0.552 1.00 97.25 408 VAL A C 1
ATOM 3000 O O . VAL A 1 408 ? -1.063 2.509 -0.572 1.00 97.25 408 VAL A O 1
ATOM 3003 N N . GLY A 1 409 ? -2.434 3.269 1.039 1.00 96.25 409 GLY A N 1
ATOM 3004 C CA . GLY A 1 409 ? -3.670 3.006 0.298 1.00 96.25 409 GLY A CA 1
ATOM 3005 C C . GLY A 1 409 ? -3.782 3.827 -0.990 1.00 96.25 409 GLY A C 1
ATOM 3006 O O . GLY A 1 409 ? -4.222 3.307 -2.013 1.00 96.25 409 GLY A O 1
ATOM 3007 N N . LEU A 1 410 ? -3.341 5.090 -0.960 1.00 97.62 410 LEU A N 1
ATOM 3008 C CA . LEU A 1 410 ? -3.313 5.960 -2.136 1.00 97.62 410 LEU A CA 1
ATOM 3009 C C . LEU A 1 410 ? -2.332 5.439 -3.194 1.00 97.62 410 LEU A C 1
ATOM 3011 O O . LEU A 1 410 ? -2.718 5.264 -4.346 1.00 97.62 410 LEU A O 1
ATOM 3015 N N . LEU A 1 411 ? -1.090 5.125 -2.817 1.00 98.50 411 LEU A N 1
ATOM 3016 C CA . LEU A 1 411 ? -0.100 4.587 -3.755 1.00 98.50 411 LEU A CA 1
ATOM 3017 C C . LEU A 1 411 ? -0.495 3.203 -4.282 1.00 98.50 411 LEU A C 1
ATOM 3019 O O . LEU A 1 411 ? -0.244 2.920 -5.448 1.00 98.50 411 LEU A O 1
ATOM 3023 N N . ALA A 1 412 ? -1.167 2.373 -3.479 1.00 98.06 412 ALA A N 1
ATOM 3024 C CA . ALA A 1 412 ? -1.718 1.102 -3.947 1.00 98.06 412 ALA A CA 1
ATOM 3025 C C . ALA A 1 412 ? -2.796 1.300 -5.029 1.00 98.06 412 ALA A C 1
ATOM 3027 O O . ALA A 1 412 ? -2.840 0.540 -5.995 1.00 98.06 412 ALA A O 1
ATOM 3028 N N . LEU A 1 413 ? -3.649 2.329 -4.910 1.00 98.00 413 LEU A N 1
ATOM 3029 C CA . LEU A 1 413 ? -4.556 2.721 -5.995 1.00 98.00 413 LEU A CA 1
ATOM 3030 C C . LEU A 1 413 ? -3.777 3.226 -7.214 1.00 98.00 413 LEU A C 1
ATOM 3032 O O . LEU A 1 413 ? -4.059 2.784 -8.318 1.00 98.00 413 LEU A O 1
ATOM 3036 N N . GLY A 1 414 ? -2.759 4.069 -7.036 1.00 98.31 414 GLY A N 1
ATOM 3037 C CA . GLY A 1 414 ? -1.926 4.512 -8.159 1.00 98.31 414 GLY A CA 1
ATOM 3038 C C . GLY A 1 414 ? -1.229 3.347 -8.884 1.00 98.31 414 GLY A C 1
ATOM 3039 O O . GLY A 1 414 ? -1.145 3.344 -10.109 1.00 98.31 414 GLY A O 1
ATOM 3040 N N . ALA A 1 415 ? -0.788 2.317 -8.155 1.00 98.44 415 ALA A N 1
ATOM 3041 C CA . ALA A 1 415 ? -0.224 1.104 -8.742 1.00 98.44 415 ALA A CA 1
ATOM 3042 C C . ALA A 1 415 ? -1.278 0.300 -9.515 1.00 98.44 415 ALA A C 1
ATOM 3044 O O . ALA A 1 415 ? -1.022 -0.149 -10.633 1.00 98.44 415 ALA A O 1
ATOM 3045 N N . TRP A 1 416 ? -2.481 0.166 -8.951 1.00 97.75 416 TRP A N 1
ATOM 3046 C CA . TRP A 1 416 ? -3.612 -0.450 -9.640 1.00 97.75 416 TRP A CA 1
ATOM 3047 C C . TRP A 1 416 ? -3.970 0.324 -10.919 1.00 97.75 416 TRP A C 1
ATOM 3049 O O . TRP A 1 416 ? -4.119 -0.285 -11.976 1.00 97.75 416 TRP A O 1
ATOM 3059 N N . ASP A 1 417 ? -4.014 1.654 -10.871 1.00 97.94 417 ASP A N 1
ATOM 3060 C CA . ASP A 1 417 ? -4.266 2.526 -12.022 1.00 97.94 417 ASP A CA 1
ATOM 3061 C C . ASP A 1 417 ? -3.209 2.367 -13.115 1.00 97.94 417 ASP A C 1
ATOM 3063 O O . ASP A 1 417 ? -3.560 2.208 -14.286 1.00 97.94 417 ASP A O 1
ATOM 3067 N N . ALA A 1 418 ? -1.925 2.339 -12.745 1.00 97.88 418 ALA A N 1
ATOM 3068 C CA . ALA A 1 418 ? -0.834 2.066 -13.676 1.00 97.88 418 ALA A CA 1
ATOM 3069 C C . ALA A 1 418 ? -1.028 0.710 -14.373 1.00 97.88 418 ALA A C 1
ATOM 3071 O O . ALA A 1 418 ? -0.950 0.634 -15.598 1.00 97.88 418 ALA A O 1
ATOM 3072 N N . SER A 1 419 ? -1.395 -0.336 -13.621 1.00 96.88 419 SER A N 1
ATOM 3073 C CA . SER A 1 419 ? -1.675 -1.672 -14.176 1.00 96.88 419 SER A CA 1
ATOM 3074 C C . SER A 1 419 ? -2.901 -1.728 -15.102 1.00 96.88 419 SER A C 1
ATOM 3076 O O . SER A 1 419 ? -3.057 -2.683 -15.858 1.00 96.88 419 SER A O 1
ATOM 3078 N N . ASN A 1 420 ? -3.781 -0.724 -15.038 1.00 95.50 420 ASN A N 1
ATOM 3079 C CA . ASN A 1 420 ? -4.961 -0.581 -15.895 1.00 95.50 420 ASN A CA 1
ATOM 3080 C C . ASN A 1 420 ? -4.787 0.528 -16.949 1.00 95.50 420 ASN A C 1
ATOM 3082 O O . ASN A 1 420 ? -5.766 0.935 -17.569 1.00 95.50 420 ASN A O 1
ATOM 3086 N N . ARG A 1 421 ? -3.563 1.035 -17.155 1.00 95.50 421 ARG A N 1
ATOM 3087 C CA . ARG A 1 421 ? -3.261 2.119 -18.108 1.00 95.50 421 ARG A CA 1
ATOM 3088 C C . ARG A 1 421 ? -4.060 3.410 -17.848 1.00 95.50 421 ARG A C 1
ATOM 3090 O O . ARG A 1 421 ? -4.424 4.120 -18.786 1.00 95.50 421 ARG A O 1
ATOM 3097 N N . TYR A 1 422 ? -4.282 3.762 -16.579 1.00 95.56 422 TYR A N 1
ATOM 3098 C CA . TYR A 1 422 ? -4.876 5.038 -16.142 1.00 95.56 422 TYR A CA 1
ATOM 3099 C C . TYR A 1 422 ? -3.825 5.981 -15.511 1.00 95.56 422 TYR A C 1
ATOM 3101 O O . TYR A 1 422 ? -3.889 6.277 -14.317 1.00 95.56 422 TYR A O 1
ATOM 3109 N N . PRO A 1 423 ? -2.854 6.503 -16.288 1.00 95.69 423 PRO A N 1
ATOM 3110 C CA . PRO A 1 423 ? -1.693 7.210 -15.743 1.00 95.69 423 PRO A CA 1
ATOM 3111 C C . PRO A 1 423 ? -2.029 8.535 -15.047 1.00 95.69 423 PRO A C 1
ATOM 3113 O O . PRO A 1 423 ? -1.366 8.876 -14.077 1.00 95.69 423 PRO A O 1
ATOM 3116 N N . LEU A 1 424 ? -3.057 9.270 -15.492 1.00 96.00 424 LEU A N 1
ATOM 3117 C CA . LEU A 1 424 ? -3.342 10.619 -14.976 1.00 96.00 424 LEU A CA 1
ATOM 3118 C C . LEU A 1 424 ? -3.652 10.624 -13.472 1.00 96.00 424 LEU A C 1
ATOM 3120 O O . LEU A 1 424 ? -3.027 11.356 -12.711 1.00 96.00 424 LEU A O 1
ATOM 3124 N N . ARG A 1 425 ? -4.566 9.755 -13.024 1.00 96.69 425 ARG A N 1
ATOM 3125 C CA . ARG A 1 425 ? -4.911 9.661 -11.598 1.00 96.69 425 ARG A CA 1
ATOM 3126 C C . ARG A 1 425 ? -3.734 9.144 -10.769 1.00 96.69 425 ARG A C 1
ATOM 3128 O O . ARG A 1 425 ? -3.498 9.643 -9.671 1.00 96.69 425 ARG A O 1
ATOM 3135 N N . ALA A 1 426 ? -2.965 8.195 -11.305 1.00 97.69 426 ALA A N 1
ATOM 3136 C CA . ALA A 1 426 ? -1.753 7.709 -10.655 1.00 97.69 426 ALA A CA 1
ATOM 3137 C C . ALA A 1 426 ? -0.703 8.826 -10.483 1.00 97.69 426 ALA A C 1
ATOM 3139 O O . ALA A 1 426 ? -0.109 8.935 -9.411 1.00 97.69 426 ALA A O 1
ATOM 3140 N N . GLN A 1 427 ? -0.521 9.692 -11.488 1.00 97.19 427 GLN A N 1
ATOM 3141 C CA . GLN A 1 427 ? 0.373 10.855 -11.425 1.00 97.19 427 GLN A CA 1
ATOM 3142 C C . GLN A 1 427 ? -0.087 11.873 -10.377 1.00 97.19 427 GLN A C 1
ATOM 3144 O O . GLN A 1 427 ? 0.735 12.333 -9.585 1.00 97.19 427 GLN A O 1
ATOM 3149 N N . ASP A 1 428 ? -1.385 12.184 -10.317 1.00 96.56 428 ASP A N 1
ATOM 3150 C CA . ASP A 1 428 ? -1.937 13.108 -9.318 1.00 96.56 428 ASP A CA 1
ATOM 3151 C C . ASP A 1 428 ? -1.714 12.596 -7.888 1.00 96.56 428 ASP A C 1
ATOM 3153 O O . ASP A 1 428 ? -1.263 13.338 -7.005 1.00 96.56 428 ASP A O 1
ATOM 3157 N N . ILE A 1 429 ? -1.980 11.304 -7.667 1.00 97.25 429 ILE A N 1
ATOM 3158 C CA . ILE A 1 429 ? -1.715 10.631 -6.394 1.00 97.25 429 ILE A CA 1
ATOM 3159 C C . ILE A 1 429 ? -0.226 10.711 -6.053 1.00 97.25 429 ILE A C 1
ATOM 3161 O O . ILE A 1 429 ? 0.126 11.118 -4.941 1.00 97.25 429 ILE A O 1
ATOM 3165 N N . LEU A 1 430 ? 0.647 10.334 -6.991 1.00 97.50 430 LEU A N 1
ATOM 3166 C CA . LEU A 1 430 ? 2.087 10.310 -6.768 1.00 97.50 430 LEU A CA 1
ATOM 3167 C C . LEU A 1 430 ? 2.618 11.704 -6.433 1.00 97.50 430 LEU A C 1
ATOM 3169 O O . LEU A 1 430 ? 3.318 11.852 -5.437 1.00 97.50 430 LEU A O 1
ATOM 3173 N N . HIS A 1 431 ? 2.235 12.732 -7.193 1.00 96.19 431 HIS A N 1
ATOM 3174 C CA . HIS A 1 431 ? 2.649 14.120 -6.964 1.00 96.19 431 HIS A CA 1
ATOM 3175 C C . HIS A 1 431 ? 2.251 14.623 -5.574 1.00 96.19 431 HIS A C 1
ATOM 3177 O O . HIS A 1 431 ? 3.019 15.314 -4.899 1.00 96.19 431 HIS A O 1
ATOM 3183 N N . ALA A 1 432 ? 1.057 14.255 -5.103 1.00 94.38 432 ALA A N 1
ATOM 3184 C CA . ALA A 1 432 ? 0.619 14.595 -3.755 1.00 94.38 432 ALA A CA 1
ATOM 3185 C C . ALA A 1 432 ? 1.493 13.931 -2.673 1.00 94.38 432 ALA A C 1
ATOM 3187 O O . ALA A 1 432 ? 1.777 14.562 -1.649 1.00 94.38 432 ALA A O 1
ATOM 3188 N N . GLN A 1 433 ? 1.943 12.689 -2.895 1.00 95.88 433 GLN A N 1
ATOM 3189 C CA . GLN A 1 433 ? 2.789 11.954 -1.947 1.00 95.88 433 GLN A CA 1
ATOM 3190 C C . GLN A 1 433 ? 4.274 12.329 -2.036 1.00 95.88 433 GLN A C 1
ATOM 3192 O O . GLN A 1 433 ? 4.928 12.430 -0.998 1.00 95.88 433 GLN A O 1
ATOM 3197 N N . ALA A 1 434 ? 4.806 12.601 -3.227 1.00 94.00 434 ALA A N 1
ATOM 3198 C CA . ALA A 1 434 ? 6.219 12.910 -3.451 1.00 94.00 434 ALA A CA 1
ATOM 3199 C C . ALA A 1 434 ? 6.668 14.191 -2.727 1.00 94.00 434 ALA A C 1
ATOM 3201 O O . ALA A 1 434 ? 7.789 14.280 -2.236 1.00 94.00 434 ALA A O 1
ATOM 3202 N N . ARG A 1 435 ? 5.752 15.147 -2.509 1.00 90.69 435 ARG A N 1
ATOM 3203 C CA . ARG A 1 435 ? 6.007 16.322 -1.650 1.00 90.69 435 ARG A CA 1
ATOM 3204 C C . ARG A 1 435 ? 6.362 15.963 -0.205 1.00 90.69 435 ARG A C 1
ATOM 3206 O O . ARG A 1 435 ? 7.037 16.740 0.464 1.00 90.69 435 ARG A O 1
ATOM 3213 N N . ARG A 1 436 ? 5.845 14.839 0.304 1.00 90.94 436 ARG A N 1
ATOM 3214 C CA . ARG A 1 436 ? 6.123 14.331 1.661 1.00 90.94 436 ARG A CA 1
ATOM 3215 C C . ARG A 1 436 ? 7.273 13.329 1.672 1.00 90.94 436 ARG A C 1
ATOM 3217 O O . ARG A 1 436 ? 7.977 13.238 2.672 1.00 90.94 436 ARG A O 1
ATOM 3224 N N . TYR A 1 437 ? 7.440 12.601 0.574 1.00 94.00 437 TYR A N 1
ATOM 3225 C CA . TYR A 1 437 ? 8.401 11.520 0.409 1.00 94.00 437 TYR A CA 1
ATOM 3226 C C . TYR A 1 437 ? 9.158 11.721 -0.919 1.00 94.00 437 TYR A C 1
ATOM 3228 O O . TYR A 1 437 ? 8.765 11.136 -1.930 1.00 94.00 437 TYR A O 1
ATOM 3236 N N . PRO A 1 438 ? 10.205 12.564 -0.956 1.00 93.38 438 PRO A N 1
ATOM 3237 C CA . PRO A 1 438 ? 10.862 12.965 -2.206 1.00 93.38 438 PRO A CA 1
ATOM 3238 C C . PRO A 1 438 ? 11.371 11.795 -3.058 1.00 93.38 438 PRO A C 1
ATOM 3240 O O . PRO A 1 438 ? 11.258 11.824 -4.279 1.00 93.38 438 PRO A O 1
ATOM 3243 N N . SER A 1 439 ? 11.839 10.717 -2.429 1.00 94.50 439 SER A N 1
ATOM 3244 C CA . SER A 1 439 ? 12.260 9.483 -3.104 1.00 94.50 439 SER A CA 1
ATOM 3245 C C . SER A 1 439 ? 11.184 8.855 -3.996 1.00 94.50 439 SER A C 1
ATOM 3247 O O . SER A 1 439 ? 11.518 8.104 -4.909 1.00 94.50 439 SER A O 1
ATOM 3249 N N . LEU A 1 440 ? 9.896 9.153 -3.784 1.00 96.31 440 LEU A N 1
ATOM 3250 C CA . LEU A 1 440 ? 8.821 8.632 -4.634 1.00 96.31 440 LEU A CA 1
ATOM 3251 C C . LEU A 1 440 ? 8.850 9.198 -6.060 1.00 96.31 440 LEU A C 1
ATOM 3253 O O . LEU A 1 440 ? 8.258 8.591 -6.948 1.00 96.31 440 LEU A O 1
ATOM 3257 N N . GLU A 1 441 ? 9.580 10.289 -6.316 1.00 95.00 441 GLU A N 1
ATOM 3258 C CA . GLU A 1 441 ? 9.813 10.816 -7.672 1.00 95.00 441 GLU A CA 1
ATOM 3259 C C . GLU A 1 441 ? 10.408 9.765 -8.625 1.00 95.00 441 GLU A C 1
ATOM 3261 O O . GLU A 1 441 ? 10.196 9.839 -9.831 1.00 95.00 441 GLU A O 1
ATOM 3266 N N . ILE A 1 442 ? 11.076 8.728 -8.105 1.00 95.69 442 ILE A N 1
ATOM 3267 C CA . ILE A 1 442 ? 11.538 7.574 -8.895 1.00 95.69 442 ILE A CA 1
ATOM 3268 C C . ILE A 1 442 ? 10.381 6.940 -9.680 1.00 95.69 442 ILE A C 1
ATOM 3270 O O . ILE A 1 442 ? 10.528 6.625 -10.860 1.00 95.69 442 ILE A O 1
ATOM 3274 N N . ALA A 1 443 ? 9.205 6.797 -9.060 1.00 97.19 443 ALA A N 1
ATOM 3275 C CA . ALA A 1 443 ? 8.048 6.193 -9.714 1.00 97.19 443 ALA A CA 1
ATOM 3276 C C . ALA A 1 443 ? 7.435 7.087 -10.803 1.00 97.19 443 ALA A C 1
ATOM 3278 O O . ALA A 1 443 ? 6.745 6.585 -11.695 1.00 97.19 443 ALA A O 1
ATOM 3279 N N . ARG A 1 444 ? 7.716 8.398 -10.770 1.00 96.06 444 ARG A N 1
ATOM 3280 C CA . ARG A 1 444 ? 7.178 9.368 -11.730 1.00 96.06 444 ARG A CA 1
ATOM 3281 C C . ARG A 1 444 ? 7.658 9.063 -13.138 1.00 96.06 444 ARG A C 1
ATOM 3283 O O . ARG A 1 444 ? 6.864 9.109 -14.067 1.00 96.06 444 ARG A O 1
ATOM 3290 N N . TYR A 1 445 ? 8.924 8.678 -13.283 1.00 94.62 445 TYR A N 1
ATOM 3291 C CA . TYR A 1 445 ? 9.520 8.384 -14.584 1.00 94.62 445 TYR A CA 1
ATOM 3292 C C . TYR A 1 445 ? 8.765 7.286 -15.342 1.00 94.62 445 TYR A C 1
ATOM 3294 O O . TYR A 1 445 ? 8.498 7.441 -16.532 1.00 94.62 445 TYR A O 1
ATOM 3302 N N . GLY A 1 446 ? 8.346 6.219 -14.651 1.00 94.81 446 GLY A N 1
ATOM 3303 C CA . GLY A 1 446 ? 7.510 5.170 -15.242 1.00 94.81 446 GLY A CA 1
ATOM 3304 C C . GLY A 1 446 ? 6.133 5.687 -15.665 1.00 94.81 446 GLY A C 1
ATOM 3305 O O . GLY A 1 446 ? 5.676 5.423 -16.778 1.00 94.81 446 GLY A O 1
ATOM 3306 N N . LEU A 1 447 ? 5.477 6.467 -14.806 1.00 96.62 447 LEU A N 1
ATOM 3307 C CA . LEU A 1 447 ? 4.161 7.030 -15.112 1.00 96.62 447 LEU A CA 1
ATOM 3308 C C . LEU A 1 447 ? 4.186 8.046 -16.255 1.00 96.62 447 LEU A C 1
ATOM 3310 O O . LEU A 1 447 ? 3.258 8.067 -17.061 1.00 96.62 447 LEU A O 1
ATOM 3314 N N . ASP A 1 448 ? 5.230 8.865 -16.350 1.00 95.31 448 ASP A N 1
ATOM 3315 C CA . ASP A 1 448 ? 5.376 9.862 -17.410 1.00 95.31 448 ASP A CA 1
ATOM 3316 C C . ASP A 1 448 ? 5.462 9.184 -18.779 1.00 95.31 448 ASP A C 1
ATOM 3318 O O . ASP A 1 448 ? 4.762 9.581 -19.716 1.00 95.31 448 ASP A O 1
ATOM 3322 N N . VAL A 1 449 ? 6.245 8.105 -18.897 1.00 94.12 449 VAL A N 1
ATOM 3323 C CA . VAL A 1 449 ? 6.325 7.352 -20.158 1.00 94.12 449 VAL A CA 1
ATOM 3324 C C . VAL A 1 449 ? 5.024 6.619 -20.475 1.00 94.12 449 VAL A C 1
ATOM 3326 O O . VAL A 1 449 ? 4.620 6.589 -21.639 1.00 94.12 449 VAL A O 1
ATOM 3329 N N . LEU A 1 450 ? 4.310 6.113 -19.462 1.00 96.06 450 LEU A N 1
ATOM 3330 C CA . LEU A 1 450 ? 2.978 5.528 -19.643 1.00 96.06 450 LEU A CA 1
ATOM 3331 C C . LEU A 1 450 ? 1.963 6.568 -20.125 1.00 96.06 450 LEU A C 1
ATOM 3333 O O . LEU A 1 450 ? 1.222 6.311 -21.073 1.00 96.06 450 LEU A O 1
ATOM 3337 N N . GLY A 1 451 ? 1.962 7.758 -19.523 1.00 95.12 451 GLY A N 1
ATOM 3338 C CA . GLY A 1 451 ? 1.129 8.887 -19.930 1.00 95.12 451 GLY A CA 1
ATOM 3339 C C . GLY A 1 451 ? 1.352 9.270 -21.389 1.00 95.12 451 GLY A C 1
ATOM 3340 O O . GLY A 1 451 ? 0.393 9.397 -22.151 1.00 95.12 451 GLY A O 1
ATOM 3341 N N . LEU A 1 452 ? 2.616 9.384 -21.801 1.00 91.94 452 LEU A N 1
ATOM 3342 C CA . LEU A 1 452 ? 2.975 9.687 -23.186 1.00 91.94 452 LEU A CA 1
ATOM 3343 C C . LEU A 1 452 ? 2.540 8.579 -24.152 1.00 91.94 452 LEU A C 1
ATOM 3345 O O . LEU A 1 452 ? 2.005 8.891 -25.217 1.00 91.94 452 LEU A O 1
ATOM 3349 N N . ARG A 1 453 ? 2.718 7.303 -23.781 1.00 92.81 453 ARG A N 1
ATOM 3350 C CA . ARG A 1 453 ? 2.305 6.152 -24.600 1.00 92.81 453 ARG A CA 1
ATOM 3351 C C . ARG A 1 453 ? 0.790 6.124 -24.807 1.00 92.81 453 ARG A C 1
ATOM 3353 O O . ARG A 1 453 ? 0.340 6.117 -25.949 1.00 92.81 453 ARG A O 1
ATOM 3360 N N . VAL A 1 454 ? 0.016 6.186 -23.723 1.00 92.25 454 VAL A N 1
ATOM 3361 C CA . VAL A 1 454 ? -1.457 6.171 -23.772 1.00 92.25 454 VAL A CA 1
ATOM 3362 C C . VAL A 1 454 ? -1.999 7.370 -24.554 1.00 92.25 454 VAL A C 1
ATOM 3364 O O . VAL A 1 454 ? -2.953 7.235 -25.318 1.00 92.25 454 VAL A O 1
ATOM 3367 N N . ASN A 1 455 ? -1.394 8.551 -24.399 1.00 90.31 455 ASN A N 1
ATOM 3368 C CA . ASN A 1 455 ? -1.811 9.731 -25.153 1.00 90.31 455 ASN A CA 1
ATOM 3369 C C . ASN A 1 455 ? -1.539 9.580 -26.660 1.00 90.31 455 ASN A C 1
ATOM 3371 O O . ASN A 1 455 ? -2.405 9.894 -27.473 1.00 90.31 455 ASN A O 1
ATOM 3375 N N . ALA A 1 456 ? -0.366 9.062 -27.042 1.00 87.31 456 ALA A N 1
ATOM 3376 C CA . ALA A 1 456 ? -0.018 8.845 -28.446 1.00 87.31 456 ALA A CA 1
ATOM 3377 C C . ALA A 1 456 ? -0.949 7.828 -29.131 1.00 87.31 456 ALA A C 1
ATOM 3379 O O . ALA A 1 456 ? -1.360 8.042 -30.270 1.00 87.31 456 ALA A O 1
ATOM 3380 N N . GLU A 1 457 ? -1.321 6.751 -28.436 1.00 87.19 457 GLU A N 1
ATOM 3381 C CA . GLU A 1 457 ? -2.274 5.751 -28.938 1.00 87.19 457 GLU A CA 1
ATOM 3382 C C . GLU A 1 457 ? -3.650 6.367 -29.217 1.00 87.19 457 GLU A C 1
ATOM 3384 O O . GLU A 1 457 ? -4.173 6.214 -30.317 1.00 87.19 457 GLU A O 1
ATOM 3389 N N . ARG A 1 458 ? -4.189 7.165 -28.284 1.00 84.50 458 ARG A N 1
ATOM 3390 C CA . ARG A 1 458 ? -5.486 7.846 -28.465 1.00 84.50 458 ARG A CA 1
ATOM 3391 C C . ARG A 1 458 ? -5.501 8.808 -29.654 1.00 84.50 458 ARG A C 1
ATOM 3393 O O . ARG A 1 458 ? -6.502 8.899 -30.363 1.00 84.50 458 ARG A O 1
ATOM 3400 N N . VAL A 1 459 ? -4.401 9.531 -29.873 1.00 80.31 459 VAL A N 1
ATOM 3401 C CA . VAL A 1 459 ? -4.265 10.434 -31.028 1.00 80.31 459 VAL A CA 1
ATOM 3402 C C . VAL A 1 459 ? -4.268 9.637 -32.338 1.00 80.31 459 VAL A C 1
ATOM 3404 O O . VAL A 1 459 ? -4.937 10.035 -33.287 1.00 80.31 459 VAL A O 1
ATOM 3407 N N . ASN A 1 460 ? -3.592 8.486 -32.380 1.00 73.12 460 ASN A N 1
ATOM 3408 C CA . ASN A 1 460 ? -3.526 7.634 -33.572 1.00 73.12 460 ASN A CA 1
ATOM 3409 C C . ASN A 1 460 ? -4.821 6.845 -33.844 1.00 73.12 460 ASN A C 1
ATOM 3411 O O . ASN A 1 460 ? -5.100 6.527 -34.997 1.00 73.12 460 ASN A O 1
ATOM 3415 N N . GLU A 1 461 ? -5.623 6.553 -32.816 1.00 66.62 461 GLU A N 1
ATOM 3416 C CA . GLU A 1 461 ? -6.952 5.927 -32.934 1.00 66.62 461 GLU A CA 1
ATOM 3417 C C . GLU A 1 461 ? -8.043 6.886 -33.436 1.00 66.62 461 GLU A C 1
ATOM 3419 O O . GLU A 1 461 ? -9.135 6.442 -33.791 1.00 66.62 461 GLU A O 1
ATOM 3424 N N . THR A 1 462 ? -7.740 8.185 -33.552 1.00 54.38 462 THR A N 1
ATOM 3425 C CA . THR A 1 462 ? -8.638 9.184 -34.150 1.00 54.38 462 THR A CA 1
ATOM 3426 C C . THR A 1 462 ? -8.147 9.650 -35.536 1.00 54.38 462 THR A C 1
ATOM 3428 O O . THR A 1 462 ? -7.900 10.842 -35.721 1.00 54.38 462 THR A O 1
ATOM 3431 N N . PRO A 1 463 ? -7.984 8.773 -36.550 1.00 43.69 463 PRO A N 1
ATOM 3432 C CA . PRO A 1 463 ? -7.650 9.228 -37.893 1.00 43.69 463 PRO A CA 1
ATOM 3433 C C . PRO A 1 463 ? -8.912 9.823 -38.540 1.00 43.69 463 PRO A C 1
ATOM 3435 O O . PRO A 1 463 ? -9.761 9.084 -39.040 1.00 43.69 463 PRO A O 1
ATOM 3438 N N . GLY A 1 464 ? -9.081 11.152 -38.508 1.00 50.53 464 GLY A N 1
ATOM 3439 C CA . GLY A 1 464 ? -10.251 11.792 -39.130 1.00 50.53 464 GLY A CA 1
ATOM 3440 C C . GLY A 1 464 ? -10.752 13.120 -38.552 1.00 50.53 464 GLY A C 1
ATOM 3441 O O . GLY A 1 464 ? -11.788 13.599 -39.015 1.00 50.53 464 GLY A O 1
ATOM 3442 N N . MET A 1 465 ? -10.051 13.733 -37.595 1.00 41.44 465 MET A N 1
ATOM 3443 C CA . MET A 1 465 ? -9.816 15.184 -37.694 1.00 41.44 465 MET A CA 1
ATOM 3444 C C . MET A 1 465 ? -8.532 15.402 -38.486 1.00 41.44 465 MET A C 1
ATOM 3446 O O . MET A 1 465 ? -8.447 16.449 -39.164 1.00 41.44 465 MET A O 1
#

Solvent-accessible surface area (backbone atoms only — not comparable to full-atom values): 24653 Å² total; per-residue (Å²): 142,84,84,80,86,79,83,78,83,77,72,71,65,71,79,74,74,80,82,86,88,81,80,90,76,84,91,78,92,78,86,83,80,88,83,80,87,75,80,70,81,78,67,79,71,63,75,78,58,68,75,65,54,52,59,22,40,55,36,61,47,46,44,69,75,64,39,47,80,50,72,73,40,59,28,40,56,30,45,38,52,58,50,35,38,69,58,10,21,48,50,43,24,69,79,33,39,58,60,32,11,45,27,24,40,52,44,15,29,36,28,30,23,34,24,48,19,16,20,29,12,38,37,49,39,63,64,74,58,58,55,86,44,52,34,66,57,51,25,34,54,38,14,52,20,26,39,47,62,43,38,55,68,60,11,50,61,23,40,76,56,44,52,87,90,39,89,47,46,58,58,33,48,30,56,46,54,30,48,73,73,66,57,66,72,77,70,63,56,83,60,37,94,61,89,75,76,81,69,45,44,30,62,76,92,71,74,94,62,84,71,64,49,73,40,53,31,33,85,86,49,88,51,66,44,68,39,37,64,43,61,57,31,46,46,51,16,53,38,22,43,54,18,12,35,68,14,29,51,96,46,28,56,44,56,51,9,66,50,28,71,47,58,48,69,40,47,79,62,40,63,56,40,65,68,46,54,62,75,72,32,55,76,32,54,46,49,36,38,30,30,25,25,35,39,5,29,32,60,26,97,52,25,57,61,30,37,72,76,24,35,90,58,8,62,65,24,35,50,46,62,73,16,40,54,99,89,38,59,31,46,66,52,38,52,49,33,41,53,48,45,32,55,48,41,41,53,54,19,14,57,78,51,81,65,46,80,55,86,60,44,62,57,37,25,46,27,42,37,37,18,45,32,45,53,47,16,56,50,17,44,57,65,69,35,59,64,37,15,50,55,24,42,49,57,24,52,81,60,38,52,75,56,39,42,46,60,42,64,49,32,43,48,22,19,52,27,24,64,68,74,39,31,67,65,22,48,56,49,45,57,65,48,23,79,79,41,64,76,50,52,39,28,46,38,25,36,54,54,30,40,53,50,56,51,53,52,56,58,66,74,51,83,82,125

Foldseek 3Di:
DDDDDDDDPPPVCPVPP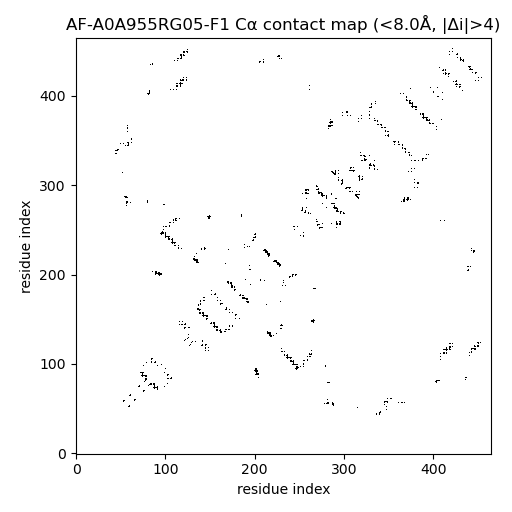PDDDDDDDDDDDDDDDDDDDPPPPPDPQDADDLVVLCQFLLLCCLDCVSCVVQVPQFLSCVVFQQVQLLRSQQRNAQQFDQLLLLSLLLLLLLLLLLLLLLLLLLCVPCVVVNDLFAFQQSLLLNLSSCLLQQNLVSNQVSLVSHDPPPPCVQVSVQSNVCSVVVSAPDGDRCSRPFDWDQQGGSDQTDGPDQDWDWTGTDDPDRDIAIAFRSVVSNVSSVSSLVNSCVSHPVCSLLSCLLCQLSGGNNHAQRAQDFFHDSSSNQSALFTHRLVSSLSSCCSHPNNLVSLVVCLPPGVLSVLQVQQDDPSAGDLVSSLSHLVSSLVSQQVSSCVVVVNDGDPCSNVRSLLNSLSSLLSSLSNRVSVVNPVSNLSSLVVSVVSCDRSNVSSSSLSNNLSSCSNVLNLPSSLVSLVVCCVSVVNSVNSVSSSVSSVVVVVVVVVVVPPPD

Nearest PDB structures (foldseek):
  6c6k-assembly2_B  TM=2.589E-01  e=2.103E+00  Homo sapiens
  5udj-assembly1_A  TM=1.973E-01  e=1.042E+00  Homo sapiens
  5udl-assembly1_A  TM=1.969E-01  e=2.619E+00  Homo sapiens
  9dze-assembly1_h  TM=2.575E-01  e=6.302E+00  synthetic construct

Secondary structure (DSSP, 8-state):
---PPPPP-TTGGGSSSS------------PPPP--------PPPPPPPHHHHHTSHHHHT-SHHHHHHHHTSTTHHIIIII--HHHHHHHHGGG-SHHHHHHHHHHHHHHHHHHHHHHHHHIIIIIIS--TTS-TTHHHHHHHHHHHTT-HHHHHHHHTTPPTT-TTHHHHHHHHHHHHTT-PSSP--TTSSS-PPPP-TT-----SS---EEEEPSTT---EEEE--THHHHHHHHHHHHHHHHHHGGGHHHHHHHTGGGS-TTSPPPPP-SPPPHHHHTTSS--STTHHHHHHHHTTTTGGGHHHHTTTT-HHHHHHHHHEETTEE-HHHHHHHHHHHHHHHHHHHHHHTTTPPPHHHHHHHHHHHHHHHHHHHHHHHHTT-HHHHHHHHHHHHHT--TTS--HHHHHHHHHHHHHTT-HHHHHHHHHHHHTT-GGGHHHHHHHHHHHHHHHHHHHHT-TT-

Sequence (465 aa):
MSRRPTASPLVLSLIAASLLVWVPGCTGGAAKPAGHDVQVEAGAAATLPDERVDEIWAVRFATEESIGPYVQEPGWVELLMKRNYGAAVRQLGPKGGLAAARAHAEAAAVFRQAALMASYSFIEVYGKTAQETDPAGVQHLLAVSYAVVGDQAAAKAASAKVPAGDPTEAWDRPWSAWLEAGGTWPPDLTGLPVKLPEPRVGEWPEPIEVPHYSLPEQGGSTAKRDMADPGLLVALALWHDVAADAAAGDQAALVRSMRAAYRLPGEPAVPAAGPLPDELLMGGDLLVAGDGPFLADVYGPKGAAAVEEHASTSLLAEIAVRSRTDGKIDAQKAVDLVTALRDQIVARQAAKTGGNTLSHHRVFADIAYTGALRSLALVAEVEGDREASGLLRINALEHSEKHTACPVGLLALGAWDASNRYPLRAQDILHAQARRYPSLEIARYGLDVLGLRVNAERVNETPGM

Mean predicted aligned error: 7.61 Å